Protein AF-A0A7J7KMQ3-F1 (afdb_monomer)

Solvent-accessible surface area (backbone atoms only — not comparable to full-atom values): 39974 Å² total; per-residue (Å²): 142,78,84,82,79,93,84,88,84,72,54,78,69,46,48,39,51,53,50,48,50,52,61,65,46,79,76,58,85,86,80,81,82,74,59,68,92,80,58,45,72,63,59,49,51,53,57,45,62,77,75,41,64,63,76,58,33,58,58,46,56,67,42,53,29,101,60,36,39,27,62,59,33,54,32,22,49,72,41,42,44,67,51,54,68,64,48,54,84,69,45,55,72,73,54,49,44,53,60,55,60,43,51,23,74,69,40,38,28,29,57,55,35,4,39,76,57,66,20,57,69,32,31,47,49,59,47,65,44,61,63,71,51,18,33,60,46,52,70,49,59,29,47,66,49,37,36,48,60,33,46,29,34,64,65,55,41,50,70,52,40,50,45,49,46,63,31,56,45,96,51,41,61,66,61,49,68,44,40,25,79,61,34,42,21,29,56,35,40,13,20,72,74,42,27,38,69,39,44,50,47,58,62,68,73,46,84,59,52,66,62,54,51,43,49,59,54,60,45,50,23,75,86,69,38,21,26,52,55,42,6,50,76,70,66,23,51,69,23,37,54,53,54,50,48,52,27,60,76,72,64,41,79,90,45,68,62,82,69,59,74,47,85,57,56,79,75,44,72,50,97,51,102,48,31,36,29,24,36,27,36,46,69,92,36,73,26,25,30,42,33,38,55,64,68,86,78,86,79,60,75,60,62,57,45,49,57,48,46,52,52,58,52,44,74,73,53,84,51,96,57,47,81,47,63,74,44,33,37,80,49,102,59,30,44,23,47,31,27,58,55,57,79,45,31,43,54,62,50,55,71,69,53,66,94,48,77,77,42,54,64,56,51,52,49,53,52,53,43,50,49,54,28,47,55,61,41,55,77,77,44,81,83,90,70,90,47,50,75,73,41,66,43,79,76,96,76,81,82,72,66,61,71,68,69,76,72,74,86,82,88,52,75,84,59,75,77,50,88,86,79,88,81,81,97,79,78,89,69,83,91,68,81,92,78,88,84,82,89,80,90,82,85,88,81,89,80,91,83,89,87,89,85,88,87,88,83,92,77,92,79,80,91,76,76,93,68,73,95,46,77,47,80,46,36,34,37,38,45,45,48,60,87,34,43,64,63,40,36,53,37,23,63,65,70,71,41,64,72,92,71,89,73,84,65,83,55,73,54,71,47,70,45,81,45,76,48,62,50,61,42,101,82,74,45,75,75,56,77,73,42,34,33,38,38,38,44,31,35,54,32,30,46,78,94,42,48,79,67,53,57,72,53,35,52,75,34,63,30,36,41,41,36,19,25,27,60,33,51,68,38,50,64,48,46,59,59,52,49,55,53,44,54,73,42,35,72,45,87,77,69,54,45,30,39,33,36,20,49,56,83,44,65,93,53,53,56,53,59,66,72,58,54,51,49,54,24,60,76,70,75,32,53,71,42,69,18,14,36,82,80,47,43,51,46,59,58,50,52,51,53,45,47,50,54,45,48,53,50,50,52,54,50,52,52,51,49,53,53,48,50,52,48,49,51,48,48,54,54,50,49,60,63,63,69,75,73,75,93,82,79,92,78,91,77,137

Nearest PDB structures (foldseek):
  7opq-assembly1_A  TM=9.852E-01  e=1.448E-23  Homo sapiens
  3bc1-assembly1_A  TM=9.607E-01  e=1.448E-23  Mus musculus
  7opr-assembly1_B  TM=9.877E-01  e=5.222E-23  Homo sapiens
  7opr-assembly1_A  TM=9.813E-01  e=4.253E-23  Homo sapiens
  7opp-assembly1_C  TM=9.801E-01  e=1.700E-22  Homo sapiens

Sequence (686 aa):
MDQPADDDYTSLHQRIIVVVQQAVYGKDGSKEIADVAETTIPKLTDWVLERVKGTELFSVLCKEDAGGNTLLHEAARMGYRNVFGKIEPHLKNKELKKLLKMKNHGGVTSLLVAINSRQIETANWILGLDLSIAKDIVAIEGAYGITALSAAAATGSVNLVKSVIKAIGRKVYNQLLLADKSGNTAMHIAASFSYHEVALYLLENSNMSAIEVSNILGLKNMNGLTPLAYARNKGQNKFASQVEEYLRIKGIALFELKGEFKIGKLIGKGSCVYEAAAAAEWSEKAVAVKLIRFIHQNNSDKEELENVLEYKTMKELKHQNIVEFYGLRMFPNDVGIVMELCNEDLKDFYKRLGKDPESKSKIFAVIKDSLRGLEYIHRKKVHRDIKPQNILKRKQRMTQYYKNYQDRKTVDYYKQSRGAKGYPDSKVVDYYGQGRGLHKQRHNKYGFREEMTDSISEGIVTPQGTSTDYDCLIKFLTLGDSGVGKTSFLCRYTDNMFYPTFISTVGIDFREKRVVHKPTGDDGKSTGQSHRIHLQLWDTAGQERFRSLTTAFFRDAMGFILMFDLTCEQSFVNVRNWLVQLQTHAYCDKPDVVLCGNKADKERERAVDESRAQKLAKEFNMKYFETSAATGHNVSKAIETLLDLVLERMENSIEHQMLHNNNVAKVTLNAHKAISSDTNKKTCAC

Foldseek 3Di:
DDDDDDDDDDDPQLQQLVQLLCLLCVPPPDDDDDPSVPDGLVNSLVVLVVRDADPSSLVSQCTAGPQQDGSLLVCLLVLVLVSLVSVVVRDDPVSNLVSQQRATNQQDGSLLNNLQSLSLVSNLSQLVPDLVSNLSNQPRQGHQRHGLQLSNLLNLDLVSNVSSCSSVDLCLLVQQCGAGNQQDGSLLSNLLVLSLVNVVSSLPVNPDDLVSNLVSQCRATPVRAGSLRSSVVNVSVNNNVSVVVVCVVVLRDNWADDADKAWADFPDADLDPQWTWTWMAGNNDIKIWTKGFADDDDDDVVVVVVVSVVVVLQVPDDDPLDWHWDTWHDDPGIIIGITHDFDAFQVVVVVPLPPDPVVVVVVVVLVVSVVVSQVSSVVPDHPVDDDRRNRTHHDPDDPPVVVVRVDDDDDDPVPVVDPDDDDDPDDPDDPDDDDDDDDDDDDDDDDDDDDDDDDDDDDDDDDDDDDDPFDEEAEEEEAFAWPLCQVLLQCCVAVVDGDPDRDFDDAKDKDWDWDWDFDADPVRDGPDDTGTYIYIYMYGGRDPVRVVSVLVCQAVHQAYEYTAEQLDPVRVVCSVVVVVSSCVRHNDNQGAYAYEHEPVVPVVSGPDDPVRSVVVCVVNVHHYDYAYSPVGPCSVVRVSVSVVVSVVVVVVVVVVVVVVVVVVVVVVVVVVVVVPPDPDDDDDDD

pLDDT: mean 72.0, std 22.84, range [19.41, 98.12]

Radius of gyration: 35.09 Å; Cα contacts (8 Å, |Δi|>4): 911; chains: 1; bounding box: 86×102×102 Å

Secondary structure (DSSP, 8-state):
--PPP------HHHHHHHHHHHHHHTSS-SS----TTT--HHHHHHHHHHH--THHHHHHHT---TTS--HHHHHHHHT-HHHHHHHGGGS-HHHHHHHHT-B-TTS-BHHHHHHHTT-HHHHHHHHTS-HHHHHHHHT---GGG--HHHHHHHTT-HHHHHHHHHHHGGGHHHHHH-B-TTS-BHHHHHHHTT-HHHHHHHHHSS---HHHHHHHHH---TTS--HHHHHHHTT-HHHHHHHHHHHHHHT----BPPS-EEEEEEEEE-SSTTEEEEEEEETTEEEEEEEEE--SS---HHHHHHHHHHHHHHHH---TTSPPEEEEEEETTEEEEEEE--SEEHHHHHHHHTT-TTHHHHHHHHHHHHHHHHHHHHTT-------GGG-EEPPS--SSSGGGSSSS----HHHHT----S--S-------------------------------------------S-SEEEEEEEE--TTS-HHHHHHHHHHS----S-----SEEEEEEEEEE--B-TTSSB-SPPEEEEEEEEEE--SGGGHHHHGGGTTT-SEEEEEEETT-HHHHHTHHHHHHHHHHHSSSSS--EEEEEE-TT-GGG--S-HHHHHHHHHHTT-EEEE--TTT-TTHHHHHHHHHHHHHHHHHHHHHHHHHHHHHHHHHHHHHHHHTTS---------

InterPro domains:
  IPR000719 Protein kinase domain [PF00069] (262-396)
  IPR000719 Protein kinase domain [PS50011] (261-561)
  IPR000719 Protein kinase domain [SM00220] (261-490)
  IPR001806 Small GTPase [PF00071] (475-646)
  IPR001806 Small GTPase [PS51421] (465-686)
  IPR001806 Small GTPase [SM00174] (476-645)
  IPR002110 Ankyrin repeat [PF12796] (112-205)
  IPR002110 Ankyrin repeat [SM00248] (67-96)
  IPR002110 Ankyrin repeat [SM00248] (106-135)
  IPR002110 Ankyrin repeat [SM00248] (144-174)
  IPR002110 Ankyrin repeat [SM00248] (182-210)
  IPR005225 Small GTP-binding domain [TIGR00231] (475-642)
  IPR011009 Protein kinase-like domain superfamily [SSF56112] (256-394)
  IPR027417 P-loop containing nucleoside triphosphate hydrolase [G3DSA:3.40.50.300] (473-666)
  IPR027417 P-loop containing nucleoside triphosphate hydrolase [SSF52540] (469-665)
  IPR036770 Ankyrin repeat-containing domain superfamily [G3DSA:1.25.40.20] (20-246)
  IPR036770 Ankyrin repeat-containing domain superfamily [SSF48403] (57-239)
  IPR050305 Small GTPase superfamily, Rab [PTHR47980] (467-677)

Structure (mmCIF, N/CA/C/O backbone):
data_AF-A0A7J7KMQ3-F1
#
_entry.id   AF-A0A7J7KMQ3-F1
#
loop_
_atom_site.group_PDB
_atom_site.id
_atom_site.type_symbol
_atom_site.label_atom_id
_atom_site.label_alt_id
_atom_site.label_comp_id
_atom_site.label_asym_id
_atom_site.label_entity_id
_atom_site.label_seq_id
_atom_site.pdbx_PDB_ins_code
_atom_site.Cartn_x
_atom_site.Cartn_y
_atom_site.Cartn_z
_atom_site.occupancy
_atom_site.B_iso_or_equiv
_atom_site.auth_seq_id
_atom_site.auth_comp_id
_atom_site.auth_asym_id
_atom_site.auth_atom_id
_atom_site.pdbx_PDB_model_num
ATOM 1 N N . MET A 1 1 ? -3.847 43.350 54.329 1.00 32.22 1 MET A N 1
ATOM 2 C CA . MET A 1 1 ? -4.968 43.854 53.520 1.00 32.22 1 MET A CA 1
ATOM 3 C C . MET A 1 1 ? -4.616 43.541 52.077 1.00 32.22 1 MET A C 1
ATOM 5 O O . MET A 1 1 ? -3.723 44.184 51.554 1.00 32.22 1 MET A O 1
ATOM 9 N N . ASP A 1 2 ? -5.077 42.487 51.424 1.00 30.14 2 ASP A N 1
ATOM 10 C CA . ASP A 1 2 ? -6.058 41.453 51.740 1.00 30.14 2 ASP A CA 1
ATOM 11 C C . ASP A 1 2 ? -5.560 40.138 51.126 1.00 30.14 2 ASP A C 1
ATOM 13 O O . ASP A 1 2 ? -4.858 40.144 50.113 1.00 30.14 2 ASP A O 1
ATOM 17 N N . GLN A 1 3 ? -5.868 39.019 51.779 1.00 25.06 3 GLN A N 1
ATOM 18 C CA . GLN A 1 3 ? -5.619 37.682 51.240 1.00 25.06 3 GLN A CA 1
ATOM 19 C C . GLN A 1 3 ? -6.439 37.474 49.955 1.00 25.06 3 GLN A C 1
ATOM 21 O O . GLN A 1 3 ? -7.628 37.795 49.958 1.00 25.06 3 GLN A O 1
ATOM 26 N N . PRO A 1 4 ? -5.882 36.874 48.890 1.00 31.19 4 PRO A N 1
ATOM 27 C CA . PRO A 1 4 ? -6.707 36.167 47.928 1.00 31.19 4 PRO A CA 1
ATOM 28 C C . PRO A 1 4 ? -7.109 34.815 48.535 1.00 31.19 4 PRO A C 1
ATOM 30 O O . PRO A 1 4 ? -6.274 34.094 49.078 1.00 31.19 4 PRO A O 1
ATOM 33 N N . ALA A 1 5 ? -8.410 34.541 48.483 1.00 31.62 5 ALA A N 1
ATOM 34 C CA . ALA A 1 5 ? -9.069 33.378 49.053 1.00 31.62 5 ALA A CA 1
ATOM 35 C C . ALA A 1 5 ? -8.537 32.042 48.501 1.00 31.62 5 ALA A C 1
ATOM 37 O O . ALA A 1 5 ? -8.247 31.913 47.311 1.00 31.62 5 ALA A O 1
ATOM 38 N N . ASP A 1 6 ? -8.450 31.067 49.406 1.00 33.12 6 ASP A N 1
ATOM 39 C CA . ASP A 1 6 ? -8.250 29.637 49.169 1.00 33.12 6 ASP A CA 1
ATOM 40 C C . ASP A 1 6 ? -9.313 29.067 48.211 1.00 33.12 6 ASP A C 1
ATOM 42 O O . ASP A 1 6 ? -10.449 28.883 48.632 1.00 33.12 6 ASP A O 1
ATOM 46 N N . ASP A 1 7 ? -8.963 28.757 46.955 1.00 36.25 7 ASP A N 1
ATOM 47 C CA . ASP A 1 7 ? -9.834 27.987 46.041 1.00 36.25 7 ASP A CA 1
ATOM 48 C C . ASP A 1 7 ? -9.064 27.396 44.829 1.00 36.25 7 ASP A C 1
ATOM 50 O O . ASP A 1 7 ? -9.379 27.676 43.674 1.00 36.25 7 ASP A O 1
ATOM 54 N N . ASP A 1 8 ? -8.021 26.572 45.037 1.00 37.34 8 ASP A N 1
ATOM 55 C CA . ASP A 1 8 ? -7.371 25.877 43.895 1.00 37.34 8 ASP A CA 1
ATOM 56 C C . ASP A 1 8 ? -6.775 24.485 44.196 1.00 37.34 8 ASP A C 1
ATOM 58 O O . ASP A 1 8 ? -5.688 24.129 43.742 1.00 37.34 8 ASP A O 1
ATOM 62 N N . TYR A 1 9 ? -7.501 23.648 44.947 1.00 35.66 9 TYR A N 1
ATOM 63 C CA . TYR A 1 9 ? -7.159 22.226 45.129 1.00 35.66 9 TYR A CA 1
ATOM 64 C C . TYR A 1 9 ? -8.363 21.291 44.940 1.00 35.66 9 TYR A C 1
ATOM 66 O O . TYR A 1 9 ? -8.701 20.496 45.811 1.00 35.66 9 TYR A O 1
ATOM 74 N N . THR A 1 10 ? -8.984 21.310 43.758 1.00 49.41 10 THR A N 1
ATOM 75 C CA . THR A 1 10 ? -9.674 20.107 43.259 1.00 49.41 10 THR A CA 1
ATOM 76 C C . THR A 1 10 ? -8.921 19.552 42.060 1.00 49.41 10 THR A C 1
ATOM 78 O O . THR A 1 10 ? -8.912 20.135 40.973 1.00 49.41 10 THR A O 1
ATOM 81 N N . SER A 1 11 ? -8.257 18.414 42.271 1.00 65.50 11 SER A N 1
ATOM 82 C CA . SER A 1 11 ? -7.583 17.644 41.220 1.00 65.50 11 SER A CA 1
ATOM 83 C C . SER A 1 11 ? -8.510 17.444 40.008 1.00 65.50 11 SER A C 1
ATOM 85 O O . SER A 1 11 ? -9.727 17.343 40.172 1.00 65.50 11 SER A O 1
ATOM 87 N N . LEU A 1 12 ? -7.965 17.358 38.783 1.00 64.12 12 LEU A N 1
ATOM 88 C CA . LEU A 1 12 ? -8.758 17.111 37.558 1.00 64.12 12 LEU A CA 1
ATOM 89 C C . LEU A 1 12 ? -9.755 15.946 37.737 1.00 64.12 12 LEU A C 1
ATOM 91 O O . LEU A 1 12 ? -10.895 16.013 37.283 1.00 64.12 12 LEU A O 1
ATOM 95 N N . HIS A 1 13 ? -9.338 14.922 38.483 1.00 69.94 13 HIS A N 1
ATOM 96 C CA . HIS A 1 13 ? -10.146 13.768 38.847 1.00 69.94 13 HIS A CA 1
ATOM 97 C C . HIS A 1 13 ? -11.398 14.125 39.679 1.00 69.94 13 HIS A C 1
ATOM 99 O O . HIS A 1 13 ? -12.474 13.582 39.422 1.00 69.94 13 HIS A O 1
ATOM 105 N N . GLN A 1 14 ? -11.302 15.047 40.639 1.00 76.69 14 GLN A N 1
ATOM 106 C CA . GLN A 1 14 ? -12.435 15.459 41.478 1.00 76.69 14 GLN A CA 1
ATOM 107 C C . GLN A 1 14 ? -13.491 16.244 40.690 1.00 76.69 14 GLN A C 1
ATOM 109 O O . GLN A 1 14 ? -14.680 16.124 40.976 1.00 76.69 14 GLN A O 1
ATOM 114 N N . ARG A 1 15 ? -13.094 16.971 39.636 1.00 81.94 15 ARG A N 1
ATOM 115 C CA . ARG A 1 15 ? -14.031 17.738 38.795 1.00 81.94 15 ARG A CA 1
ATOM 116 C C . ARG A 1 15 ? -15.035 16.833 38.083 1.00 81.94 15 ARG A C 1
ATOM 118 O O . ARG A 1 15 ? -16.232 17.109 38.111 1.00 81.94 15 ARG A O 1
ATOM 125 N N . ILE A 1 16 ? -14.569 15.729 37.490 1.00 85.69 16 ILE A N 1
ATOM 126 C CA . ILE A 1 16 ? -15.469 14.787 36.809 1.00 85.69 16 ILE A CA 1
ATOM 127 C C . ILE A 1 16 ? -16.346 14.007 37.798 1.00 85.69 16 ILE A C 1
ATOM 129 O O . ILE A 1 16 ? -17.486 13.690 37.466 1.00 85.69 16 ILE A O 1
ATOM 133 N N . ILE A 1 17 ? -15.863 13.753 39.023 1.00 82.9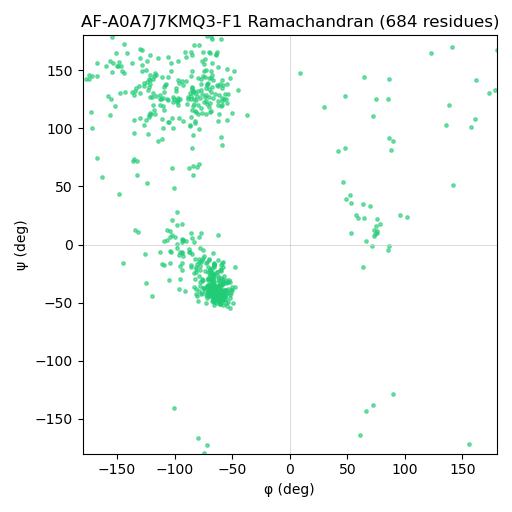4 17 ILE A N 1
ATOM 134 C CA . ILE A 1 17 ? -16.673 13.128 40.081 1.00 82.94 17 ILE A CA 1
ATOM 135 C C . ILE A 1 17 ? -17.888 13.997 40.402 1.00 82.94 17 ILE A C 1
ATOM 137 O O . ILE A 1 17 ? -19.012 13.502 40.348 1.00 82.94 17 ILE A O 1
ATOM 141 N N . VAL A 1 18 ? -17.670 15.290 40.656 1.00 81.94 18 VAL A N 1
ATOM 142 C CA . VAL A 1 18 ? -18.747 16.237 40.979 1.00 81.94 18 VAL A CA 1
ATOM 143 C C . VAL A 1 18 ? -19.764 16.318 39.842 1.00 81.94 18 VAL A C 1
ATOM 145 O O . VAL A 1 18 ? -20.964 16.199 40.080 1.00 81.94 18 VAL A O 1
ATOM 148 N N . VAL A 1 19 ? -19.298 16.463 38.598 1.00 85.75 19 VAL A N 1
ATOM 149 C CA . VAL A 1 19 ? -20.178 16.580 37.425 1.00 85.75 19 VAL A CA 1
ATOM 150 C C . VAL A 1 19 ? -21.041 15.331 37.231 1.00 85.75 19 VAL A C 1
ATOM 152 O O . VAL A 1 19 ? -22.242 15.438 36.973 1.00 85.75 19 VAL A O 1
ATOM 155 N N . VAL A 1 20 ? -20.449 14.141 37.357 1.00 85.31 20 VAL A N 1
ATOM 156 C CA . VAL A 1 20 ? -21.176 12.877 37.192 1.00 85.31 20 VAL A CA 1
ATOM 157 C C . VAL A 1 20 ? -22.157 12.662 38.341 1.00 85.31 20 VAL A C 1
ATOM 159 O O . VAL A 1 20 ? -23.300 12.294 38.082 1.00 85.31 20 VAL A O 1
ATOM 162 N N . GLN A 1 21 ? -21.765 12.947 39.588 1.00 82.94 21 GLN A N 1
ATOM 163 C CA . GLN A 1 21 ? -22.678 12.891 40.732 1.00 82.94 21 GLN A CA 1
ATOM 164 C C . GLN A 1 21 ? -23.873 13.833 40.520 1.00 82.94 21 GLN A C 1
ATOM 166 O O . GLN A 1 21 ? -25.014 13.377 40.555 1.00 82.94 21 GLN A O 1
ATOM 171 N N . GLN A 1 22 ? -23.643 15.111 40.199 1.00 83.12 22 GLN A N 1
ATOM 172 C CA . GLN A 1 22 ? -24.712 16.085 39.926 1.00 83.12 22 GLN A CA 1
ATOM 173 C C . GLN A 1 22 ? -25.669 15.626 38.817 1.00 83.12 22 GLN A C 1
ATOM 175 O O . GLN A 1 22 ? -26.881 15.814 38.926 1.00 83.12 22 GLN A O 1
ATOM 180 N N . ALA A 1 23 ? -25.145 14.992 37.765 1.00 84.19 23 ALA A N 1
ATOM 181 C CA . ALA A 1 23 ? -25.958 14.474 36.670 1.00 84.19 23 ALA A CA 1
ATOM 182 C C . ALA A 1 23 ? -26.878 13.315 37.083 1.00 84.19 23 ALA A C 1
ATOM 184 O O . ALA A 1 23 ? -27.934 13.154 36.476 1.00 84.19 23 ALA A O 1
ATOM 185 N N . VAL A 1 24 ? -26.501 12.538 38.102 1.00 81.31 24 VAL A N 1
ATOM 186 C CA . VAL A 1 24 ? -27.349 11.487 38.682 1.00 81.31 24 VAL A CA 1
ATOM 187 C C . VAL A 1 24 ? -28.361 12.074 39.680 1.00 81.31 24 VAL A C 1
ATOM 189 O O . VAL A 1 24 ? -29.517 11.666 39.673 1.00 81.31 24 VAL A O 1
ATOM 192 N N . TYR A 1 25 ? -27.980 13.073 40.492 1.00 74.94 25 TYR A N 1
ATOM 193 C CA . TYR A 1 25 ? -28.866 13.670 41.513 1.00 74.94 25 TYR A CA 1
ATOM 194 C C . TYR A 1 25 ? -29.925 14.640 40.978 1.00 74.94 25 TYR A C 1
ATOM 196 O O . TYR A 1 25 ? -30.889 14.923 41.682 1.00 74.94 25 TYR A O 1
ATOM 204 N N . GLY A 1 26 ? -29.812 15.126 39.740 1.00 60.53 26 GLY A N 1
ATOM 205 C CA . GLY A 1 26 ? -30.789 16.036 39.123 1.00 60.53 26 GLY A CA 1
ATOM 206 C C . GLY A 1 26 ? -32.219 15.487 38.944 1.00 60.53 26 GLY A C 1
ATOM 207 O O . GLY A 1 26 ? -33.024 16.146 38.289 1.00 60.53 26 GLY A O 1
ATOM 208 N N . LYS A 1 27 ? -32.543 14.305 39.492 1.00 51.53 27 LYS A N 1
ATOM 209 C CA . LYS A 1 27 ? -33.886 13.700 39.492 1.00 51.53 27 LYS A CA 1
ATOM 210 C C . LYS A 1 27 ? -34.433 13.332 40.876 1.00 51.53 27 LYS A C 1
ATOM 212 O O . LYS A 1 27 ? -35.631 13.494 41.074 1.00 51.53 27 LYS A O 1
ATOM 217 N N . ASP A 1 28 ? -33.595 12.922 41.828 1.00 46.06 28 ASP A N 1
ATOM 218 C CA . ASP A 1 28 ? -34.016 12.594 43.197 1.00 46.06 28 ASP A CA 1
ATOM 219 C C . ASP A 1 28 ? -33.469 13.640 44.171 1.00 46.06 28 ASP A C 1
ATOM 221 O O . ASP A 1 28 ? -32.359 13.544 44.703 1.00 46.06 28 ASP A O 1
ATOM 225 N N . GLY A 1 29 ? -34.264 14.687 44.394 1.00 48.19 29 GLY A N 1
ATOM 226 C CA . GLY A 1 29 ? -34.014 15.631 45.473 1.00 48.19 29 GLY A CA 1
ATOM 227 C C . GLY A 1 29 ? -34.018 14.892 46.814 1.00 48.19 29 GLY A C 1
ATOM 228 O O . GLY A 1 29 ? -35.038 14.329 47.195 1.00 48.19 29 GLY A O 1
ATOM 229 N N . SER A 1 30 ? -32.892 14.956 47.531 1.00 48.09 30 SER A N 1
ATOM 230 C CA . SER A 1 30 ? -32.618 14.435 48.887 1.00 48.09 30 SER A CA 1
ATOM 231 C C . SER A 1 30 ? -32.078 12.991 49.012 1.00 48.09 30 SER A C 1
ATOM 233 O O . SER A 1 30 ? -32.827 12.049 49.238 1.00 48.09 30 SER A O 1
ATOM 235 N N . LYS A 1 31 ? -30.739 12.833 48.981 1.00 50.78 31 LYS A N 1
ATOM 236 C CA . LYS A 1 31 ? -29.884 12.242 50.052 1.00 50.78 31 LYS A CA 1
ATOM 237 C C . LYS A 1 31 ? -28.499 11.792 49.546 1.00 50.78 31 LYS A C 1
ATOM 239 O O . LYS A 1 31 ? -28.376 11.238 48.463 1.00 50.78 31 LYS A O 1
ATOM 244 N N . GLU A 1 32 ? -27.499 12.024 50.407 1.00 56.84 32 GLU A N 1
ATOM 245 C CA . GLU A 1 32 ? -26.107 11.525 50.409 1.00 56.84 32 GLU A CA 1
ATOM 246 C C . GLU A 1 32 ? -25.335 11.618 49.089 1.00 56.84 32 GLU A C 1
ATOM 248 O O . GLU A 1 32 ? -25.204 10.622 48.386 1.00 56.84 32 GLU A O 1
ATOM 253 N N . ILE A 1 33 ? -24.746 12.785 48.793 1.00 57.25 33 ILE A N 1
ATOM 254 C CA . ILE A 1 33 ? -23.580 12.864 47.896 1.00 57.25 33 ILE A CA 1
ATOM 255 C C . ILE A 1 33 ? -22.456 12.069 48.570 1.00 57.25 33 ILE A C 1
ATOM 257 O O . ILE A 1 33 ? -22.081 12.388 49.697 1.00 57.25 33 ILE A O 1
ATOM 261 N N . ALA A 1 34 ? -21.945 11.026 47.909 1.00 59.72 34 ALA A N 1
ATOM 262 C CA . ALA A 1 34 ? -20.768 10.314 48.404 1.00 59.72 34 ALA A CA 1
ATOM 263 C C . ALA A 1 34 ? -19.602 11.303 48.530 1.00 59.72 34 ALA A C 1
ATOM 265 O O . ALA A 1 34 ? -19.394 12.094 47.606 1.00 59.72 34 ALA A O 1
ATOM 266 N N . ASP A 1 35 ? -18.866 11.252 49.645 1.00 65.62 35 ASP A N 1
ATOM 267 C CA . ASP A 1 35 ? -17.770 12.183 49.914 1.00 65.62 35 ASP A CA 1
ATOM 268 C C . ASP A 1 35 ? -16.818 12.247 48.709 1.00 65.62 35 ASP A C 1
ATOM 270 O O . ASP A 1 35 ? -16.172 11.262 48.327 1.00 65.62 35 ASP A O 1
ATOM 274 N N . VAL A 1 36 ? -16.784 13.416 48.062 1.00 64.00 36 VAL A N 1
ATOM 275 C CA . VAL A 1 36 ? -15.998 13.674 46.850 1.00 64.00 36 VAL A CA 1
ATOM 276 C C . VAL A 1 36 ? -14.507 13.502 47.139 1.00 64.00 36 VAL A C 1
ATOM 278 O O . VAL A 1 36 ? -13.757 13.113 46.243 1.00 64.00 36 VAL A O 1
ATOM 281 N N . ALA A 1 37 ? -14.071 13.740 48.382 1.00 58.84 37 ALA A N 1
ATOM 282 C CA . ALA A 1 37 ? -12.685 13.556 48.790 1.00 58.84 37 ALA A CA 1
ATOM 283 C C . ALA A 1 37 ? -12.267 12.072 48.812 1.00 58.84 37 ALA A C 1
ATOM 285 O O . ALA A 1 37 ? -11.115 11.765 48.508 1.00 58.84 37 ALA A O 1
ATOM 286 N N . GLU A 1 38 ? -13.194 11.146 49.095 1.00 64.50 38 GLU A N 1
ATOM 287 C CA . GLU A 1 38 ? -12.918 9.702 49.235 1.00 64.50 38 GLU A CA 1
ATOM 288 C C . GLU A 1 38 ? -13.366 8.841 48.032 1.00 64.50 38 GLU A C 1
ATOM 290 O O . GLU A 1 38 ? -13.111 7.623 47.965 1.00 64.50 38 GLU A O 1
ATOM 295 N N . THR A 1 39 ? -14.049 9.457 47.065 1.00 76.56 39 THR A N 1
ATOM 296 C CA . THR A 1 39 ? -14.599 8.782 45.884 1.00 76.56 39 THR A CA 1
ATOM 297 C C . THR A 1 39 ? -13.551 8.674 44.774 1.00 76.56 39 THR A C 1
ATOM 299 O O . THR A 1 39 ? -12.965 9.663 44.358 1.00 76.56 39 THR A O 1
ATOM 302 N N . THR A 1 40 ? -13.333 7.467 44.241 1.00 86.25 40 THR A N 1
ATOM 303 C CA . THR A 1 40 ? -12.429 7.207 43.100 1.00 86.25 40 THR A CA 1
ATOM 304 C C . THR A 1 40 ? -13.221 6.930 41.816 1.00 86.25 40 THR A C 1
ATOM 306 O O . THR A 1 40 ? -14.389 6.548 41.900 1.00 86.25 40 THR A O 1
ATOM 309 N N . ILE A 1 41 ? -12.614 7.048 40.617 1.00 89.56 41 ILE A N 1
ATOM 310 C CA . ILE A 1 41 ? -13.314 6.739 39.342 1.00 89.56 41 ILE A CA 1
ATOM 311 C C . ILE A 1 41 ? -13.965 5.342 39.364 1.00 89.56 41 ILE A C 1
ATOM 313 O O . ILE A 1 41 ? -15.130 5.240 38.974 1.00 89.56 41 ILE A O 1
ATOM 317 N N . PRO A 1 42 ? -13.295 4.260 39.818 1.00 91.00 42 PRO A N 1
ATOM 318 C CA . PRO A 1 42 ? -13.934 2.947 39.879 1.00 91.00 42 PRO A CA 1
ATOM 319 C C . PRO A 1 42 ? -15.149 2.904 40.815 1.00 91.00 42 PRO A C 1
ATOM 321 O O . PRO A 1 42 ? -16.187 2.391 40.406 1.00 91.00 42 PRO A O 1
ATOM 324 N N . LYS A 1 43 ? -15.050 3.490 42.020 1.00 89.25 43 LYS A N 1
ATOM 325 C CA . LYS A 1 43 ? -16.170 3.555 42.978 1.00 89.25 43 LYS A CA 1
ATOM 326 C C . LYS A 1 43 ? -17.342 4.359 42.415 1.00 89.25 43 LYS A C 1
ATOM 328 O O . LYS A 1 43 ? -18.485 3.930 42.510 1.00 89.25 43 LYS A O 1
ATOM 333 N N . LEU A 1 44 ? -17.052 5.497 41.783 1.00 88.69 44 LEU A N 1
ATOM 334 C CA . LEU A 1 44 ? -18.054 6.313 41.101 1.00 88.69 44 LEU A CA 1
ATOM 335 C C . LEU A 1 44 ? -18.739 5.528 39.978 1.00 88.69 44 LEU A C 1
ATOM 337 O O . LEU A 1 44 ? -19.949 5.614 39.823 1.00 88.69 44 LEU A O 1
ATOM 341 N N . THR A 1 45 ? -17.975 4.754 39.204 1.00 90.94 45 THR A N 1
ATOM 342 C CA . THR A 1 45 ? -18.521 3.934 38.113 1.00 90.94 45 THR A CA 1
ATOM 343 C C . THR A 1 45 ? -19.511 2.902 38.647 1.00 90.94 45 THR A C 1
ATOM 345 O O . THR A 1 45 ? -20.604 2.785 38.101 1.00 90.94 45 THR A O 1
ATOM 348 N N . ASP A 1 46 ? -19.161 2.199 39.728 1.00 90.12 46 ASP A N 1
ATOM 349 C CA . ASP A 1 46 ? -20.064 1.243 40.383 1.00 90.12 46 ASP A CA 1
ATOM 350 C C . ASP A 1 46 ? -21.335 1.937 40.881 1.00 90.12 46 ASP A C 1
ATOM 352 O O . ASP A 1 46 ? -22.446 1.519 40.557 1.00 90.12 46 ASP A O 1
ATOM 356 N N . TRP A 1 47 ? -21.169 3.074 41.557 1.00 87.44 47 TRP A N 1
ATOM 357 C CA . TRP A 1 47 ? -22.273 3.875 42.074 1.00 87.44 47 TRP A CA 1
ATOM 358 C C . TRP A 1 47 ? -23.247 4.353 40.980 1.00 87.44 47 TRP A C 1
ATOM 360 O O . TRP A 1 47 ? -24.465 4.301 41.179 1.00 87.44 47 TRP A O 1
ATOM 370 N N . VAL A 1 48 ? -22.733 4.777 39.815 1.00 88.81 48 VAL A N 1
ATOM 371 C CA . VAL A 1 48 ? -23.549 5.180 38.653 1.00 88.81 48 VAL A CA 1
ATOM 372 C C . VAL A 1 48 ? -24.299 3.982 38.066 1.00 88.81 48 VAL A C 1
ATOM 374 O O . VAL A 1 48 ? -25.496 4.089 37.805 1.00 88.81 48 VAL A O 1
ATOM 377 N N . LEU A 1 49 ? -23.622 2.845 37.862 1.00 90.06 49 LEU A N 1
ATOM 378 C CA . LEU A 1 49 ? -24.212 1.650 37.241 1.00 90.06 49 LEU A CA 1
ATOM 379 C C . LEU A 1 49 ? -25.306 1.002 38.107 1.00 90.06 49 LEU A C 1
ATOM 381 O O . LEU A 1 49 ? -26.245 0.409 37.571 1.00 90.06 49 LEU A O 1
ATOM 385 N N . GLU A 1 50 ? -25.223 1.140 39.432 1.00 88.25 50 GLU A N 1
ATOM 386 C CA . GLU A 1 50 ? -26.272 0.695 40.358 1.00 88.25 50 GLU A CA 1
ATOM 387 C C . GLU A 1 50 ? -27.568 1.511 40.233 1.00 88.25 50 GLU A C 1
ATOM 389 O O . GLU A 1 50 ? -28.656 0.968 40.435 1.00 88.25 50 GLU A O 1
ATOM 394 N N . ARG A 1 51 ? -27.463 2.803 39.895 1.00 86.81 51 ARG A N 1
ATOM 395 C CA . ARG A 1 51 ? -28.573 3.772 39.971 1.00 86.81 51 ARG A CA 1
ATOM 396 C C . ARG A 1 51 ? -29.170 4.143 38.622 1.00 86.81 51 ARG A C 1
ATOM 398 O O . ARG A 1 51 ? -30.361 4.423 38.544 1.00 86.81 51 ARG A O 1
ATOM 405 N N . VAL A 1 52 ? -28.371 4.134 37.558 1.00 86.69 52 VAL A N 1
ATOM 406 C CA . VAL A 1 52 ? -28.783 4.628 36.241 1.00 86.69 52 VAL A CA 1
ATOM 407 C C . VAL A 1 52 ? -28.671 3.523 35.196 1.00 86.69 52 VAL A C 1
ATOM 409 O O . VAL A 1 52 ? -27.619 2.912 35.025 1.00 86.69 52 VAL A O 1
ATOM 412 N N . LYS A 1 53 ? -29.759 3.276 34.454 1.00 83.56 53 LYS A N 1
ATOM 413 C CA . LYS A 1 53 ? -29.828 2.230 33.419 1.00 83.56 53 LYS A CA 1
ATOM 414 C C . LYS A 1 53 ? -30.376 2.762 32.095 1.00 83.56 53 LYS A C 1
ATOM 416 O O . LYS A 1 53 ? -31.043 3.793 32.036 1.00 83.56 53 LYS A O 1
ATOM 421 N N . GLY A 1 54 ? -30.112 2.029 31.014 1.00 78.00 54 GLY A N 1
ATOM 422 C CA . GLY A 1 54 ? -30.662 2.320 29.688 1.00 78.00 54 GLY A CA 1
ATOM 423 C C . GLY A 1 54 ? -30.147 3.632 29.084 1.00 78.00 54 GLY A C 1
ATOM 424 O O . GLY A 1 54 ? -28.987 3.994 29.249 1.00 78.00 54 GLY A O 1
ATOM 425 N N . THR A 1 55 ? -31.011 4.358 28.372 1.00 76.44 55 THR A N 1
ATOM 426 C CA . THR A 1 55 ? -30.643 5.592 27.647 1.00 76.44 55 THR A CA 1
ATOM 427 C C . THR A 1 55 ? -30.169 6.721 28.562 1.00 76.44 55 THR A C 1
ATOM 429 O O . THR A 1 55 ? -29.435 7.608 28.129 1.00 76.44 55 THR A O 1
ATOM 432 N N . GLU A 1 56 ? -30.566 6.693 29.833 1.00 85.81 56 GLU A N 1
ATOM 433 C CA . GLU A 1 56 ? -30.132 7.668 30.829 1.00 85.81 56 GLU A CA 1
ATOM 434 C C . GLU A 1 56 ? -28.663 7.477 31.220 1.00 85.81 56 GLU A C 1
ATOM 436 O O . GLU A 1 56 ? -27.938 8.459 31.376 1.00 85.81 56 GLU A O 1
ATOM 441 N N . LEU A 1 57 ? -28.191 6.225 31.267 1.00 89.88 57 LEU A N 1
ATOM 442 C CA . LEU A 1 57 ? -26.796 5.910 31.577 1.00 89.88 57 LEU A CA 1
ATOM 443 C C . LEU A 1 57 ? -25.862 6.530 30.537 1.00 89.88 57 LEU A C 1
ATOM 445 O O . LEU A 1 57 ? -24.869 7.162 30.887 1.00 89.88 57 LEU A O 1
ATOM 449 N N . PHE A 1 58 ? -26.212 6.415 29.254 1.00 92.19 58 PHE A N 1
ATOM 450 C CA . PHE A 1 58 ? -25.451 7.046 28.179 1.00 92.19 58 PHE A CA 1
ATOM 451 C C . PHE A 1 58 ? -25.379 8.575 28.345 1.00 92.19 58 PHE A C 1
ATOM 453 O O . PHE A 1 58 ? -24.305 9.156 28.207 1.00 92.19 58 PHE A O 1
ATOM 460 N N . SER A 1 59 ? -26.494 9.222 28.702 1.00 90.81 59 SER A N 1
ATOM 461 C CA . SER A 1 59 ? -26.542 10.670 28.950 1.00 90.81 59 SER A CA 1
ATOM 462 C C . SER A 1 59 ? -25.632 11.100 30.107 1.00 90.81 59 SER A C 1
ATOM 464 O O . SER A 1 59 ? -24.943 12.113 29.994 1.00 90.81 59 SER A O 1
ATOM 466 N N . VAL A 1 60 ? -25.599 10.331 31.200 1.00 91.81 60 VAL A N 1
ATOM 467 C CA . VAL A 1 60 ? -24.717 10.593 32.351 1.00 91.81 60 VAL A CA 1
ATOM 468 C C . VAL A 1 60 ? -23.247 10.401 31.971 1.00 91.81 60 VAL A C 1
ATOM 470 O O . VAL A 1 60 ? -22.420 11.257 32.272 1.00 91.81 60 VAL A O 1
ATOM 473 N N . LEU A 1 61 ? -22.912 9.327 31.252 1.00 92.88 61 LEU A N 1
ATOM 474 C CA . LEU A 1 61 ? -21.535 9.042 30.827 1.00 92.88 61 LEU A CA 1
ATOM 475 C C . LEU A 1 61 ? -20.987 10.058 29.811 1.00 92.88 61 LEU A C 1
ATOM 477 O O . LEU A 1 61 ? -19.773 10.246 29.731 1.00 92.88 61 LEU A O 1
ATOM 481 N N . CYS A 1 62 ? -21.866 10.723 29.055 1.00 94.06 62 CYS A N 1
ATOM 482 C CA . CYS A 1 62 ? -21.517 11.820 28.152 1.00 94.06 62 CYS A CA 1
ATOM 483 C C . CYS A 1 62 ? -21.278 13.161 28.858 1.00 94.06 62 CYS A C 1
ATOM 485 O O . CYS A 1 62 ? -20.967 14.135 28.177 1.00 94.06 62 CYS A O 1
ATOM 487 N N . LYS A 1 63 ? -21.447 13.259 30.182 1.00 93.25 63 LYS A N 1
ATOM 488 C CA . LYS A 1 63 ? -21.154 14.502 30.899 1.00 93.25 63 LYS A CA 1
ATOM 489 C C . LYS A 1 63 ? -19.653 14.764 30.943 1.00 93.25 63 LYS A C 1
ATOM 491 O O . LYS A 1 63 ? -18.845 13.844 31.069 1.00 93.25 63 LYS A O 1
ATOM 496 N N . GLU A 1 64 ? -19.314 16.040 30.831 1.00 93.56 64 GLU A N 1
ATOM 497 C CA . GLU A 1 64 ? -17.951 16.529 30.676 1.00 93.56 64 GLU A CA 1
ATOM 498 C C . GLU A 1 64 ? -17.602 17.507 31.801 1.00 93.56 64 GLU A C 1
ATOM 500 O O . GLU A 1 64 ? -18.442 18.304 32.221 1.00 93.56 64 GLU A O 1
ATOM 505 N N . ASP A 1 65 ? -16.360 17.452 32.282 1.00 90.19 65 ASP A N 1
ATOM 506 C CA . ASP A 1 65 ? -15.808 18.483 33.162 1.00 90.19 65 ASP A CA 1
ATOM 507 C C . ASP A 1 65 ? -15.526 19.800 32.405 1.00 90.19 65 ASP A C 1
ATOM 509 O O . ASP A 1 65 ? -15.704 19.904 31.192 1.00 90.19 65 ASP A O 1
ATOM 513 N N . ALA A 1 66 ? -15.025 20.824 33.106 1.00 86.81 66 ALA A N 1
ATOM 514 C CA . ALA A 1 66 ? -14.665 22.111 32.494 1.00 86.81 66 ALA A CA 1
ATOM 515 C C . ALA A 1 66 ? -13.610 22.005 31.363 1.00 86.81 66 ALA A C 1
ATOM 517 O O . ALA A 1 66 ? -13.471 22.914 30.544 1.00 86.81 66 ALA A O 1
ATOM 518 N N . GLY A 1 67 ? -12.853 20.905 31.306 1.00 85.75 67 GLY A N 1
ATOM 519 C CA . GLY A 1 67 ? -11.887 20.601 30.252 1.00 85.75 67 GLY A CA 1
ATOM 520 C C . GLY A 1 67 ? -12.451 19.748 29.110 1.00 85.75 67 GLY A C 1
ATOM 521 O O . GLY A 1 67 ? -11.684 19.343 28.232 1.00 85.75 67 GLY A O 1
ATOM 522 N N . GLY A 1 68 ? -13.751 19.443 29.108 1.00 91.12 68 GLY A N 1
ATOM 523 C CA . GLY A 1 68 ? -14.381 18.548 28.139 1.00 91.12 68 GLY A CA 1
ATOM 524 C C . GLY A 1 68 ? -14.097 17.061 28.404 1.00 91.12 68 GLY A C 1
ATOM 525 O O . GLY A 1 68 ? -14.323 16.218 27.539 1.00 91.12 68 GLY A O 1
ATOM 526 N N . ASN A 1 69 ? -13.505 16.692 29.547 1.00 92.81 69 ASN A N 1
ATOM 527 C CA . ASN A 1 69 ? -13.190 15.294 29.839 1.00 92.81 69 ASN A CA 1
ATOM 528 C C . ASN A 1 69 ? -14.436 14.572 30.349 1.00 92.81 69 ASN A C 1
ATOM 530 O O . ASN A 1 69 ? -15.041 14.987 31.331 1.00 92.81 69 ASN A O 1
ATOM 534 N N . THR A 1 70 ? -14.766 13.444 29.727 1.00 95.06 70 THR A N 1
ATOM 535 C CA . THR A 1 70 ? -15.760 12.497 30.256 1.00 95.06 70 THR A CA 1
ATOM 536 C C . THR A 1 70 ? -15.144 11.543 31.282 1.00 95.06 70 THR A C 1
ATOM 538 O O . THR A 1 70 ? -13.918 11.440 31.398 1.00 95.06 70 THR A O 1
ATOM 541 N N . LEU A 1 71 ? -15.985 10.747 31.955 1.00 93.31 71 LEU A N 1
ATOM 542 C CA . LEU A 1 71 ? -15.550 9.671 32.859 1.00 93.31 71 LEU A CA 1
ATOM 543 C C . LEU A 1 71 ? -14.503 8.742 32.209 1.00 93.31 71 LEU A C 1
ATOM 545 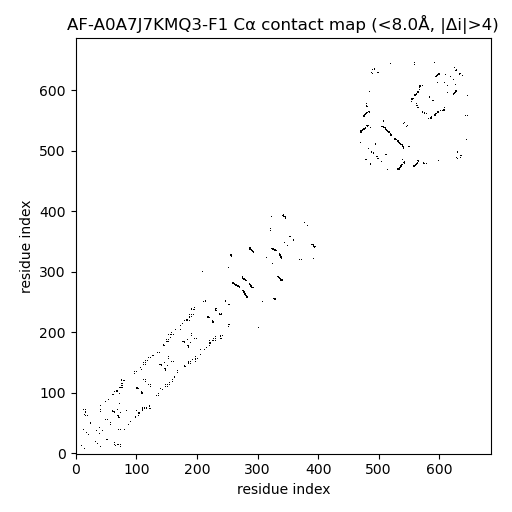O O . LEU A 1 71 ? -13.524 8.365 32.850 1.00 93.31 71 LEU A O 1
ATOM 549 N N . LEU A 1 72 ? -14.665 8.417 30.918 1.00 95.12 72 LEU A N 1
ATOM 550 C CA . LEU A 1 72 ? -13.721 7.560 30.190 1.00 95.12 72 LEU A CA 1
ATOM 551 C C . LEU A 1 72 ? -12.374 8.235 29.910 1.00 95.12 72 LEU A C 1
ATOM 553 O O . LEU A 1 72 ? -11.362 7.543 29.833 1.00 95.12 72 LEU A O 1
ATOM 557 N N . HIS A 1 73 ? -12.327 9.562 29.759 1.00 94.88 73 HIS A N 1
ATOM 558 C CA . HIS A 1 73 ? -11.054 10.272 29.605 1.00 94.88 73 HIS A CA 1
ATOM 559 C C . HIS A 1 73 ? -10.237 10.203 30.898 1.00 94.88 73 HIS A C 1
ATOM 561 O O . HIS A 1 73 ? -9.039 9.928 30.847 1.00 94.88 73 HIS A O 1
ATOM 567 N N . GLU A 1 74 ? -10.880 10.388 32.053 1.00 93.38 74 GLU A N 1
ATOM 568 C CA . GLU A 1 74 ? -10.199 10.289 33.348 1.00 93.38 74 GLU A CA 1
ATOM 569 C C . GLU A 1 74 ? -9.806 8.842 33.673 1.00 93.38 74 GLU A C 1
ATOM 571 O O . GLU A 1 74 ? -8.676 8.581 34.085 1.00 93.38 74 GLU A O 1
ATOM 576 N N . ALA A 1 75 ? -10.683 7.874 33.383 1.00 94.12 75 ALA A N 1
ATOM 577 C CA . ALA A 1 75 ? -10.357 6.455 33.503 1.00 94.12 75 ALA A CA 1
ATOM 578 C C . ALA A 1 75 ? -9.151 6.065 32.629 1.00 94.12 75 ALA A C 1
ATOM 580 O O . ALA A 1 75 ? -8.256 5.362 33.095 1.00 94.12 75 ALA A O 1
ATOM 581 N N . ALA A 1 76 ? -9.095 6.553 31.383 1.00 95.19 76 ALA A N 1
ATOM 582 C CA . ALA A 1 76 ? -7.964 6.351 30.480 1.00 95.19 76 ALA A CA 1
ATOM 583 C C . ALA A 1 76 ? -6.666 6.964 31.016 1.00 95.19 76 ALA A C 1
ATOM 585 O O . ALA A 1 76 ? -5.619 6.326 30.939 1.00 95.19 76 ALA A O 1
ATOM 586 N N . ARG A 1 77 ? -6.731 8.183 31.564 1.00 93.62 77 ARG A N 1
ATOM 587 C CA . ARG A 1 77 ? -5.584 8.918 32.122 1.00 93.62 77 ARG A CA 1
ATOM 588 C C . ARG A 1 77 ? -4.958 8.181 33.305 1.00 93.62 77 ARG A C 1
ATOM 590 O O . ARG A 1 77 ? -3.735 8.071 33.387 1.00 93.62 77 ARG A O 1
ATOM 597 N N . MET A 1 78 ? -5.811 7.643 34.175 1.00 91.56 78 MET A N 1
ATOM 598 C CA . MET A 1 78 ? -5.421 6.932 35.395 1.00 91.56 78 MET A CA 1
ATOM 599 C C . MET A 1 78 ? -5.161 5.433 35.184 1.00 91.56 78 MET A C 1
ATOM 601 O O . MET A 1 78 ? -4.706 4.757 36.100 1.00 91.56 78 MET A O 1
ATOM 605 N N . GLY A 1 79 ? -5.432 4.898 33.990 1.00 92.69 79 GLY A N 1
ATOM 606 C CA . GLY A 1 79 ? -5.208 3.484 33.678 1.00 92.69 79 GLY A CA 1
ATOM 607 C C . GLY A 1 79 ? -6.249 2.530 34.273 1.00 92.69 79 GLY A C 1
ATOM 608 O O . GLY A 1 79 ? -5.987 1.336 34.418 1.00 92.69 79 GLY A O 1
ATOM 609 N N . TYR A 1 80 ? -7.445 3.022 34.606 1.00 94.44 80 TYR A N 1
ATOM 610 C CA . TYR A 1 80 ? -8.531 2.217 35.165 1.00 94.44 80 TYR A CA 1
ATOM 611 C C . TYR A 1 80 ? -9.262 1.412 34.084 1.00 94.44 80 TYR A C 1
ATOM 613 O O . TYR A 1 80 ? -10.424 1.658 33.759 1.00 94.44 80 TYR A O 1
ATOM 621 N N . ARG A 1 81 ? -8.586 0.404 33.525 1.00 92.94 81 ARG A N 1
ATOM 622 C CA . ARG A 1 81 ? -9.141 -0.521 32.522 1.00 92.94 81 ARG A CA 1
ATOM 623 C C . ARG A 1 81 ? -10.475 -1.149 32.949 1.00 92.94 81 ARG A C 1
ATOM 625 O O . ARG A 1 81 ? -11.365 -1.334 32.124 1.00 92.94 81 ARG A O 1
ATOM 632 N N . ASN A 1 82 ? -10.610 -1.495 34.227 1.00 92.12 82 ASN A N 1
ATOM 633 C CA . ASN A 1 82 ? -11.817 -2.105 34.789 1.00 92.12 82 ASN A CA 1
ATOM 634 C C . ASN A 1 82 ? -13.074 -1.237 34.602 1.00 92.12 82 ASN A C 1
ATOM 636 O O . ASN A 1 82 ? -14.156 -1.787 34.436 1.00 92.12 82 ASN A O 1
ATOM 640 N N . VAL A 1 83 ? -12.938 0.092 34.575 1.00 93.50 83 VAL A N 1
ATOM 641 C CA . VAL A 1 83 ? -14.050 1.027 34.330 1.00 93.50 83 VAL A CA 1
ATOM 642 C C . VAL A 1 83 ? -14.649 0.798 32.945 1.00 93.50 83 VAL A C 1
ATOM 644 O O . VAL A 1 83 ? -15.865 0.694 32.805 1.00 93.50 83 VAL A O 1
ATOM 647 N N . PHE A 1 84 ? -13.802 0.629 31.928 1.00 93.75 84 PHE A N 1
ATOM 648 C CA . PHE A 1 84 ? -14.262 0.354 30.570 1.00 93.75 84 PHE A CA 1
ATOM 649 C C . PHE A 1 84 ? -14.985 -0.994 30.477 1.00 93.75 84 PHE A C 1
ATOM 651 O O . PHE A 1 84 ? -16.073 -1.061 29.909 1.00 93.75 84 PHE A O 1
ATOM 658 N N . GLY A 1 85 ? -14.426 -2.039 31.099 1.00 91.81 85 GLY A N 1
ATOM 659 C CA . GLY A 1 85 ? -15.036 -3.374 31.119 1.00 91.81 85 GLY A CA 1
ATOM 660 C C . GLY A 1 85 ? -16.356 -3.448 31.891 1.00 91.81 85 GLY A C 1
ATOM 661 O O . GLY A 1 85 ? -17.191 -4.292 31.586 1.00 91.81 85 GLY A O 1
ATOM 662 N N . LYS A 1 86 ? -16.579 -2.556 32.864 1.00 93.06 86 LYS A N 1
ATOM 663 C CA . LYS A 1 86 ? -17.865 -2.434 33.568 1.00 93.06 86 LYS A CA 1
ATOM 664 C C . LYS A 1 86 ? -18.913 -1.685 32.744 1.00 93.06 86 LYS A C 1
ATOM 666 O O . LYS A 1 86 ? -20.087 -2.033 32.799 1.00 93.06 86 LYS A O 1
ATOM 671 N N . ILE A 1 87 ? -18.511 -0.672 31.976 1.00 92.62 87 ILE A N 1
ATOM 672 C CA . ILE A 1 87 ? -19.430 0.153 31.174 1.00 92.62 87 ILE A CA 1
ATOM 673 C C . ILE A 1 87 ? -19.849 -0.551 29.878 1.00 92.62 87 ILE A C 1
ATOM 675 O O . ILE A 1 87 ? -21.017 -0.467 29.503 1.00 92.62 87 ILE A O 1
ATOM 679 N N . GLU A 1 88 ? -18.926 -1.246 29.204 1.00 92.25 88 GLU A N 1
ATOM 680 C CA . GLU A 1 88 ? -19.167 -1.888 27.901 1.00 92.25 88 GLU A CA 1
ATOM 681 C C . GLU A 1 88 ? -20.453 -2.743 27.860 1.00 92.25 88 GLU A C 1
ATOM 683 O O . GLU A 1 88 ? -21.267 -2.498 26.969 1.00 92.25 88 GLU A O 1
ATOM 688 N N . PRO A 1 89 ? -20.719 -3.665 28.812 1.00 92.44 89 PRO A N 1
ATOM 689 C CA . PRO A 1 89 ? -21.905 -4.528 28.762 1.00 92.44 89 PRO A CA 1
ATOM 690 C C . PRO A 1 89 ? -23.240 -3.785 28.904 1.00 92.44 89 PRO A C 1
ATOM 692 O O . PRO A 1 89 ? -24.290 -4.337 28.578 1.00 92.44 89 PRO A O 1
ATOM 695 N N . HIS A 1 90 ? -23.218 -2.550 29.412 1.00 92.75 90 HIS A N 1
ATOM 696 C CA . HIS A 1 90 ? -24.415 -1.763 29.707 1.00 92.75 90 HIS A CA 1
ATOM 697 C C . HIS A 1 90 ? -24.815 -0.809 28.571 1.00 92.75 90 HIS A C 1
ATOM 699 O O . HIS A 1 90 ? -25.875 -0.187 28.649 1.00 92.75 90 HIS A O 1
ATOM 705 N N . LEU A 1 91 ? -23.995 -0.684 27.521 1.00 90.88 91 LEU A N 1
ATOM 706 C CA . LEU A 1 91 ? -24.238 0.211 26.390 1.00 90.88 91 LEU A CA 1
ATOM 707 C C . LEU A 1 91 ? -24.415 -0.569 25.087 1.00 90.88 91 LEU A C 1
ATOM 709 O O . LEU A 1 91 ? -23.742 -1.565 24.830 1.00 90.88 91 LEU A O 1
ATOM 713 N N . LYS A 1 92 ? -25.271 -0.067 24.189 1.00 90.50 92 LYS A N 1
ATOM 714 C CA . LYS A 1 92 ? -25.312 -0.590 22.814 1.00 90.50 92 LYS A CA 1
ATOM 715 C C . LYS A 1 92 ? -24.023 -0.202 22.083 1.00 90.50 92 LYS A C 1
ATOM 717 O O . LYS A 1 92 ? -23.515 0.901 22.270 1.00 90.50 92 LYS A O 1
ATOM 722 N N . ASN A 1 93 ? -23.567 -1.020 21.128 1.00 87.38 93 ASN A N 1
ATOM 723 C CA . ASN A 1 93 ? -22.367 -0.724 20.320 1.00 87.38 93 ASN A CA 1
ATOM 724 C C . ASN A 1 93 ? -22.365 0.689 19.706 1.00 87.38 93 ASN A C 1
ATOM 726 O O . ASN A 1 93 ? -21.325 1.341 19.645 1.00 87.38 93 ASN A O 1
ATOM 730 N N . LYS A 1 94 ? -23.530 1.201 19.280 1.00 90.31 94 LYS A N 1
ATOM 731 C CA . LYS A 1 94 ? -23.667 2.564 18.736 1.00 90.31 94 LYS A CA 1
ATOM 732 C C . LYS A 1 94 ? -23.392 3.653 19.785 1.00 90.31 94 LYS A C 1
ATOM 734 O O . LYS A 1 94 ? -22.780 4.666 19.453 1.00 90.31 94 LYS A O 1
ATOM 739 N N . GLU A 1 95 ? -23.838 3.447 21.021 1.00 92.75 95 GLU A N 1
ATOM 740 C CA . GLU A 1 95 ? -23.639 4.363 22.152 1.00 92.75 95 GLU A CA 1
ATOM 741 C C . GLU A 1 95 ? -22.188 4.325 22.623 1.00 92.75 95 GLU A C 1
ATOM 743 O O . GLU A 1 95 ? -21.538 5.367 22.664 1.00 92.75 95 GLU A O 1
ATOM 748 N N . LEU A 1 96 ? -21.640 3.128 22.856 1.00 91.94 96 LEU A N 1
ATOM 749 C CA . LEU A 1 96 ? -20.240 2.949 23.245 1.00 91.94 96 LEU A CA 1
ATOM 750 C C . LEU A 1 96 ? -19.287 3.578 22.221 1.00 91.94 96 LEU A C 1
ATOM 752 O O . LEU A 1 96 ? -18.377 4.326 22.577 1.00 91.94 96 LEU A O 1
ATOM 756 N N . LYS A 1 97 ? -19.547 3.352 20.929 1.00 92.06 97 LYS A N 1
ATOM 757 C CA . LYS A 1 97 ? -18.804 3.979 19.834 1.00 92.06 97 LYS A CA 1
ATOM 758 C C . LYS A 1 97 ? -18.906 5.501 19.875 1.00 92.06 97 LYS A C 1
ATOM 760 O O . LYS A 1 97 ? -17.896 6.168 19.694 1.00 92.06 97 LYS A O 1
ATOM 765 N N . LYS A 1 98 ? -20.093 6.070 20.109 1.00 93.31 98 LYS A N 1
ATOM 766 C CA . LYS A 1 98 ? -20.255 7.528 20.222 1.00 93.31 98 LYS A CA 1
ATOM 767 C C . LYS A 1 98 ? -19.461 8.077 21.411 1.00 93.31 98 LYS A C 1
ATOM 769 O O . LYS A 1 98 ? -18.755 9.062 21.232 1.00 93.31 98 LYS A O 1
ATOM 774 N N . LEU A 1 99 ? -19.514 7.407 22.562 1.00 94.25 99 LEU A N 1
ATOM 775 C CA . LEU A 1 99 ? -18.814 7.802 23.785 1.00 94.25 99 LEU A CA 1
ATOM 776 C C . LEU A 1 99 ? -17.284 7.767 23.625 1.00 94.25 99 LEU A C 1
ATOM 778 O O . LEU A 1 99 ? -16.604 8.726 23.973 1.00 94.25 99 LEU A O 1
ATOM 782 N N . LEU A 1 100 ? -16.732 6.700 23.037 1.00 94.50 100 LEU A N 1
ATOM 783 C CA . LEU A 1 100 ? -15.283 6.557 22.822 1.00 94.50 100 LEU A CA 1
ATOM 784 C C . LEU A 1 100 ? -14.720 7.526 21.768 1.00 94.50 100 LEU A C 1
ATOM 786 O O . LEU A 1 100 ? -13.527 7.831 21.791 1.00 94.50 100 LEU A O 1
ATOM 790 N N . LYS A 1 101 ? -15.570 8.014 20.854 1.00 94.62 101 LYS A N 1
ATOM 791 C CA . LYS A 1 101 ? -15.217 9.014 19.836 1.00 94.62 101 LYS A CA 1
ATOM 792 C C . LYS A 1 101 ? -15.257 10.459 20.339 1.00 94.62 101 LYS A C 1
ATOM 794 O O . LYS A 1 101 ? -14.789 11.340 19.617 1.00 94.62 101 LYS A O 1
ATOM 799 N N . MET A 1 102 ? -15.830 10.714 21.518 1.00 94.56 102 MET A N 1
ATOM 800 C CA . MET A 1 102 ? -15.869 12.062 22.086 1.00 94.56 102 MET A CA 1
ATOM 801 C C . MET A 1 102 ? -14.446 12.576 22.296 1.00 94.56 102 MET A C 1
ATOM 803 O O . MET A 1 102 ? -13.557 11.833 22.716 1.00 94.56 102 MET A O 1
ATOM 807 N N . LYS A 1 103 ? -14.246 13.849 21.963 1.00 94.38 103 LYS A N 1
ATOM 808 C CA . LYS A 1 103 ? -12.995 14.570 22.164 1.00 94.38 103 LYS A CA 1
ATOM 809 C C . LYS A 1 103 ? -13.205 15.561 23.292 1.00 94.38 103 LYS A C 1
ATOM 811 O O . LYS A 1 103 ? -14.212 16.258 23.285 1.00 94.38 103 LYS A O 1
ATOM 816 N N . ASN A 1 104 ? -12.235 15.664 24.190 1.00 93.00 104 ASN A N 1
ATOM 817 C CA . ASN A 1 104 ? -12.219 16.758 25.156 1.00 93.00 104 ASN A CA 1
ATOM 818 C C . ASN A 1 104 ? -11.944 18.116 24.478 1.00 93.00 104 ASN A C 1
ATOM 820 O O . ASN A 1 104 ? -11.687 18.170 23.272 1.00 93.00 104 ASN A O 1
ATOM 824 N N . HIS A 1 105 ? -11.936 19.221 25.234 1.00 91.44 105 HIS A N 1
ATOM 825 C CA . HIS A 1 105 ? -11.649 20.557 24.680 1.00 91.44 105 HIS A CA 1
ATOM 826 C C . HIS A 1 105 ? -10.256 20.651 24.032 1.00 91.44 105 HIS A C 1
ATOM 828 O O . HIS A 1 105 ? -10.029 21.472 23.146 1.00 91.44 105 HIS A O 1
ATOM 834 N N . GLY A 1 106 ? -9.329 19.771 24.422 1.00 85.12 106 GLY A N 1
ATOM 835 C CA . GLY A 1 106 ? -8.028 19.617 23.776 1.00 85.12 106 GLY A CA 1
ATOM 836 C C . GLY A 1 106 ? -8.071 18.879 22.433 1.00 85.12 106 GLY A C 1
ATOM 837 O O . GLY A 1 106 ? -7.041 18.769 21.781 1.00 85.12 106 GLY A O 1
ATOM 838 N N . GLY A 1 107 ? -9.217 18.354 21.997 1.00 89.50 107 GLY A N 1
ATOM 839 C CA . GLY A 1 107 ? -9.357 17.597 20.754 1.00 89.50 107 GLY A CA 1
ATOM 840 C C . GLY A 1 107 ? -8.868 16.146 20.842 1.00 89.50 107 GLY A C 1
ATOM 841 O O . GLY A 1 107 ? -8.611 15.534 19.804 1.00 89.50 107 GLY A O 1
ATOM 842 N N . VAL A 1 108 ? -8.708 15.593 22.049 1.00 92.06 108 VAL A N 1
ATOM 843 C CA . VAL A 1 108 ? -8.116 14.267 22.295 1.00 92.06 108 VAL A CA 1
ATOM 844 C C . VAL A 1 108 ? -9.194 13.288 22.759 1.00 92.06 108 VAL A C 1
ATOM 846 O O . VAL A 1 108 ? -10.009 13.635 23.606 1.00 92.06 108 VAL A O 1
ATOM 849 N N . THR A 1 109 ? -9.194 12.070 22.210 1.00 95.25 109 THR A N 1
ATOM 850 C CA . THR A 1 109 ? -10.104 10.981 22.607 1.00 95.25 109 THR A CA 1
ATOM 851 C C . THR A 1 109 ? -9.568 10.198 23.805 1.00 95.25 109 THR A C 1
ATOM 853 O O . THR A 1 109 ? -8.366 10.209 24.077 1.00 95.25 109 THR A O 1
ATOM 856 N N . SER A 1 110 ? -10.429 9.429 24.476 1.00 94.56 110 SER A N 1
ATOM 857 C CA . SER A 1 110 ? -10.026 8.530 25.575 1.00 94.56 110 SER A CA 1
ATOM 858 C C . SER A 1 110 ? -8.898 7.553 25.192 1.00 94.56 110 SER A C 1
ATOM 860 O O . SER A 1 110 ? -7.978 7.353 25.984 1.00 94.56 110 SER A O 1
ATOM 862 N N . LEU A 1 111 ? -8.893 7.013 23.963 1.00 96.38 111 LEU A N 1
ATOM 863 C CA . LEU A 1 111 ? -7.794 6.168 23.472 1.00 96.38 111 LEU A CA 1
ATOM 864 C C . LEU A 1 111 ? -6.464 6.932 23.442 1.00 96.38 111 LEU A C 1
ATOM 866 O O . LEU A 1 111 ? -5.462 6.445 23.961 1.00 96.38 111 LEU A O 1
ATOM 870 N N . LEU A 1 112 ? -6.442 8.125 22.843 1.00 94.69 112 LEU A N 1
ATOM 871 C CA . LEU A 1 112 ? -5.222 8.928 22.763 1.00 94.69 112 LEU A CA 1
ATOM 872 C C . LEU A 1 112 ? -4.763 9.406 24.146 1.00 94.69 112 LEU A C 1
ATOM 874 O O . LEU A 1 112 ? -3.561 9.463 24.386 1.00 94.69 112 LEU A O 1
ATOM 878 N N . VAL A 1 113 ? -5.690 9.684 25.070 1.00 94.62 113 VAL A N 1
ATOM 879 C CA . VAL A 1 113 ? -5.352 9.962 26.474 1.00 94.62 113 VAL A CA 1
ATOM 880 C C . VAL A 1 113 ? -4.642 8.763 27.104 1.00 94.62 113 VAL A C 1
ATOM 882 O O . VAL A 1 113 ? -3.563 8.946 27.660 1.00 94.62 113 VAL A O 1
ATOM 885 N N . ALA A 1 114 ? -5.171 7.542 26.958 1.00 96.06 114 ALA A N 1
ATOM 886 C CA . ALA A 1 114 ? -4.529 6.341 27.501 1.00 96.06 114 ALA A CA 1
ATOM 887 C C . ALA A 1 114 ? -3.111 6.140 26.935 1.00 96.06 114 ALA A C 1
ATOM 889 O O . ALA A 1 114 ? -2.177 5.856 27.684 1.00 96.06 114 ALA A O 1
ATOM 890 N N . ILE A 1 115 ? -2.931 6.334 25.622 1.00 95.62 115 ILE A N 1
ATOM 891 C CA . ILE A 1 115 ? -1.624 6.204 24.961 1.00 95.62 115 ILE A CA 1
ATOM 892 C C . ILE A 1 115 ? -0.644 7.275 25.466 1.00 95.62 115 ILE A C 1
ATOM 894 O O . ILE A 1 115 ? 0.473 6.944 25.867 1.00 95.62 115 ILE A O 1
ATOM 898 N N . ASN A 1 116 ? -1.061 8.544 25.500 1.00 92.19 116 ASN A N 1
ATOM 899 C CA . ASN A 1 116 ? -0.215 9.667 25.920 1.00 92.19 116 ASN A CA 1
ATOM 900 C C . ASN A 1 116 ? 0.165 9.587 27.406 1.00 92.19 116 ASN A C 1
ATOM 902 O O . ASN A 1 116 ? 1.291 9.921 27.771 1.00 92.19 116 ASN A O 1
ATOM 906 N N . SER A 1 117 ? -0.739 9.085 28.250 1.00 92.88 117 SER A N 1
ATOM 907 C CA . SER A 1 117 ? -0.493 8.809 29.670 1.00 92.88 117 SER A CA 1
ATOM 908 C C . SER A 1 117 ? 0.268 7.499 29.915 1.00 92.88 117 SER A C 1
ATOM 910 O O . SER A 1 117 ? 0.436 7.104 31.064 1.00 92.88 117 SER A O 1
ATOM 912 N N . ARG A 1 118 ? 0.746 6.820 28.859 1.00 93.62 118 ARG A N 1
ATOM 913 C CA . ARG A 1 118 ? 1.485 5.543 28.915 1.00 93.62 118 ARG A CA 1
ATOM 914 C C . ARG A 1 118 ? 0.725 4.399 29.601 1.00 93.62 118 ARG A C 1
ATOM 916 O O . ARG A 1 118 ? 1.332 3.429 30.048 1.00 93.62 118 ARG A O 1
ATOM 923 N N . GLN A 1 119 ? -0.604 4.456 29.601 1.00 95.38 119 GLN A N 1
ATOM 924 C CA . GLN A 1 119 ? -1.481 3.413 30.131 1.00 95.38 119 GLN A CA 1
ATOM 925 C C . GLN A 1 119 ? -1.699 2.317 29.076 1.00 95.38 119 GLN A C 1
ATOM 927 O O . GLN A 1 119 ? -2.789 2.154 28.522 1.00 95.38 119 GLN A O 1
ATOM 932 N N . ILE A 1 120 ? -0.629 1.575 28.763 1.00 93.12 120 ILE A N 1
ATOM 933 C CA . ILE A 1 120 ? -0.566 0.624 27.637 1.00 93.12 120 ILE A CA 1
ATOM 934 C C . ILE A 1 120 ? -1.635 -0.471 27.745 1.00 93.12 120 ILE A C 1
ATOM 936 O O . ILE A 1 120 ? -2.254 -0.824 26.743 1.00 93.12 120 ILE A O 1
ATOM 940 N N . GLU A 1 121 ? -1.879 -1.004 28.943 1.00 92.88 121 GLU A N 1
ATOM 941 C CA . GLU A 1 121 ? -2.894 -2.045 29.153 1.00 92.88 121 GLU A CA 1
ATOM 942 C C . GLU A 1 121 ? -4.308 -1.534 28.881 1.00 92.88 121 GLU A C 1
ATOM 944 O O . GLU A 1 121 ? -5.106 -2.220 28.242 1.00 92.88 121 GLU A O 1
ATOM 949 N N . THR A 1 122 ? -4.601 -0.307 29.314 1.00 94.44 122 THR A N 1
ATOM 950 C CA . THR A 1 122 ? -5.896 0.336 29.075 1.00 94.44 122 THR A CA 1
ATOM 951 C C . THR A 1 122 ? -6.077 0.641 27.590 1.00 94.44 122 THR A C 1
ATOM 953 O O . THR A 1 122 ? -7.115 0.314 27.021 1.00 94.44 122 THR A O 1
ATOM 956 N N . ALA A 1 123 ? -5.048 1.174 26.922 1.00 96.12 123 ALA A N 1
ATOM 957 C CA . ALA A 1 123 ? -5.081 1.421 25.482 1.00 96.12 123 ALA A CA 1
ATOM 958 C C . ALA A 1 123 ? -5.278 0.126 24.672 1.00 96.12 123 ALA A C 1
ATOM 960 O O . ALA A 1 123 ? -6.122 0.081 23.777 1.00 96.12 123 ALA A O 1
ATOM 961 N N . ASN A 1 124 ? -4.554 -0.948 25.009 1.00 94.38 124 ASN A N 1
ATOM 962 C CA . ASN A 1 124 ? -4.721 -2.254 24.367 1.00 94.38 124 ASN A CA 1
ATOM 963 C C . ASN A 1 124 ? -6.109 -2.848 24.606 1.00 94.38 124 ASN A C 1
ATOM 965 O O . ASN A 1 124 ? -6.649 -3.487 23.708 1.00 94.38 124 ASN A O 1
ATOM 969 N N . TRP A 1 125 ? -6.697 -2.628 25.782 1.00 93.44 125 TRP A N 1
ATOM 970 C CA . TRP A 1 125 ? -8.060 -3.069 26.049 1.00 93.44 125 TRP A CA 1
ATOM 971 C C . TRP A 1 125 ? -9.073 -2.330 25.171 1.00 93.44 125 TRP A C 1
ATOM 973 O O . TRP A 1 125 ? -9.886 -2.977 24.521 1.00 93.44 125 TRP A O 1
ATOM 983 N N . ILE A 1 126 ? -8.968 -0.998 25.062 1.00 93.88 126 ILE A N 1
ATOM 984 C CA . ILE A 1 126 ? -9.837 -0.195 24.180 1.00 93.88 126 ILE A CA 1
ATOM 985 C C . ILE A 1 126 ? -9.702 -0.658 22.719 1.00 93.88 126 ILE A C 1
ATOM 987 O O . ILE A 1 126 ? -10.697 -0.768 22.007 1.00 93.88 126 ILE A O 1
ATOM 991 N N . LEU A 1 127 ? -8.482 -0.967 22.268 1.00 94.25 127 LEU A N 1
ATOM 992 C CA . LEU A 1 127 ? -8.217 -1.508 20.926 1.00 94.25 127 LEU A CA 1
ATOM 993 C C . LEU A 1 127 ? -8.686 -2.962 20.743 1.00 94.25 127 LEU A C 1
ATOM 995 O O . LEU A 1 127 ? -8.815 -3.415 19.607 1.00 94.25 127 LEU A O 1
ATOM 999 N N . GLY A 1 128 ? -8.901 -3.687 21.842 1.00 91.44 128 GLY A N 1
ATOM 1000 C CA . GLY A 1 128 ? -9.373 -5.071 21.879 1.00 91.44 128 GLY A CA 1
ATOM 1001 C C . GLY A 1 128 ? -10.895 -5.222 21.870 1.00 91.44 128 GLY A C 1
ATOM 1002 O O . GLY A 1 128 ? -11.370 -6.354 21.798 1.00 91.44 128 GLY A O 1
ATOM 1003 N N . LEU A 1 129 ? -11.639 -4.111 21.917 1.00 89.56 129 LEU A N 1
ATOM 1004 C CA . LEU A 1 129 ? -13.081 -4.071 21.659 1.00 89.56 129 LEU A CA 1
ATOM 1005 C C . LEU A 1 129 ? -13.411 -4.576 20.241 1.00 89.56 129 LEU A C 1
ATOM 1007 O O . LEU A 1 129 ? -12.522 -4.865 19.435 1.00 89.56 129 LEU A O 1
ATOM 1011 N N . ASP A 1 130 ? -14.705 -4.642 19.912 1.00 88.25 130 ASP A N 1
ATOM 1012 C CA . ASP A 1 130 ? -15.167 -4.985 18.565 1.00 88.25 130 ASP A CA 1
ATOM 1013 C C . ASP A 1 130 ? -14.370 -4.239 17.476 1.00 88.25 130 ASP A C 1
ATOM 1015 O O . ASP A 1 130 ? -14.151 -3.024 17.540 1.00 88.25 130 ASP A O 1
ATOM 1019 N N . LEU A 1 131 ? -13.934 -4.975 16.449 1.00 86.38 131 LEU A N 1
ATOM 1020 C CA . LEU A 1 131 ? -13.018 -4.455 15.434 1.00 86.38 131 LEU A CA 1
ATOM 1021 C C . LEU A 1 131 ? -13.602 -3.246 14.683 1.00 86.38 131 LEU A C 1
ATOM 1023 O O . LEU A 1 131 ? -12.842 -2.391 14.225 1.00 86.38 131 LEU A O 1
ATOM 1027 N N . SER A 1 132 ? -14.931 -3.156 14.545 1.00 87.50 132 SER A N 1
ATOM 1028 C CA . SER A 1 132 ? -15.578 -1.988 13.941 1.00 87.50 132 SER A CA 1
ATOM 1029 C C . SER A 1 132 ? -15.423 -0.744 14.816 1.00 87.50 132 SER A C 1
ATOM 1031 O O . SER A 1 132 ? -15.153 0.332 14.292 1.00 87.50 132 SER A O 1
ATOM 1033 N N . ILE A 1 133 ? -15.509 -0.893 16.141 1.00 89.19 133 ILE A N 1
ATOM 1034 C CA . ILE A 1 133 ? -15.299 0.185 17.111 1.00 89.19 133 ILE A CA 1
ATOM 1035 C C . ILE A 1 133 ? -13.829 0.609 17.096 1.00 89.19 133 ILE A C 1
ATOM 1037 O O . ILE A 1 133 ? -13.540 1.796 16.939 1.00 89.19 133 ILE A O 1
ATOM 1041 N N . ALA A 1 134 ? -12.903 -0.351 17.174 1.00 90.00 134 ALA A N 1
ATOM 1042 C CA . ALA A 1 134 ? -11.469 -0.074 17.174 1.00 90.00 134 ALA A CA 1
ATOM 1043 C C . ALA A 1 134 ? -11.030 0.700 15.917 1.00 90.00 134 ALA A C 1
ATOM 1045 O O . ALA A 1 134 ? -10.386 1.741 16.045 1.00 90.00 134 ALA A O 1
ATOM 1046 N N . LYS A 1 135 ? -11.450 0.256 14.717 1.00 89.31 135 LYS A N 1
ATOM 1047 C CA . LYS A 1 135 ? -11.207 0.937 13.423 1.00 89.31 135 LYS A CA 1
ATOM 1048 C C . LYS A 1 135 ? -11.623 2.402 13.437 1.00 89.31 135 LYS A C 1
ATOM 1050 O O . LYS A 1 135 ? -10.937 3.273 12.910 1.00 89.31 135 LYS A O 1
ATOM 1055 N N . ASP A 1 136 ? -12.780 2.650 14.023 1.00 88.81 136 ASP A N 1
ATOM 1056 C CA . ASP A 1 136 ? -13.417 3.950 14.048 1.00 88.81 136 ASP A CA 1
ATOM 1057 C C . ASP A 1 136 ? -12.780 4.924 15.039 1.00 88.81 136 ASP A C 1
ATOM 1059 O O . ASP A 1 136 ? -12.831 6.132 14.814 1.00 88.81 136 ASP A O 1
ATOM 1063 N N . ILE A 1 137 ? -12.198 4.417 16.127 1.00 90.19 137 ILE A N 1
ATOM 1064 C CA . ILE A 1 137 ? -11.504 5.236 17.125 1.00 90.19 137 ILE A CA 1
ATOM 1065 C C . ILE A 1 137 ? -10.084 5.563 16.650 1.00 90.19 137 ILE A C 1
ATOM 1067 O O . ILE A 1 137 ? -9.664 6.712 16.768 1.00 90.19 137 ILE A O 1
ATOM 1071 N N . VAL A 1 138 ? -9.352 4.600 16.068 1.00 91.50 138 VAL A N 1
ATOM 1072 C CA . VAL A 1 138 ? -7.972 4.842 15.587 1.00 91.50 138 VAL A CA 1
ATOM 1073 C C . VAL A 1 138 ? -7.901 5.803 14.401 1.00 91.50 138 VAL A C 1
ATOM 1075 O O . VAL A 1 138 ? -6.867 6.431 14.199 1.00 91.50 138 VAL A O 1
ATOM 1078 N N . ALA A 1 139 ? -8.988 5.939 13.635 1.00 87.19 139 ALA A N 1
ATOM 1079 C CA . ALA A 1 139 ? -9.084 6.881 12.522 1.00 87.19 139 ALA A CA 1
ATOM 1080 C C . ALA A 1 139 ? -9.242 8.348 12.967 1.00 87.19 139 ALA A C 1
ATOM 1082 O O . ALA A 1 139 ? -9.180 9.246 12.129 1.00 87.19 139 ALA A O 1
ATOM 1083 N N . ILE A 1 140 ? -9.481 8.606 14.257 1.00 87.00 140 ILE A N 1
ATOM 1084 C CA . ILE A 1 140 ? -9.673 9.960 14.774 1.00 87.00 140 ILE A CA 1
ATOM 1085 C C . ILE A 1 140 ? -8.319 10.590 15.083 1.00 87.00 140 ILE A C 1
ATOM 1087 O O . ILE A 1 140 ? -7.612 10.169 15.997 1.00 87.00 140 ILE A O 1
ATOM 1091 N N . GLU A 1 141 ? -7.997 11.658 14.359 1.00 86.00 141 GLU A N 1
ATOM 1092 C CA . GLU A 1 141 ? -6.842 12.500 14.660 1.00 86.00 141 GLU A CA 1
ATOM 1093 C C . GLU A 1 141 ? -7.083 13.303 15.940 1.00 86.00 141 GLU A C 1
ATOM 1095 O O . GLU A 1 141 ? -8.152 13.897 16.131 1.00 86.00 141 GLU A O 1
ATOM 1100 N N . GLY A 1 142 ? -6.089 13.315 16.821 1.00 84.06 142 GLY A N 1
ATOM 1101 C CA . GLY A 1 142 ? -6.077 14.125 18.027 1.00 84.06 142 GLY A CA 1
ATOM 1102 C C . GLY A 1 142 ? -5.686 15.576 17.763 1.00 84.06 142 GLY A C 1
ATOM 1103 O O . GLY A 1 142 ? -5.597 16.051 16.628 1.00 84.06 142 GLY A O 1
ATOM 1104 N N . ALA A 1 143 ? -5.393 16.284 18.849 1.00 83.25 143 ALA A N 1
ATOM 1105 C CA . ALA A 1 143 ? -4.790 17.606 18.799 1.00 83.25 143 ALA A CA 1
ATOM 1106 C C . ALA A 1 143 ? -3.529 17.609 17.916 1.00 83.25 143 ALA A C 1
ATOM 1108 O O . ALA A 1 143 ? -2.747 16.660 17.933 1.00 83.25 143 ALA A O 1
ATOM 1109 N N . TYR A 1 144 ? -3.303 18.696 17.176 1.00 83.69 144 TYR A N 1
ATOM 1110 C CA . TYR A 1 144 ? -2.089 18.889 16.368 1.00 83.69 144 TYR A CA 1
ATOM 1111 C C . TYR A 1 144 ? -1.840 17.812 15.287 1.00 83.69 144 TYR A C 1
ATOM 1113 O O . TYR A 1 144 ? -0.704 17.667 14.841 1.00 83.69 144 TYR A O 1
ATOM 1121 N N . GLY A 1 145 ? -2.875 17.089 14.840 1.00 84.44 145 GLY A N 1
ATOM 1122 C CA . GLY A 1 145 ? -2.746 16.048 13.807 1.00 84.44 145 GLY A CA 1
ATOM 1123 C C . GLY A 1 145 ? -2.095 14.756 14.313 1.00 84.44 145 GLY A C 1
ATOM 1124 O O . GLY A 1 145 ? -1.635 13.938 13.522 1.00 84.44 145 GLY A O 1
ATOM 1125 N N . ILE A 1 146 ? -2.013 14.565 15.636 1.00 88.56 146 ILE A N 1
ATOM 1126 C CA . ILE A 1 146 ? -1.450 13.347 16.228 1.00 88.56 146 ILE A CA 1
ATOM 1127 C C . ILE A 1 146 ? -2.398 12.177 15.951 1.00 88.56 146 ILE A C 1
ATOM 1129 O O . ILE A 1 146 ? -3.560 12.194 16.359 1.00 88.56 146 ILE A O 1
ATOM 1133 N N . THR A 1 147 ? -1.899 11.140 15.283 1.00 91.75 147 THR A N 1
ATOM 1134 C CA . THR A 1 147 ? -2.651 9.914 15.006 1.00 91.75 147 THR A CA 1
ATOM 1135 C C . THR A 1 147 ? -2.450 8.898 16.128 1.00 91.75 147 THR A C 1
ATOM 1137 O O . THR A 1 147 ? -1.472 8.957 16.878 1.00 91.75 147 THR A O 1
ATOM 1140 N N . ALA A 1 148 ? -3.339 7.905 16.232 1.00 93.50 148 ALA A N 1
ATOM 1141 C CA . ALA A 1 148 ? -3.146 6.793 17.166 1.00 93.50 148 ALA A CA 1
ATOM 1142 C C . ALA A 1 148 ? -1.825 6.045 16.905 1.00 93.50 148 ALA A C 1
ATOM 1144 O O . ALA A 1 148 ? -1.179 5.581 17.844 1.00 93.50 148 ALA A O 1
ATOM 1145 N N . LEU A 1 149 ? -1.396 5.968 15.639 1.00 94.31 149 LEU A N 1
ATOM 1146 C CA . LEU A 1 149 ? -0.154 5.306 15.248 1.00 94.31 149 LEU A CA 1
ATOM 1147 C C . LEU A 1 149 ? 1.088 6.107 15.659 1.00 94.31 149 LEU A C 1
ATOM 1149 O O . LEU A 1 149 ? 2.032 5.518 16.183 1.00 94.31 149 LEU A O 1
ATOM 1153 N N . SER A 1 150 ? 1.095 7.433 15.472 1.00 93.81 150 SER A N 1
ATOM 1154 C CA . SER A 1 150 ? 2.222 8.268 15.909 1.00 93.81 150 SER A CA 1
ATOM 1155 C C . SER A 1 150 ? 2.307 8.355 17.434 1.00 93.81 150 SER A C 1
ATOM 1157 O O . SER A 1 150 ? 3.403 8.244 17.985 1.00 93.81 150 SER A O 1
ATOM 1159 N N . ALA A 1 151 ? 1.164 8.439 18.123 1.00 94.62 151 ALA A N 1
ATOM 1160 C CA . ALA A 1 151 ? 1.100 8.371 19.580 1.00 94.62 151 ALA A CA 1
ATOM 1161 C C . ALA A 1 151 ? 1.616 7.020 20.106 1.00 94.62 151 ALA A C 1
ATOM 1163 O O . ALA A 1 151 ? 2.452 6.989 21.006 1.00 94.62 151 ALA A O 1
ATOM 1164 N N . ALA A 1 152 ? 1.196 5.897 19.510 1.00 95.88 152 ALA A N 1
ATOM 1165 C CA . ALA A 1 152 ? 1.694 4.575 19.888 1.00 95.88 152 ALA A CA 1
ATOM 1166 C C . ALA A 1 152 ? 3.202 4.438 19.631 1.00 95.88 152 ALA A C 1
ATOM 1168 O O . ALA A 1 152 ? 3.918 3.915 20.486 1.00 95.88 152 ALA A O 1
ATOM 1169 N N . ALA A 1 153 ? 3.708 4.968 18.512 1.00 95.81 153 ALA A N 1
ATOM 1170 C CA . ALA A 1 153 ? 5.139 4.972 18.219 1.00 95.81 153 ALA A CA 1
ATOM 1171 C C . ALA A 1 153 ? 5.953 5.755 19.265 1.00 95.81 153 ALA A C 1
ATOM 1173 O O . ALA A 1 153 ? 7.051 5.329 19.621 1.00 95.81 153 ALA A O 1
ATOM 1174 N N . ALA A 1 154 ? 5.400 6.840 19.822 1.00 94.88 154 ALA A N 1
ATOM 1175 C CA . ALA A 1 154 ? 6.027 7.617 20.896 1.00 94.88 154 ALA A CA 1
ATOM 1176 C C . ALA A 1 154 ? 6.163 6.850 22.224 1.00 94.88 154 ALA A C 1
ATOM 1178 O O . ALA A 1 154 ? 6.937 7.258 23.088 1.00 94.88 154 ALA A O 1
ATOM 1179 N N . THR A 1 155 ? 5.426 5.749 22.411 1.00 95.19 155 THR A N 1
ATOM 1180 C CA . THR A 1 155 ? 5.513 4.935 23.637 1.00 95.19 155 THR A CA 1
ATOM 1181 C C . THR A 1 155 ? 6.686 3.956 23.632 1.00 95.19 155 THR A C 1
ATOM 1183 O O . THR A 1 155 ? 7.048 3.442 24.687 1.00 95.19 155 THR A O 1
ATOM 1186 N N . GLY A 1 156 ? 7.242 3.640 22.456 1.00 94.00 156 GLY A N 1
ATOM 1187 C CA . GLY A 1 156 ? 8.232 2.571 22.291 1.00 94.00 156 GLY A CA 1
ATOM 1188 C C . GLY A 1 156 ? 7.669 1.149 22.436 1.00 94.00 156 GLY A C 1
ATOM 1189 O O . GLY A 1 156 ? 8.407 0.183 22.267 1.00 94.00 156 GLY A O 1
ATOM 1190 N N . SER A 1 157 ? 6.370 0.986 22.717 1.00 95.06 157 SER A N 1
ATOM 1191 C CA . SER A 1 157 ? 5.745 -0.326 22.893 1.00 95.06 157 SER A CA 1
ATOM 1192 C C . SER A 1 157 ? 5.391 -0.957 21.550 1.00 95.06 157 SER A C 1
ATOM 1194 O O . SER A 1 157 ? 4.383 -0.614 20.927 1.00 95.06 157 SER A O 1
ATOM 1196 N N . VAL A 1 158 ? 6.184 -1.945 21.126 1.00 94.44 158 VAL A N 1
ATOM 1197 C CA . VAL A 1 158 ? 5.895 -2.723 19.912 1.00 94.44 158 VAL A CA 1
ATOM 1198 C C . VAL A 1 158 ? 4.509 -3.367 20.004 1.00 94.44 158 VAL A C 1
ATOM 1200 O O . VAL A 1 158 ? 3.756 -3.304 19.040 1.00 94.44 158 VAL A O 1
ATOM 1203 N N . ASN A 1 159 ? 4.133 -3.917 21.166 1.00 93.94 159 ASN A N 1
ATOM 1204 C CA . ASN A 1 159 ? 2.831 -4.562 21.386 1.00 93.94 159 ASN A CA 1
ATOM 1205 C C . ASN A 1 159 ? 1.649 -3.617 21.141 1.00 93.94 159 ASN A C 1
ATOM 1207 O O . ASN A 1 159 ? 0.705 -3.995 20.449 1.00 93.94 159 ASN A O 1
ATOM 1211 N N . LEU A 1 160 ? 1.721 -2.383 21.648 1.00 95.31 160 LEU A N 1
ATOM 1212 C CA . LEU A 1 160 ? 0.687 -1.379 21.401 1.00 95.31 160 LEU A CA 1
ATOM 1213 C C . LEU A 1 160 ? 0.599 -1.020 19.913 1.00 95.31 160 LEU A C 1
ATOM 1215 O O . LEU A 1 160 ? -0.494 -0.942 19.356 1.00 95.31 160 LEU A O 1
ATOM 1219 N N . VAL A 1 161 ? 1.748 -0.863 19.250 1.00 95.56 161 VAL A N 1
ATOM 1220 C CA . VAL A 1 161 ? 1.806 -0.615 17.804 1.00 95.56 161 VAL A CA 1
ATOM 1221 C C . VAL A 1 161 ? 1.168 -1.768 17.020 1.00 95.56 161 VAL A C 1
ATOM 1223 O O . VAL A 1 161 ? 0.405 -1.499 16.093 1.00 95.56 161 VAL A O 1
ATOM 1226 N N . LYS A 1 162 ? 1.374 -3.036 17.419 1.00 94.12 162 LYS A N 1
ATOM 1227 C CA . LYS A 1 162 ? 0.688 -4.189 16.797 1.00 94.12 162 LYS A CA 1
ATOM 1228 C C . LYS A 1 162 ? -0.831 -4.063 16.905 1.00 94.12 162 LYS A C 1
ATOM 1230 O O . LYS A 1 162 ? -1.530 -4.251 15.910 1.00 94.12 162 LYS A O 1
ATOM 1235 N N . SER A 1 163 ? -1.342 -3.724 18.090 1.00 94.06 163 SER A N 1
ATOM 1236 C CA . SER A 1 163 ? -2.781 -3.546 18.326 1.00 94.06 163 SER A CA 1
ATOM 1237 C C . SER A 1 163 ? -3.363 -2.418 17.472 1.00 94.06 163 SER A C 1
ATOM 1239 O O . SER A 1 163 ? -4.418 -2.593 16.861 1.00 94.06 163 SER A O 1
ATOM 1241 N N . VAL A 1 164 ? -2.654 -1.289 17.356 1.00 94.44 164 VAL A N 1
ATOM 1242 C CA . VAL A 1 164 ? -3.077 -0.165 16.506 1.00 94.44 164 VAL A CA 1
ATOM 1243 C C . VAL A 1 164 ? -3.063 -0.550 15.023 1.00 94.44 164 VAL A C 1
ATOM 1245 O O . VAL A 1 164 ? -4.046 -0.304 14.330 1.00 94.44 164 VAL A O 1
ATOM 1248 N N . ILE A 1 165 ? -2.011 -1.213 14.528 1.00 92.19 165 ILE A N 1
ATOM 1249 C CA . ILE A 1 165 ? -1.939 -1.699 13.136 1.00 92.19 165 ILE A CA 1
ATOM 1250 C C . ILE A 1 165 ? -3.080 -2.676 12.833 1.00 92.19 165 ILE A C 1
ATOM 1252 O O . ILE A 1 165 ? -3.743 -2.547 11.801 1.00 92.19 165 ILE A O 1
ATOM 1256 N N . LYS A 1 166 ? -3.363 -3.612 13.748 1.00 91.25 166 LYS A N 1
ATOM 1257 C CA . LYS A 1 166 ? -4.480 -4.559 13.620 1.00 91.25 166 LYS A CA 1
ATOM 1258 C C . LYS A 1 166 ? -5.824 -3.833 13.508 1.00 91.25 166 LYS A C 1
ATOM 1260 O O . LYS A 1 166 ? -6.649 -4.218 12.679 1.00 91.25 166 LYS A O 1
ATOM 1265 N N . ALA A 1 167 ? -6.028 -2.782 14.302 1.00 91.94 167 ALA A N 1
ATOM 1266 C CA . ALA A 1 167 ? -7.223 -1.950 14.229 1.00 91.94 167 ALA A CA 1
ATOM 1267 C C . ALA A 1 167 ? -7.298 -1.153 12.912 1.00 91.94 167 ALA A C 1
ATOM 1269 O O . ALA A 1 167 ? -8.369 -1.076 12.323 1.00 91.94 167 ALA A O 1
ATOM 1270 N N . ILE A 1 168 ? -6.186 -0.617 12.395 1.00 89.12 168 ILE A N 1
ATOM 1271 C CA . ILE A 1 168 ? -6.160 0.123 11.117 1.00 89.12 168 ILE A CA 1
ATOM 1272 C C . ILE A 1 168 ? -6.444 -0.801 9.913 1.00 89.12 168 ILE A C 1
ATOM 1274 O O . ILE A 1 168 ? -7.167 -0.428 8.983 1.00 89.12 168 ILE A O 1
ATOM 1278 N N . GLY A 1 169 ? -5.889 -2.016 9.903 1.00 84.62 169 GLY A N 1
ATOM 1279 C CA . GLY A 1 169 ? -6.067 -2.992 8.824 1.00 84.62 169 GLY A CA 1
ATOM 1280 C C . GLY A 1 169 ? -5.309 -2.633 7.537 1.00 84.62 169 GLY A C 1
ATOM 1281 O O . GLY A 1 169 ? -4.169 -2.194 7.576 1.00 84.62 169 GLY A O 1
ATOM 1282 N N . ARG A 1 170 ? -5.923 -2.804 6.357 1.00 76.31 170 ARG A N 1
ATOM 1283 C CA . ARG A 1 170 ? -5.237 -2.638 5.050 1.00 76.31 170 ARG A CA 1
ATOM 1284 C C . ARG A 1 170 ? -4.778 -1.205 4.726 1.00 76.31 170 ARG A C 1
ATOM 1286 O O . ARG A 1 170 ? -4.110 -0.999 3.724 1.00 76.31 170 ARG A O 1
ATOM 1293 N N . LYS A 1 171 ? -5.146 -0.209 5.538 1.00 78.38 171 LYS A N 1
ATOM 1294 C CA . LYS A 1 171 ? -4.838 1.217 5.310 1.00 78.38 171 LYS A CA 1
ATOM 1295 C C . LYS A 1 171 ? -3.617 1.715 6.100 1.00 78.38 171 LYS A C 1
ATOM 1297 O O . LYS A 1 171 ? -3.463 2.922 6.267 1.00 78.38 171 LYS A O 1
ATOM 1302 N N . VAL A 1 172 ? -2.768 0.815 6.605 1.00 83.12 172 VAL A N 1
ATOM 1303 C CA . VAL A 1 172 ? -1.606 1.177 7.443 1.00 83.12 172 VAL A CA 1
ATOM 1304 C C . VAL A 1 172 ? -0.635 2.099 6.709 1.00 83.12 172 VAL A C 1
ATOM 1306 O O . VAL A 1 172 ? -0.213 3.092 7.294 1.00 83.12 172 VAL A O 1
ATOM 1309 N N . TYR A 1 173 ? -0.369 1.857 5.421 1.00 79.75 173 TYR A N 1
ATOM 1310 C CA . TYR A 1 173 ? 0.457 2.750 4.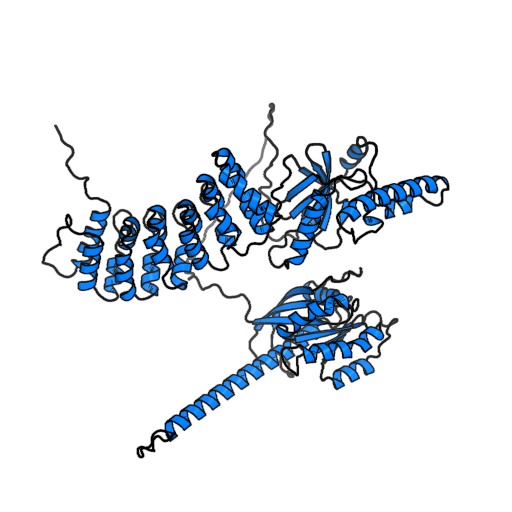601 1.00 79.75 173 TYR A CA 1
ATOM 1311 C C . TYR A 1 173 ? -0.045 4.204 4.635 1.00 79.75 173 TYR A C 1
ATOM 1313 O O . TYR A 1 173 ? 0.709 5.113 4.968 1.00 79.75 173 TYR A O 1
ATOM 1321 N N . ASN A 1 174 ? -1.346 4.424 4.415 1.00 78.69 174 ASN A N 1
ATOM 1322 C CA . ASN A 1 174 ? -1.936 5.767 4.452 1.00 78.69 174 ASN A CA 1
ATOM 1323 C C . ASN A 1 174 ? -1.773 6.433 5.826 1.00 78.69 174 ASN A C 1
ATOM 1325 O O . ASN A 1 174 ? -1.538 7.632 5.895 1.00 78.69 174 ASN A O 1
ATOM 1329 N N . GLN A 1 175 ? -1.874 5.664 6.914 1.00 84.06 175 GLN A N 1
ATOM 1330 C CA . GLN A 1 175 ? -1.664 6.173 8.274 1.00 84.06 175 GLN A CA 1
ATOM 1331 C C . GLN A 1 175 ? -0.190 6.495 8.569 1.00 84.06 175 GLN A C 1
ATOM 1333 O O . GLN A 1 175 ? 0.086 7.393 9.360 1.00 84.06 175 GLN A O 1
ATOM 1338 N N . LEU A 1 176 ? 0.757 5.807 7.925 1.00 86.12 176 LEU A N 1
ATOM 1339 C CA . LEU A 1 176 ? 2.195 6.083 8.031 1.00 86.12 176 LEU A CA 1
ATOM 1340 C C . LEU A 1 176 ? 2.629 7.348 7.274 1.00 86.12 176 LEU A C 1
ATOM 1342 O O . LEU A 1 176 ? 3.661 7.928 7.618 1.00 86.12 176 LEU A O 1
ATOM 1346 N N . LEU A 1 177 ? 1.851 7.780 6.275 1.00 78.69 177 LEU A N 1
ATOM 1347 C CA . LEU A 1 177 ? 2.064 9.037 5.549 1.00 78.69 177 LEU A CA 1
ATOM 1348 C C . LEU A 1 177 ? 1.578 10.270 6.321 1.00 78.69 177 LEU A C 1
ATOM 1350 O O . LEU A 1 177 ? 2.032 11.378 6.037 1.00 78.69 177 LEU A O 1
ATOM 1354 N N . LEU A 1 178 ? 0.659 10.094 7.276 1.00 81.94 178 LEU A N 1
ATOM 1355 C CA . LEU A 1 178 ? 0.141 11.200 8.075 1.00 81.94 178 LEU A CA 1
ATOM 1356 C C . LEU A 1 178 ? 1.240 11.765 8.978 1.00 81.94 178 LEU A C 1
ATOM 1358 O O . LEU A 1 178 ? 1.997 11.032 9.623 1.00 81.94 178 LEU A O 1
ATOM 1362 N N . ALA A 1 179 ? 1.301 13.091 9.020 1.00 84.75 179 ALA A N 1
ATOM 1363 C CA . ALA A 1 179 ? 2.262 13.845 9.799 1.00 84.75 179 ALA A CA 1
ATOM 1364 C C . ALA A 1 179 ? 1.535 14.761 10.784 1.00 84.75 179 ALA A C 1
ATOM 1366 O O . ALA A 1 179 ? 0.474 15.302 10.474 1.00 84.75 179 ALA A O 1
ATOM 1367 N N . ASP A 1 180 ? 2.129 14.954 11.960 1.00 87.62 180 ASP A N 1
ATOM 1368 C CA . ASP A 1 180 ? 1.662 15.967 12.903 1.00 87.62 180 ASP A CA 1
ATOM 1369 C C . ASP A 1 180 ? 1.888 17.392 12.353 1.00 87.62 180 ASP A C 1
ATOM 1371 O O . ASP A 1 180 ? 2.500 17.600 11.301 1.00 87.62 180 ASP A O 1
ATOM 1375 N N . LYS A 1 181 ? 1.442 18.416 13.089 1.00 86.88 181 LYS A N 1
ATOM 1376 C CA . LYS A 1 181 ? 1.681 19.824 12.717 1.00 86.88 181 LYS A CA 1
ATOM 1377 C C . LYS A 1 181 ? 3.163 20.198 12.593 1.00 86.88 181 LYS A C 1
ATOM 1379 O O . LYS A 1 181 ? 3.453 21.235 12.012 1.00 86.88 181 LYS A O 1
ATOM 1384 N N . SER A 1 182 ? 4.086 19.392 13.122 1.00 85.19 182 SER A N 1
ATOM 1385 C CA . SER A 1 182 ? 5.534 19.570 12.961 1.00 85.19 182 SER A CA 1
ATOM 1386 C C . SER A 1 182 ? 6.104 18.841 11.738 1.00 85.19 182 SER A C 1
ATOM 1388 O O . SER A 1 182 ? 7.316 18.867 11.500 1.00 85.19 182 SER A O 1
ATOM 1390 N N . GLY A 1 183 ? 5.253 18.199 10.935 1.00 83.19 183 GLY A N 1
ATOM 1391 C CA . GLY A 1 183 ? 5.651 17.370 9.803 1.00 83.19 183 GLY A CA 1
ATOM 1392 C C . GLY A 1 183 ? 6.235 16.016 10.222 1.00 83.19 183 GLY A C 1
ATOM 1393 O O . GLY A 1 183 ? 6.782 15.306 9.381 1.00 83.19 183 GLY A O 1
ATOM 1394 N N . ASN A 1 184 ? 6.158 15.637 11.502 1.00 91.44 184 ASN A N 1
ATOM 1395 C CA . ASN A 1 184 ? 6.684 14.361 11.970 1.00 91.44 184 ASN A CA 1
ATOM 1396 C C . ASN A 1 184 ? 5.650 13.253 11.750 1.00 91.44 184 ASN A C 1
ATOM 1398 O O . ASN A 1 184 ? 4.562 13.255 12.324 1.00 91.44 184 ASN A O 1
ATOM 1402 N N . THR A 1 185 ? 6.028 12.265 10.946 1.00 92.69 185 THR A N 1
ATOM 1403 C CA . THR A 1 185 ? 5.301 10.994 10.825 1.00 92.69 185 THR A CA 1
ATOM 1404 C C . THR A 1 185 ? 5.621 10.058 11.992 1.00 92.69 185 THR A C 1
ATOM 1406 O O . THR A 1 185 ? 6.577 10.286 12.738 1.00 92.69 185 THR A O 1
ATOM 1409 N N . ALA A 1 186 ? 4.902 8.937 12.113 1.00 94.25 186 ALA A N 1
ATOM 1410 C CA . ALA A 1 186 ? 5.209 7.900 13.108 1.00 94.25 186 ALA A CA 1
ATOM 1411 C C . ALA A 1 186 ? 6.687 7.443 13.072 1.00 94.25 186 ALA A C 1
ATOM 1413 O O . ALA A 1 186 ? 7.277 7.171 14.118 1.00 94.25 186 ALA A O 1
ATOM 1414 N N . MET A 1 187 ? 7.321 7.445 11.891 1.00 94.62 187 MET A N 1
ATOM 1415 C CA . MET A 1 187 ? 8.745 7.116 11.744 1.00 94.62 187 MET A CA 1
ATOM 1416 C C . MET A 1 187 ? 9.677 8.201 12.290 1.00 94.62 187 MET A C 1
ATOM 1418 O O . MET A 1 187 ? 10.698 7.868 12.887 1.00 94.62 187 MET A O 1
ATOM 1422 N N . HIS A 1 188 ? 9.336 9.484 12.138 1.00 94.44 188 HIS A N 1
ATOM 1423 C CA . HIS A 1 188 ? 10.091 10.580 12.760 1.00 94.44 188 HIS A CA 1
ATOM 1424 C C . HIS A 1 188 ? 9.993 10.526 14.287 1.00 94.44 188 HIS A C 1
ATOM 1426 O O . HIS A 1 188 ? 10.983 10.755 14.981 1.00 94.44 188 HIS A O 1
ATOM 1432 N N . ILE A 1 189 ? 8.815 10.179 14.809 1.00 95.69 189 ILE A N 1
ATOM 1433 C CA . ILE A 1 189 ? 8.597 10.009 16.246 1.00 95.69 189 ILE A CA 1
ATOM 1434 C C . ILE A 1 189 ? 9.439 8.844 16.784 1.00 95.69 189 ILE A C 1
ATOM 1436 O O . ILE A 1 189 ? 10.206 9.039 17.726 1.00 95.69 189 ILE A O 1
ATOM 1440 N N . ALA A 1 190 ? 9.388 7.667 16.151 1.00 96.56 190 ALA A N 1
ATOM 1441 C CA . ALA A 1 190 ? 10.228 6.527 16.534 1.00 96.56 190 ALA A CA 1
ATOM 1442 C C . ALA A 1 190 ? 11.734 6.858 16.450 1.00 96.56 190 ALA A C 1
ATOM 1444 O O . ALA A 1 190 ? 12.502 6.496 17.344 1.00 96.56 190 ALA A O 1
ATOM 1445 N N . ALA A 1 191 ? 12.141 7.606 15.417 1.00 94.88 191 ALA A N 1
ATOM 1446 C CA . ALA A 1 191 ? 13.504 8.103 15.241 1.00 94.88 191 ALA A CA 1
ATOM 1447 C C . ALA A 1 191 ? 13.946 9.047 16.371 1.00 94.88 191 ALA A C 1
ATOM 1449 O O . ALA A 1 191 ? 15.073 8.934 16.852 1.00 94.88 191 ALA A O 1
ATOM 1450 N N . SER A 1 192 ? 13.062 9.944 16.824 1.00 94.44 192 SER A N 1
ATOM 1451 C CA . SER A 1 192 ? 13.334 10.905 17.904 1.00 94.44 192 SER A CA 1
ATOM 1452 C C . SER A 1 192 ? 13.781 10.226 19.199 1.00 94.44 192 SER A C 1
ATOM 1454 O O . SER A 1 192 ? 14.662 10.728 19.897 1.00 94.44 192 SER A O 1
ATOM 1456 N N . PHE A 1 193 ? 13.157 9.089 19.515 1.00 94.06 193 PHE A N 1
ATOM 1457 C CA . PHE A 1 193 ? 13.329 8.370 20.777 1.00 94.06 193 PHE A CA 1
ATOM 1458 C C . PHE A 1 193 ? 14.205 7.112 20.662 1.00 94.06 193 PHE A C 1
ATOM 1460 O O . PHE A 1 193 ? 14.347 6.376 21.633 1.00 94.06 193 PHE A O 1
ATOM 1467 N N . SER A 1 194 ? 14.824 6.854 19.503 1.00 95.31 194 SER A N 1
ATOM 1468 C CA . SER A 1 194 ? 15.641 5.651 19.260 1.00 95.31 194 SER A CA 1
ATOM 1469 C C . SER A 1 194 ? 14.878 4.313 19.304 1.00 95.31 194 SER A C 1
ATOM 1471 O O . SER A 1 194 ? 15.476 3.247 19.498 1.00 95.31 194 SER A O 1
ATOM 1473 N N . TYR A 1 195 ? 13.559 4.328 19.083 1.00 96.94 195 TYR A N 1
ATOM 1474 C CA . TYR A 1 195 ? 12.702 3.134 19.104 1.00 96.94 195 TYR A CA 1
ATOM 1475 C C . TYR A 1 195 ? 12.777 2.355 17.784 1.00 96.94 195 TYR A C 1
ATOM 1477 O O . TYR A 1 195 ? 11.827 2.262 17.010 1.00 96.94 195 TYR A O 1
ATOM 1485 N N . HIS A 1 196 ? 13.954 1.797 17.521 1.00 94.62 196 HIS A N 1
ATOM 1486 C CA . HIS A 1 196 ? 14.261 1.028 16.318 1.00 94.62 196 HIS A CA 1
ATOM 1487 C C . HIS A 1 196 ? 13.397 -0.225 16.168 1.00 94.62 196 HIS A C 1
ATOM 1489 O O . HIS A 1 196 ? 12.953 -0.498 15.063 1.00 94.62 196 HIS A O 1
ATOM 1495 N N . GLU A 1 197 ? 13.079 -0.940 17.249 1.00 95.25 197 GLU A N 1
ATOM 1496 C CA . GLU A 1 197 ? 12.186 -2.111 17.192 1.00 95.25 197 GLU A CA 1
ATOM 1497 C C . GLU A 1 197 ? 10.781 -1.745 16.694 1.00 95.25 197 GLU A C 1
ATOM 1499 O O . GLU A 1 197 ? 10.204 -2.456 15.875 1.00 95.25 197 GLU A O 1
ATOM 1504 N N . VAL A 1 198 ? 10.254 -0.594 17.128 1.00 96.06 198 VAL A N 1
ATOM 1505 C CA . VAL A 1 198 ? 8.977 -0.061 16.634 1.00 96.06 198 VAL A CA 1
ATOM 1506 C C . VAL A 1 198 ? 9.073 0.280 15.149 1.00 96.06 198 VAL A C 1
ATOM 1508 O O . VAL A 1 198 ? 8.193 -0.099 14.380 1.00 96.06 198 VAL A O 1
ATOM 1511 N N . ALA A 1 199 ? 10.141 0.964 14.731 1.00 94.56 199 ALA A N 1
ATOM 1512 C CA . ALA A 1 199 ? 10.354 1.300 13.326 1.00 94.56 199 ALA A CA 1
ATOM 1513 C C . ALA A 1 199 ? 10.476 0.053 12.441 1.00 94.56 199 ALA A C 1
ATOM 1515 O O . ALA A 1 199 ? 9.807 -0.022 11.417 1.00 94.56 199 ALA A O 1
ATOM 1516 N N . LEU A 1 200 ? 11.270 -0.941 12.841 1.00 93.12 200 LEU A N 1
ATOM 1517 C CA . LEU A 1 200 ? 11.404 -2.201 12.109 1.00 93.12 200 LEU A CA 1
ATOM 1518 C C . LEU A 1 200 ? 10.066 -2.937 12.023 1.00 93.12 200 LEU A C 1
ATOM 1520 O O . LEU A 1 200 ? 9.676 -3.362 10.940 1.00 93.12 200 LEU A O 1
ATOM 1524 N N . TYR A 1 201 ? 9.308 -2.990 13.121 1.00 94.06 201 TYR A N 1
ATOM 1525 C CA . TYR A 1 201 ? 7.985 -3.606 13.116 1.00 94.06 201 TYR A CA 1
ATOM 1526 C C . TYR A 1 201 ? 7.021 -2.910 12.142 1.00 94.06 201 TYR A C 1
ATOM 1528 O O . TYR A 1 201 ? 6.343 -3.591 11.370 1.00 94.06 201 TYR A O 1
ATOM 1536 N N . LEU A 1 202 ? 6.994 -1.569 12.137 1.00 91.56 202 LEU A N 1
ATOM 1537 C CA . LEU A 1 202 ? 6.206 -0.773 11.188 1.00 91.56 202 LEU A CA 1
ATOM 1538 C C . LEU A 1 202 ? 6.618 -1.058 9.739 1.00 91.56 202 LEU A C 1
ATOM 1540 O O . LEU A 1 202 ? 5.754 -1.166 8.874 1.00 91.56 202 LEU A O 1
ATOM 1544 N N . LEU A 1 203 ? 7.913 -1.205 9.462 1.00 87.69 203 LEU A N 1
ATOM 1545 C CA . LEU A 1 203 ? 8.404 -1.496 8.115 1.00 87.69 203 LEU A CA 1
ATOM 1546 C C . LEU A 1 203 ? 8.094 -2.932 7.661 1.00 87.69 203 LEU A C 1
ATOM 1548 O O . LEU A 1 203 ? 7.801 -3.139 6.488 1.00 87.69 203 LEU A O 1
ATOM 1552 N N . GLU A 1 204 ? 8.132 -3.910 8.567 1.00 84.44 204 GLU A N 1
ATOM 1553 C CA . GLU A 1 204 ? 7.937 -5.332 8.251 1.00 84.44 204 GLU A CA 1
ATOM 1554 C C . GLU A 1 204 ? 6.467 -5.753 8.160 1.00 84.44 204 GLU A C 1
ATOM 1556 O O . GLU A 1 204 ? 6.117 -6.588 7.330 1.00 84.44 204 GLU A O 1
ATOM 1561 N N . ASN A 1 205 ? 5.597 -5.198 9.009 1.00 75.38 205 ASN A N 1
ATOM 1562 C CA . ASN A 1 205 ? 4.241 -5.724 9.231 1.00 75.38 205 ASN A CA 1
ATOM 1563 C C . ASN A 1 205 ? 3.138 -4.872 8.594 1.00 75.38 205 ASN A C 1
ATOM 1565 O O . ASN A 1 205 ? 1.956 -5.064 8.878 1.00 75.38 205 ASN A O 1
ATOM 1569 N N . SER A 1 206 ? 3.513 -3.937 7.722 1.00 66.50 206 SER A N 1
ATOM 1570 C CA . SER A 1 206 ? 2.564 -3.057 7.034 1.00 66.50 206 SER A CA 1
ATOM 1571 C C . SER A 1 206 ? 2.233 -3.504 5.604 1.00 66.50 206 SER A C 1
ATOM 1573 O O . SER A 1 206 ? 1.527 -2.774 4.915 1.00 66.50 206 SER A O 1
ATOM 1575 N N . ASN A 1 207 ? 2.710 -4.680 5.155 1.00 68.25 207 ASN A N 1
ATOM 1576 C CA . ASN A 1 207 ? 2.572 -5.178 3.771 1.00 68.25 207 ASN A CA 1
ATOM 1577 C C . ASN A 1 207 ? 2.977 -4.133 2.712 1.00 68.25 207 ASN A C 1
ATOM 1579 O O . ASN A 1 207 ? 2.315 -3.989 1.690 1.00 68.25 207 ASN A O 1
ATOM 1583 N N . MET A 1 208 ? 4.042 -3.378 2.986 1.00 70.94 208 MET A N 1
ATOM 1584 C CA . MET A 1 208 ? 4.502 -2.296 2.115 1.00 70.94 208 MET A CA 1
ATOM 1585 C C . MET A 1 208 ? 5.517 -2.804 1.091 1.00 70.94 208 MET A C 1
ATOM 1587 O O . MET A 1 208 ? 6.411 -3.585 1.428 1.00 70.94 208 MET A O 1
ATOM 1591 N N . SER A 1 209 ? 5.422 -2.300 -0.136 1.00 63.34 209 SER A N 1
ATOM 1592 C CA . SER A 1 209 ? 6.447 -2.446 -1.171 1.00 63.34 209 SER A CA 1
ATOM 1593 C C . SER A 1 209 ? 7.755 -1.747 -0.772 1.00 63.34 209 SER A C 1
ATOM 1595 O O . SER A 1 209 ? 7.804 -0.868 0.097 1.00 63.34 209 SER A O 1
ATOM 1597 N N . ALA A 1 210 ? 8.851 -2.091 -1.454 1.00 58.91 210 ALA A N 1
ATOM 1598 C CA . ALA A 1 210 ? 10.141 -1.422 -1.267 1.00 58.91 210 ALA A CA 1
ATOM 1599 C C . ALA A 1 210 ? 10.063 0.095 -1.531 1.00 58.91 210 ALA A C 1
ATOM 1601 O O . ALA A 1 210 ? 10.762 0.881 -0.885 1.00 58.91 210 ALA A O 1
ATOM 1602 N N . ILE A 1 211 ? 9.200 0.503 -2.464 1.00 54.34 211 ILE A N 1
ATOM 1603 C CA . ILE A 1 211 ? 8.965 1.903 -2.823 1.00 54.34 211 ILE A CA 1
ATOM 1604 C C . ILE A 1 211 ? 8.208 2.617 -1.707 1.00 54.34 211 ILE A C 1
ATOM 1606 O O . ILE A 1 211 ? 8.612 3.700 -1.297 1.00 54.34 211 ILE A O 1
ATOM 1610 N N . GLU A 1 212 ? 7.155 2.009 -1.165 1.00 64.19 212 GLU A N 1
ATOM 1611 C CA . GLU A 1 212 ? 6.389 2.576 -0.051 1.00 64.19 212 GLU A CA 1
ATOM 1612 C C . GLU A 1 212 ? 7.259 2.772 1.197 1.00 64.19 212 GLU A C 1
ATOM 1614 O O . GLU A 1 212 ? 7.200 3.830 1.830 1.00 64.19 212 GLU A O 1
ATOM 1619 N N . VAL A 1 213 ? 8.137 1.806 1.495 1.00 72.44 213 VAL A N 1
ATOM 1620 C CA . VAL A 1 213 ? 9.152 1.924 2.554 1.00 72.44 213 VAL A CA 1
ATOM 1621 C C . VAL A 1 213 ? 10.100 3.098 2.287 1.00 72.44 213 VAL A C 1
ATOM 1623 O O . VAL A 1 213 ? 10.349 3.905 3.185 1.00 72.44 213 VAL A O 1
ATOM 1626 N N . SER A 1 214 ? 10.611 3.217 1.057 1.00 63.88 214 SER A N 1
ATOM 1627 C CA . SER A 1 214 ? 11.487 4.324 0.656 1.00 63.88 214 SER A CA 1
ATOM 1628 C C . SER A 1 214 ? 10.782 5.679 0.771 1.00 63.88 214 SER A C 1
ATOM 1630 O O . SER A 1 214 ? 11.344 6.619 1.330 1.00 63.88 214 SER A O 1
ATOM 1632 N N . ASN A 1 215 ? 9.523 5.766 0.334 1.00 64.94 215 ASN A N 1
ATOM 1633 C CA . ASN A 1 215 ? 8.709 6.976 0.405 1.00 64.94 215 ASN A CA 1
ATOM 1634 C C . ASN A 1 215 ? 8.529 7.433 1.854 1.00 64.94 215 ASN A C 1
ATOM 1636 O O . ASN A 1 215 ? 8.828 8.582 2.164 1.00 64.94 215 ASN A O 1
ATOM 1640 N N . ILE A 1 216 ? 8.125 6.535 2.759 1.00 76.75 216 ILE A N 1
ATOM 1641 C CA . ILE A 1 216 ? 7.940 6.862 4.182 1.00 76.75 216 ILE A CA 1
ATOM 1642 C C . ILE A 1 216 ? 9.249 7.345 4.820 1.00 76.75 216 ILE A C 1
ATOM 1644 O O . ILE A 1 216 ? 9.249 8.315 5.579 1.00 76.75 216 ILE A O 1
ATOM 1648 N N . LEU A 1 217 ? 10.370 6.687 4.512 1.00 80.06 217 LEU A N 1
ATOM 1649 C CA . LEU A 1 217 ? 11.693 7.072 5.013 1.00 80.06 217 LEU A CA 1
ATOM 1650 C C . LEU A 1 217 ? 12.281 8.304 4.305 1.00 80.06 217 LEU A C 1
ATOM 1652 O O . LEU A 1 217 ? 13.257 8.873 4.795 1.00 80.06 217 LEU A O 1
ATOM 1656 N N . GLY A 1 218 ? 11.706 8.716 3.175 1.00 67.56 218 GLY A N 1
ATOM 1657 C CA . GLY A 1 218 ? 12.068 9.909 2.412 1.00 67.56 218 GLY A CA 1
ATOM 1658 C C . GLY A 1 218 ? 11.251 11.153 2.771 1.00 67.56 218 GLY A C 1
ATOM 1659 O O . GLY A 1 218 ? 11.680 12.263 2.448 1.00 67.56 218 GLY A O 1
ATOM 1660 N N . LEU A 1 219 ? 10.112 10.998 3.457 1.00 71.69 219 LEU A N 1
ATOM 1661 C CA . LEU A 1 219 ? 9.310 12.122 3.946 1.00 71.69 219 LEU A CA 1
ATOM 1662 C C . LEU A 1 219 ? 10.147 13.011 4.863 1.00 71.69 219 LEU A C 1
ATOM 1664 O O . LEU A 1 219 ? 10.882 12.515 5.711 1.00 71.69 219 LEU A O 1
ATOM 1668 N N . LYS A 1 220 ? 10.021 14.326 4.696 1.00 80.19 220 LYS A N 1
ATOM 1669 C CA . LYS A 1 220 ? 10.734 15.323 5.496 1.00 80.19 220 LYS A CA 1
ATOM 1670 C C . LYS A 1 220 ? 9.767 16.007 6.448 1.00 80.19 220 LYS A C 1
ATOM 1672 O O . LYS A 1 220 ? 8.671 16.381 6.036 1.00 80.19 220 LYS A O 1
ATOM 1677 N N . ASN A 1 221 ? 10.194 16.219 7.687 1.00 81.06 221 ASN A N 1
ATOM 1678 C CA . ASN A 1 221 ? 9.464 17.070 8.623 1.00 81.06 221 ASN A CA 1
ATOM 1679 C C . ASN A 1 221 ? 9.628 18.566 8.294 1.00 81.06 221 ASN A C 1
ATOM 1681 O O . ASN A 1 221 ? 10.329 18.927 7.345 1.00 81.06 221 ASN A O 1
ATOM 1685 N N . MET A 1 222 ? 9.019 19.459 9.088 1.00 84.38 222 MET A N 1
ATOM 1686 C CA . MET A 1 222 ? 9.110 20.912 8.854 1.00 84.38 222 MET A CA 1
ATOM 1687 C C . MET A 1 222 ? 10.547 21.459 8.897 1.00 84.38 222 MET A C 1
ATOM 1689 O O . MET A 1 222 ? 10.820 22.496 8.303 1.00 84.38 222 MET A O 1
ATOM 1693 N N . ASN A 1 223 ? 11.481 20.745 9.534 1.00 77.44 223 ASN A N 1
ATOM 1694 C CA . ASN A 1 223 ? 12.905 21.097 9.538 1.00 77.44 223 ASN A CA 1
ATOM 1695 C C . ASN A 1 223 ? 13.658 20.567 8.300 1.00 77.44 223 ASN A C 1
ATOM 1697 O O . ASN A 1 223 ? 14.882 20.656 8.236 1.00 77.44 223 ASN A O 1
ATOM 1701 N N . GLY A 1 224 ? 12.959 19.966 7.331 1.00 71.62 224 GLY A N 1
ATOM 1702 C CA . GLY A 1 224 ? 13.550 19.392 6.122 1.00 71.62 224 GLY A CA 1
ATOM 1703 C C . GLY A 1 224 ? 14.306 18.078 6.351 1.00 71.62 224 GLY A C 1
ATOM 1704 O O . GLY A 1 224 ? 15.041 17.636 5.463 1.00 71.62 224 GLY A O 1
ATOM 1705 N N . LEU A 1 225 ? 14.154 17.450 7.521 1.00 73.69 225 LEU A N 1
ATOM 1706 C CA . LEU A 1 225 ? 14.881 16.240 7.906 1.00 73.69 225 LEU A CA 1
ATOM 1707 C C . LEU A 1 225 ? 14.013 15.004 7.683 1.00 73.69 225 LEU A C 1
ATOM 1709 O O . LEU A 1 225 ? 12.858 14.997 8.087 1.00 73.69 225 LEU A O 1
ATOM 1713 N N . THR A 1 226 ? 14.588 13.963 7.081 1.00 81.62 226 THR A N 1
ATOM 1714 C CA . THR A 1 226 ? 13.979 12.624 7.001 1.00 81.62 226 THR A CA 1
ATOM 1715 C C . THR A 1 226 ? 14.076 11.891 8.342 1.00 81.62 226 THR A C 1
ATOM 1717 O O . THR A 1 226 ? 14.914 12.288 9.154 1.00 81.62 226 THR A O 1
ATOM 1720 N N . PRO A 1 227 ? 13.350 10.781 8.597 1.00 84.88 227 PRO A N 1
ATOM 1721 C CA . PRO A 1 227 ? 13.458 10.045 9.860 1.00 84.88 227 PRO A CA 1
ATOM 1722 C C . PRO A 1 227 ? 14.898 9.653 10.216 1.00 84.88 227 PRO A C 1
ATOM 1724 O O . PRO A 1 227 ? 15.331 9.819 11.354 1.00 84.88 227 PRO A O 1
ATOM 1727 N N . LEU A 1 228 ? 15.686 9.206 9.233 1.00 82.38 228 LEU A N 1
ATOM 1728 C CA . LEU A 1 228 ? 17.090 8.842 9.446 1.00 82.38 228 LEU A CA 1
ATOM 1729 C C . LEU A 1 228 ? 17.997 10.045 9.699 1.00 82.38 228 LEU A C 1
ATOM 1731 O O . LEU A 1 228 ? 18.879 9.982 10.557 1.00 82.38 228 LEU A O 1
ATOM 1735 N N . ALA A 1 229 ? 17.802 11.141 8.962 1.00 77.00 229 ALA A N 1
ATOM 1736 C CA . ALA A 1 229 ? 18.548 12.373 9.202 1.00 77.00 229 ALA A CA 1
ATOM 1737 C C . ALA A 1 229 ? 18.185 12.976 10.568 1.00 77.00 229 ALA A C 1
ATOM 1739 O O . ALA A 1 229 ? 19.056 13.464 11.284 1.00 77.00 229 ALA A O 1
ATOM 1740 N N . TYR A 1 230 ? 16.912 12.882 10.949 1.00 86.69 230 TYR A N 1
ATOM 1741 C CA . TYR A 1 230 ? 16.383 13.330 12.227 1.00 86.69 230 TYR A CA 1
ATOM 1742 C C . TYR A 1 230 ? 16.967 12.525 13.394 1.00 86.69 230 TYR A C 1
ATOM 1744 O O . TYR A 1 230 ? 17.473 13.124 14.342 1.00 86.69 230 TYR A O 1
ATOM 1752 N N . ALA A 1 231 ? 17.005 11.189 13.285 1.00 89.31 231 ALA A N 1
ATOM 1753 C CA . ALA A 1 231 ? 17.668 10.313 14.254 1.00 89.31 231 ALA A CA 1
ATOM 1754 C C . ALA A 1 231 ? 19.140 10.702 14.453 1.00 89.31 231 ALA A C 1
ATOM 1756 O O . ALA A 1 231 ? 19.578 10.915 15.582 1.00 89.31 231 ALA A O 1
ATOM 1757 N N . ARG A 1 232 ? 19.897 10.862 13.360 1.00 84.62 232 ARG A N 1
ATOM 1758 C CA . ARG A 1 232 ? 21.317 11.255 13.408 1.00 84.62 232 ARG A CA 1
ATOM 1759 C C . ARG A 1 232 ? 21.530 12.610 14.070 1.00 84.62 232 ARG A C 1
ATOM 1761 O O . ARG A 1 232 ? 22.403 12.732 14.921 1.00 84.62 232 ARG A O 1
ATOM 1768 N N . ASN A 1 233 ? 20.717 13.605 13.717 1.00 85.38 233 ASN A N 1
ATOM 1769 C CA . ASN A 1 233 ? 20.802 14.943 14.305 1.00 85.38 233 ASN A CA 1
ATOM 1770 C C . ASN A 1 233 ? 20.538 14.922 15.824 1.00 85.38 233 ASN A C 1
ATOM 1772 O O . ASN A 1 233 ? 21.130 15.679 16.582 1.00 85.38 233 ASN A O 1
ATOM 1776 N N . LYS A 1 234 ? 19.689 13.999 16.289 1.00 89.06 234 LYS A N 1
ATOM 1777 C CA . LYS A 1 234 ? 19.413 13.761 17.714 1.00 89.06 234 LYS A CA 1
ATOM 1778 C C . LYS A 1 234 ? 20.439 12.847 18.409 1.00 89.06 234 LYS A C 1
ATOM 1780 O O . LYS A 1 234 ? 20.244 12.524 19.575 1.00 89.06 234 LYS A O 1
ATOM 1785 N N . GLY A 1 235 ? 21.491 12.393 17.721 1.00 87.62 235 GLY A N 1
ATOM 1786 C CA . GLY A 1 235 ? 22.482 11.450 18.261 1.00 87.62 235 GLY A CA 1
ATOM 1787 C C . GLY A 1 235 ? 22.003 9.993 18.348 1.00 87.62 235 GLY A C 1
ATOM 1788 O O . GLY A 1 235 ? 22.675 9.151 18.941 1.00 87.62 235 GLY A O 1
ATOM 1789 N N . GLN A 1 236 ? 20.863 9.657 17.738 1.00 90.88 236 GLN A N 1
ATOM 1790 C CA . GLN A 1 236 ? 20.240 8.331 17.787 1.00 90.88 236 GLN A CA 1
ATOM 1791 C C . GLN A 1 236 ? 20.827 7.375 16.739 1.00 90.88 236 GLN A C 1
ATOM 1793 O O . GLN A 1 236 ? 20.133 6.852 15.864 1.00 90.88 236 GLN A O 1
ATOM 1798 N N . ASN A 1 237 ? 22.136 7.129 16.830 1.00 85.38 237 ASN A N 1
ATOM 1799 C CA . ASN A 1 237 ? 22.873 6.325 15.850 1.00 85.38 237 ASN A CA 1
ATOM 1800 C C . ASN A 1 237 ? 22.385 4.872 15.780 1.00 85.38 237 ASN A C 1
ATOM 1802 O O . ASN A 1 237 ? 22.307 4.317 14.689 1.00 85.38 237 ASN A O 1
ATOM 1806 N N . LYS A 1 238 ? 21.979 4.279 16.914 1.00 89.88 238 LYS A N 1
ATOM 1807 C CA . LYS A 1 238 ? 21.443 2.907 16.951 1.00 89.88 238 LYS A CA 1
ATOM 1808 C C . LYS A 1 238 ? 20.215 2.761 16.052 1.00 89.88 238 LYS A C 1
ATOM 1810 O O . LYS A 1 238 ? 20.132 1.800 15.297 1.00 89.88 238 LYS A O 1
ATOM 1815 N N . PHE A 1 239 ? 19.300 3.730 16.086 1.00 92.25 239 PHE A N 1
ATOM 1816 C CA . PHE A 1 239 ? 18.133 3.738 15.207 1.00 92.25 239 PHE A CA 1
ATOM 1817 C C . PHE A 1 239 ? 18.525 3.763 13.736 1.00 92.25 239 PHE A C 1
ATOM 1819 O O . PHE A 1 239 ? 18.067 2.923 12.962 1.00 92.25 239 PHE A O 1
ATOM 1826 N N . ALA A 1 240 ? 19.404 4.697 13.367 1.00 79.88 240 ALA A N 1
ATOM 1827 C CA . ALA A 1 240 ? 19.841 4.840 11.988 1.00 79.88 240 ALA A CA 1
ATOM 1828 C C . ALA A 1 240 ? 20.526 3.566 11.478 1.00 79.88 240 ALA A C 1
ATOM 1830 O O . ALA A 1 240 ? 20.147 3.063 10.426 1.00 79.88 240 ALA A O 1
ATOM 1831 N N . SER A 1 241 ? 21.455 2.997 12.253 1.00 78.62 241 SER A N 1
ATOM 1832 C CA . SER A 1 241 ? 22.164 1.769 11.882 1.00 78.62 241 SER A CA 1
ATOM 1833 C C . SER A 1 241 ? 21.230 0.571 11.710 1.00 78.62 241 SER A C 1
ATOM 1835 O O . SER A 1 241 ? 21.380 -0.172 10.749 1.00 78.62 241 SER A O 1
ATOM 1837 N N . GLN A 1 242 ? 20.251 0.388 12.601 1.00 87.25 242 GLN A N 1
ATOM 1838 C CA . GLN A 1 242 ? 19.314 -0.742 12.528 1.00 87.25 242 GLN A CA 1
ATOM 1839 C C . GLN A 1 242 ? 18.369 -0.634 11.325 1.00 87.25 242 GLN A C 1
ATOM 1841 O O . GLN A 1 242 ? 18.149 -1.611 10.613 1.00 87.25 242 GLN A O 1
ATOM 1846 N N . VAL A 1 243 ? 17.847 0.564 11.055 1.00 80.44 243 VAL A N 1
ATOM 1847 C CA . VAL A 1 243 ? 16.984 0.801 9.891 1.00 80.44 243 VAL A CA 1
ATOM 1848 C C . VAL A 1 243 ? 17.782 0.691 8.586 1.00 80.44 243 VAL A C 1
ATOM 1850 O O . VAL A 1 243 ? 17.301 0.100 7.625 1.00 80.44 243 VAL A O 1
ATOM 1853 N N . GLU A 1 244 ? 19.019 1.188 8.534 1.00 76.19 244 GLU A N 1
ATOM 1854 C CA . GLU A 1 244 ? 19.888 1.036 7.358 1.00 76.19 244 GLU A CA 1
ATOM 1855 C C . GLU A 1 244 ? 20.280 -0.419 7.100 1.00 76.19 244 GLU A C 1
ATOM 1857 O O . GLU A 1 244 ? 20.294 -0.848 5.947 1.00 76.19 244 GLU A O 1
ATOM 1862 N N . GLU A 1 245 ? 20.533 -1.192 8.155 1.00 72.25 245 GLU A N 1
ATOM 1863 C CA . GLU A 1 245 ? 20.804 -2.625 8.056 1.00 72.25 245 GLU A CA 1
ATOM 1864 C C . GLU A 1 245 ? 19.588 -3.397 7.528 1.00 72.25 245 GLU A C 1
ATOM 1866 O O . GLU A 1 245 ? 19.724 -4.201 6.605 1.00 72.25 245 GLU A O 1
ATOM 1871 N N . TYR A 1 246 ? 18.383 -3.089 8.021 1.00 79.69 246 TYR A N 1
ATOM 1872 C CA . TYR A 1 246 ? 17.136 -3.633 7.474 1.00 79.69 246 TYR A CA 1
ATOM 1873 C C . TYR A 1 246 ? 17.010 -3.361 5.970 1.00 79.69 246 TYR A C 1
ATOM 1875 O O . TYR A 1 246 ? 16.733 -4.266 5.179 1.00 79.69 246 TYR A O 1
ATOM 1883 N N . LEU A 1 247 ? 17.281 -2.127 5.549 1.00 65.44 247 LEU A N 1
ATOM 1884 C CA . LEU A 1 247 ? 17.175 -1.720 4.147 1.00 65.44 247 LEU A CA 1
ATOM 1885 C C . LEU A 1 247 ? 18.262 -2.370 3.295 1.00 65.44 247 LEU A C 1
ATOM 1887 O O . LEU A 1 247 ? 17.989 -2.772 2.165 1.00 65.44 247 LEU A O 1
ATOM 1891 N N . ARG A 1 248 ? 19.462 -2.573 3.849 1.00 62.78 248 ARG A N 1
ATOM 1892 C CA . ARG A 1 248 ? 20.537 -3.344 3.217 1.00 62.78 248 ARG A CA 1
ATOM 1893 C C . ARG A 1 248 ? 20.122 -4.798 2.992 1.00 62.78 248 ARG A C 1
ATOM 1895 O O . ARG A 1 248 ? 20.271 -5.282 1.872 1.00 62.78 248 ARG A O 1
ATOM 1902 N N . ILE A 1 249 ? 19.572 -5.469 4.009 1.00 61.56 249 ILE A N 1
ATOM 1903 C CA . ILE A 1 249 ? 19.119 -6.871 3.940 1.00 61.56 249 ILE A CA 1
ATOM 1904 C C . ILE A 1 249 ? 17.972 -7.031 2.936 1.00 61.56 249 ILE A C 1
ATOM 1906 O O . ILE A 1 249 ? 17.990 -7.945 2.113 1.00 61.56 249 ILE A O 1
ATOM 1910 N N . LYS A 1 250 ? 16.989 -6.123 2.953 1.00 57.81 250 LYS A N 1
ATOM 1911 C CA . LYS A 1 250 ? 15.870 -6.126 1.992 1.00 57.81 250 LYS A CA 1
ATOM 1912 C C . LYS A 1 250 ? 16.278 -5.618 0.602 1.00 57.81 250 LYS A C 1
ATOM 1914 O O . LYS A 1 250 ? 15.551 -5.790 -0.378 1.00 57.81 250 LYS A O 1
ATOM 1919 N N . GLY A 1 251 ? 17.465 -5.026 0.484 1.00 50.00 251 GLY A N 1
ATOM 1920 C CA . GLY A 1 251 ? 17.969 -4.429 -0.745 1.00 50.00 251 GLY A CA 1
ATOM 1921 C C . GLY A 1 251 ? 17.125 -3.245 -1.222 1.00 50.00 251 GLY A C 1
ATOM 1922 O O . GLY A 1 251 ? 16.947 -3.068 -2.426 1.00 50.00 251 GLY A O 1
ATOM 1923 N N . ILE A 1 252 ? 16.593 -2.476 -0.273 1.00 56.72 252 ILE A N 1
ATOM 1924 C CA . ILE A 1 252 ? 15.834 -1.245 -0.483 1.00 56.72 252 ILE A CA 1
ATOM 1925 C C . ILE A 1 252 ? 16.839 -0.090 -0.510 1.00 56.72 252 ILE A C 1
ATOM 1927 O O . ILE A 1 252 ? 17.606 0.122 0.430 1.00 56.72 252 ILE A O 1
ATOM 1931 N N . ALA A 1 253 ? 16.880 0.643 -1.618 1.00 52.31 253 ALA A N 1
ATOM 1932 C CA . ALA A 1 253 ? 17.845 1.713 -1.814 1.00 52.31 253 ALA A CA 1
ATOM 1933 C C . ALA A 1 253 ? 17.389 3.018 -1.139 1.00 52.31 253 ALA A C 1
ATOM 1935 O O . ALA A 1 253 ? 16.547 3.727 -1.677 1.00 52.31 253 ALA A O 1
ATOM 1936 N N . LEU A 1 254 ? 18.010 3.396 -0.019 1.00 52.53 254 LEU A N 1
ATOM 1937 C CA . LEU A 1 254 ? 17.965 4.771 0.502 1.00 52.53 254 LEU A CA 1
ATOM 1938 C C . LEU A 1 254 ? 19.077 5.620 -0.113 1.00 52.53 254 LEU A C 1
ATOM 1940 O O . LEU A 1 254 ? 20.036 5.996 0.559 1.00 52.53 254 LEU A O 1
ATOM 1944 N N . PHE A 1 255 ? 19.035 5.866 -1.413 1.00 48.62 255 PHE A N 1
ATOM 1945 C CA . PHE A 1 255 ? 20.143 6.565 -2.062 1.00 48.62 255 PHE A CA 1
ATOM 1946 C C . PHE A 1 255 ? 19.626 7.614 -3.021 1.00 48.62 255 PHE A C 1
ATOM 1948 O O . PHE A 1 255 ? 19.737 7.460 -4.230 1.00 48.62 255 PHE A O 1
ATOM 1955 N N . GLU A 1 256 ? 19.084 8.695 -2.464 1.00 52.47 256 GLU A N 1
ATOM 1956 C CA . GLU A 1 256 ? 18.891 9.922 -3.225 1.00 52.47 256 GLU A CA 1
ATOM 1957 C C . GLU A 1 256 ? 20.243 10.644 -3.365 1.00 52.47 256 GLU A C 1
ATOM 1959 O O . GLU A 1 256 ? 20.857 11.062 -2.379 1.00 52.47 256 GLU A O 1
ATOM 1964 N N . LEU A 1 257 ? 20.714 10.799 -4.601 1.00 57.78 257 LEU A N 1
ATOM 1965 C CA . LEU A 1 257 ? 21.830 11.667 -4.945 1.00 57.78 257 LEU A CA 1
ATOM 1966 C C . LEU A 1 257 ? 21.504 13.100 -4.529 1.00 57.78 257 LEU A C 1
ATOM 1968 O O . LEU A 1 257 ? 20.501 13.675 -4.962 1.00 57.78 257 LEU A O 1
ATOM 1972 N N . LYS A 1 258 ? 22.374 13.676 -3.696 1.00 50.69 258 LYS A N 1
ATOM 1973 C CA . LYS A 1 258 ? 22.312 15.075 -3.258 1.00 50.69 258 LYS A CA 1
ATOM 1974 C C . LYS A 1 258 ? 23.004 15.981 -4.282 1.00 50.69 258 LYS A C 1
ATOM 1976 O O . LYS A 1 258 ? 23.967 15.562 -4.920 1.00 50.69 258 LYS A O 1
ATOM 1981 N N . GLY A 1 259 ? 22.539 17.221 -4.412 1.00 56.06 259 GLY A N 1
ATOM 1982 C CA . GLY A 1 259 ? 23.080 18.217 -5.348 1.00 56.06 259 GLY A CA 1
ATOM 1983 C C . GLY A 1 259 ? 22.024 18.758 -6.310 1.00 56.06 259 GLY A C 1
ATOM 1984 O O . GLY A 1 259 ? 20.933 18.194 -6.420 1.00 56.06 259 GLY A O 1
ATOM 1985 N N . GLU A 1 260 ? 22.330 19.868 -6.981 1.00 62.62 260 GLU A N 1
ATOM 1986 C CA . GLU A 1 260 ? 21.426 20.459 -7.971 1.00 62.62 260 GLU A CA 1
ATOM 1987 C C . GLU A 1 260 ? 21.314 19.553 -9.200 1.00 62.62 260 GLU A C 1
ATOM 1989 O O . GLU A 1 260 ? 22.325 19.104 -9.741 1.00 62.62 260 GLU A O 1
ATOM 1994 N N . PHE A 1 261 ? 20.078 19.292 -9.632 1.00 67.50 261 PHE A N 1
ATOM 1995 C CA . PHE A 1 261 ? 19.767 18.511 -10.827 1.00 67.50 261 PHE A CA 1
ATOM 1996 C C . PHE A 1 261 ? 18.994 19.367 -11.827 1.00 67.50 261 PHE A C 1
ATOM 1998 O O . PHE A 1 261 ? 17.971 19.956 -11.477 1.00 67.50 261 PHE A O 1
ATOM 2005 N N . LYS A 1 262 ? 19.437 19.380 -13.085 1.00 72.62 262 LYS A N 1
ATOM 2006 C CA . LYS A 1 262 ? 18.722 20.000 -14.209 1.00 72.62 262 LYS A CA 1
ATOM 2007 C C . LYS A 1 262 ? 18.478 18.946 -15.283 1.00 72.62 262 LYS A C 1
ATOM 2009 O O . LYS A 1 262 ? 19.421 18.488 -15.924 1.00 72.62 262 LYS A O 1
ATOM 2014 N N . ILE A 1 263 ? 17.219 18.539 -15.464 1.00 71.69 263 ILE A N 1
ATOM 2015 C CA . ILE A 1 263 ? 16.834 17.596 -16.524 1.00 71.69 263 ILE A CA 1
ATOM 2016 C C . ILE A 1 263 ? 16.856 18.324 -17.870 1.00 71.69 263 ILE A C 1
ATOM 2018 O O . ILE A 1 263 ? 16.179 19.333 -18.055 1.00 71.69 263 ILE A O 1
ATOM 2022 N N . GLY A 1 264 ? 17.651 17.802 -18.797 1.00 68.19 264 GLY A N 1
ATOM 2023 C CA . GLY A 1 264 ? 17.791 18.280 -20.165 1.00 68.19 264 GLY A CA 1
ATOM 2024 C C . GLY A 1 264 ? 16.987 17.439 -21.159 1.00 68.19 264 GLY A C 1
ATOM 2025 O O . GLY A 1 264 ? 15.846 17.050 -20.911 1.00 68.19 264 GLY A O 1
ATOM 2026 N N . LYS A 1 265 ? 17.563 17.192 -22.340 1.00 69.00 265 LYS A N 1
ATOM 2027 C CA . LYS A 1 265 ? 16.858 16.564 -23.467 1.00 69.00 265 LYS A CA 1
ATOM 2028 C C . LYS A 1 265 ? 16.662 15.061 -23.271 1.00 69.00 265 LYS A C 1
ATOM 2030 O O . LYS A 1 265 ? 17.555 14.362 -22.801 1.00 69.00 265 LYS A O 1
ATOM 2035 N N . LEU A 1 266 ? 15.527 14.562 -23.757 1.00 70.00 266 LEU A N 1
ATOM 2036 C CA . LEU A 1 266 ? 15.274 13.137 -23.949 1.00 70.00 266 LEU A CA 1
ATOM 2037 C C . LEU A 1 266 ? 16.297 12.527 -24.926 1.00 70.00 266 LEU A C 1
ATOM 2039 O O . LEU A 1 266 ? 16.377 12.924 -26.090 1.00 70.00 266 LEU A O 1
ATOM 2043 N N . ILE A 1 267 ? 17.068 11.561 -24.443 1.00 69.50 267 ILE A N 1
ATOM 2044 C CA . ILE A 1 267 ? 18.094 10.831 -25.200 1.00 69.50 267 ILE A CA 1
ATOM 2045 C C . ILE A 1 267 ? 17.639 9.422 -25.598 1.00 69.50 267 ILE A C 1
ATOM 2047 O O . ILE A 1 267 ? 18.218 8.843 -26.509 1.00 69.50 267 ILE A O 1
ATOM 2051 N N . GLY A 1 268 ? 16.578 8.890 -24.985 1.00 62.00 268 GLY A N 1
ATOM 2052 C CA . GLY A 1 268 ? 15.985 7.610 -25.371 1.00 62.00 268 GLY A CA 1
ATOM 2053 C C . GLY A 1 268 ? 14.619 7.376 -24.729 1.00 62.00 268 GLY A C 1
ATOM 2054 O O . GLY A 1 268 ? 14.313 7.945 -23.683 1.00 62.00 268 GLY A O 1
ATOM 2055 N N . LYS A 1 269 ? 13.790 6.537 -25.353 1.00 60.34 269 LYS A N 1
ATOM 2056 C CA . LYS A 1 269 ? 12.573 5.971 -24.748 1.00 60.34 269 LYS A CA 1
ATOM 2057 C C . LYS A 1 269 ? 12.843 4.489 -24.493 1.00 60.34 269 LYS A C 1
ATOM 2059 O O . LYS A 1 269 ? 13.400 3.835 -25.375 1.00 60.34 269 LYS A O 1
ATOM 2064 N N . GLY A 1 270 ? 12.549 4.015 -23.285 1.00 51.53 270 GLY A N 1
ATOM 2065 C CA . GLY A 1 270 ? 12.807 2.635 -22.883 1.00 51.53 270 GLY A CA 1
ATOM 2066 C C . GLY A 1 270 ? 11.861 1.640 -23.548 1.00 51.53 270 GLY A C 1
ATOM 2067 O O . GLY A 1 270 ? 11.105 1.983 -24.459 1.00 51.53 270 GLY A O 1
ATOM 2068 N N . SER A 1 271 ? 11.931 0.385 -23.107 1.00 37.97 271 SER A N 1
ATOM 2069 C CA . SER A 1 271 ? 11.153 -0.705 -23.724 1.00 37.97 271 SER A CA 1
ATOM 2070 C C . SER A 1 271 ? 9.690 -0.717 -23.262 1.00 37.97 271 SER A C 1
ATOM 2072 O O . SER A 1 271 ? 8.864 -1.389 -23.876 1.00 37.97 271 SER A O 1
ATOM 2074 N N . CYS A 1 272 ? 9.366 0.046 -22.214 1.00 36.91 272 CYS A N 1
ATOM 2075 C CA . CYS A 1 272 ? 8.020 0.234 -21.683 1.00 36.91 272 CYS A CA 1
ATOM 2076 C C . CYS A 1 272 ? 7.605 1.719 -21.698 1.00 36.91 272 CYS A C 1
ATOM 2078 O O . CYS A 1 272 ? 8.433 2.627 -21.803 1.00 36.91 272 CYS A O 1
ATOM 2080 N N . VAL A 1 273 ? 6.295 1.974 -21.577 1.00 30.89 273 VAL A N 1
ATOM 2081 C CA . VAL A 1 273 ? 5.671 3.319 -21.631 1.00 30.89 273 VAL A CA 1
ATOM 2082 C C . VAL A 1 273 ? 6.151 4.243 -20.493 1.00 30.89 273 VAL A C 1
ATOM 2084 O O . VAL A 1 273 ? 5.966 5.460 -20.545 1.00 30.89 273 VAL A O 1
ATOM 2087 N N . TYR A 1 274 ? 6.806 3.668 -19.483 1.00 42.91 274 TYR A N 1
ATOM 2088 C CA . TYR A 1 274 ? 7.176 4.301 -18.217 1.00 42.91 274 TYR A CA 1
ATOM 2089 C C . TYR A 1 274 ? 8.678 4.563 -18.073 1.00 42.91 274 TYR A C 1
ATOM 2091 O O . TYR A 1 274 ? 9.104 5.071 -17.037 1.00 42.91 274 TYR A O 1
ATOM 2099 N N . GLU A 1 275 ? 9.465 4.248 -19.106 1.00 50.91 275 GLU A N 1
ATOM 2100 C CA . GLU A 1 275 ? 10.911 4.443 -19.125 1.00 50.91 275 GLU A CA 1
ATOM 2101 C C . GLU A 1 275 ? 11.328 5.530 -20.121 1.00 50.91 275 GLU A C 1
ATOM 2103 O O . GLU A 1 275 ? 11.059 5.463 -21.325 1.00 50.91 275 GLU A O 1
ATOM 2108 N N . ALA A 1 276 ? 12.072 6.518 -19.634 1.00 55.81 276 ALA A N 1
ATOM 2109 C CA . ALA A 1 276 ? 12.659 7.566 -20.462 1.00 55.81 276 ALA A CA 1
ATOM 2110 C C . ALA A 1 276 ? 14.095 7.842 -20.019 1.00 55.81 276 ALA A C 1
ATOM 2112 O O . ALA A 1 276 ? 14.353 8.056 -18.843 1.00 55.81 276 ALA A O 1
ATOM 2113 N N . ALA A 1 277 ? 15.037 7.880 -20.956 1.00 55.88 277 ALA A N 1
ATOM 2114 C CA . ALA A 1 277 ? 16.394 8.332 -20.688 1.00 55.88 277 ALA A CA 1
ATOM 2115 C C . ALA A 1 277 ? 16.512 9.813 -21.063 1.00 55.88 277 ALA A C 1
ATOM 2117 O O . ALA A 1 277 ? 16.219 10.188 -22.201 1.00 55.88 277 ALA A O 1
ATOM 2118 N N . ALA A 1 278 ? 16.960 10.656 -20.135 1.00 66.00 278 ALA A N 1
ATOM 2119 C CA . ALA A 1 278 ? 17.231 12.074 -20.359 1.00 66.00 278 ALA A CA 1
ATOM 2120 C C . ALA A 1 278 ? 18.692 12.412 -20.034 1.00 66.00 278 ALA A C 1
ATOM 2122 O O . ALA A 1 278 ? 19.253 11.905 -19.066 1.00 66.00 278 ALA A O 1
ATOM 2123 N N . ALA A 1 279 ? 19.309 13.286 -20.826 1.00 70.31 279 ALA A N 1
ATOM 2124 C CA . ALA A 1 279 ? 20.553 13.934 -20.428 1.00 70.31 279 ALA A CA 1
ATOM 2125 C C . ALA A 1 279 ? 20.237 14.949 -19.328 1.00 70.31 279 ALA A C 1
ATOM 2127 O O . ALA A 1 279 ? 19.255 15.681 -19.437 1.00 70.31 279 ALA A O 1
ATOM 2128 N N . ALA A 1 280 ? 21.055 15.012 -18.287 1.00 74.06 280 ALA A N 1
ATOM 2129 C CA . ALA A 1 280 ? 20.889 15.945 -17.185 1.00 74.06 280 ALA A CA 1
ATOM 2130 C C . ALA A 1 280 ? 22.240 16.488 -16.712 1.00 74.06 280 ALA A C 1
ATOM 2132 O O . ALA A 1 280 ? 23.302 15.951 -17.031 1.00 74.06 280 ALA A O 1
ATOM 2133 N N . GLU A 1 281 ? 22.183 17.559 -15.934 1.00 76.56 281 GLU A N 1
ATOM 2134 C CA . GLU A 1 281 ? 23.318 18.103 -15.199 1.00 76.56 281 GLU A CA 1
ATOM 2135 C C . GLU A 1 281 ? 23.102 17.848 -13.708 1.00 76.56 281 GLU A C 1
ATOM 2137 O O . GLU A 1 281 ? 22.052 18.199 -13.170 1.00 76.56 281 GLU A O 1
ATOM 2142 N N . TRP A 1 282 ? 24.078 17.216 -13.063 1.00 76.44 282 TRP A N 1
ATOM 2143 C CA . TRP A 1 282 ? 24.123 16.970 -11.626 1.00 76.44 282 TRP A CA 1
ATOM 2144 C C . TRP A 1 282 ? 25.390 17.595 -11.054 1.00 76.44 282 TRP A C 1
ATOM 2146 O O . TRP A 1 282 ? 26.481 17.110 -11.347 1.00 76.44 282 TRP A O 1
ATOM 2156 N N . SER A 1 283 ? 25.257 18.649 -10.244 1.00 72.25 283 SER A N 1
ATOM 2157 C CA . SER A 1 283 ? 26.402 19.348 -9.630 1.00 72.25 283 SER A CA 1
ATOM 2158 C C . SER A 1 283 ? 27.521 19.640 -10.647 1.00 72.25 283 SER A C 1
ATOM 2160 O O . SER A 1 283 ? 28.656 19.205 -10.465 1.00 72.25 283 SER A O 1
ATOM 2162 N N . GLU A 1 284 ? 27.169 20.294 -11.762 1.00 71.25 284 GLU A N 1
ATOM 2163 C CA . GLU A 1 284 ? 28.062 20.630 -12.892 1.00 71.25 284 GLU A CA 1
ATOM 2164 C C . GLU A 1 284 ? 28.598 19.427 -13.703 1.00 71.25 284 GLU A C 1
ATOM 2166 O O . GLU A 1 284 ? 29.352 19.591 -14.666 1.00 71.25 284 GLU A O 1
ATOM 2171 N N . LYS A 1 285 ? 28.183 18.196 -13.375 1.00 75.12 285 LYS A N 1
ATOM 2172 C CA . LYS A 1 285 ? 28.536 16.974 -14.107 1.00 75.12 285 LYS A CA 1
ATOM 2173 C C . LYS A 1 285 ? 27.418 16.551 -15.057 1.00 75.12 285 LYS A C 1
ATOM 2175 O O . LYS A 1 285 ? 26.261 16.426 -14.664 1.00 75.12 285 LYS A O 1
ATOM 2180 N N . ALA A 1 286 ? 27.773 16.239 -16.301 1.00 77.62 286 ALA A N 1
ATOM 2181 C CA . ALA A 1 286 ? 26.839 15.644 -17.252 1.00 77.62 286 ALA A CA 1
ATOM 2182 C C . ALA A 1 286 ? 26.536 14.186 -16.903 1.00 77.62 286 ALA A C 1
ATOM 2184 O O . ALA A 1 286 ? 27.454 13.375 -16.747 1.00 77.62 286 ALA A O 1
ATOM 2185 N N . VAL A 1 287 ? 25.253 13.846 -16.834 1.00 81.56 287 VAL A N 1
ATOM 2186 C CA . VAL A 1 287 ? 24.769 12.505 -16.494 1.00 81.56 287 VAL A CA 1
ATOM 2187 C C . VAL A 1 287 ? 23.613 12.095 -17.403 1.00 81.56 287 VAL A C 1
ATOM 2189 O O . VAL A 1 287 ? 22.927 12.935 -17.986 1.00 81.56 287 VAL A O 1
ATOM 2192 N N . ALA A 1 288 ? 23.404 10.792 -17.546 1.00 82.88 288 ALA A N 1
ATOM 2193 C CA . ALA A 1 288 ? 22.169 10.237 -18.077 1.00 82.88 288 ALA A CA 1
ATOM 2194 C C . ALA A 1 288 ? 21.260 9.851 -16.905 1.00 82.88 288 ALA A C 1
ATOM 2196 O O . ALA A 1 288 ? 21.721 9.310 -15.901 1.00 82.88 288 ALA A O 1
ATOM 2197 N N . VAL A 1 289 ? 19.967 10.130 -17.032 1.00 78.69 289 VAL A N 1
ATOM 2198 C CA . VAL A 1 289 ? 18.940 9.779 -16.050 1.00 78.69 289 VAL A CA 1
ATOM 2199 C C . VAL A 1 289 ? 17.917 8.892 -16.738 1.00 78.69 289 VAL A C 1
ATOM 2201 O O . VAL A 1 289 ? 17.201 9.359 -17.622 1.00 78.69 289 VAL A O 1
ATOM 2204 N N . LYS A 1 290 ? 17.847 7.622 -16.338 1.00 77.06 290 LYS A N 1
ATOM 2205 C CA . LYS A 1 290 ? 16.769 6.708 -16.732 1.00 77.06 290 LYS A CA 1
ATOM 2206 C C . LYS A 1 290 ? 15.619 6.883 -15.739 1.00 77.06 290 LYS A C 1
ATOM 2208 O O . LYS A 1 290 ? 15.719 6.433 -14.603 1.00 77.06 290 LYS A O 1
ATOM 2213 N N . LEU A 1 291 ? 14.586 7.613 -16.145 1.00 68.44 291 LEU A N 1
ATOM 2214 C CA . LEU A 1 291 ? 13.359 7.856 -15.390 1.00 68.44 291 LEU A CA 1
ATOM 2215 C C . LEU A 1 291 ? 12.459 6.626 -15.448 1.00 68.44 291 LEU A C 1
ATOM 2217 O O . LEU A 1 291 ? 12.224 6.091 -16.530 1.00 68.44 291 LEU A O 1
ATOM 2221 N N . ILE A 1 292 ? 11.950 6.237 -14.287 1.00 61.78 292 ILE A N 1
ATOM 2222 C CA . ILE A 1 292 ? 11.011 5.144 -14.062 1.00 61.78 292 ILE A CA 1
ATOM 2223 C C . ILE A 1 292 ? 9.784 5.763 -13.395 1.00 61.78 292 ILE A C 1
ATOM 2225 O O . ILE A 1 292 ? 9.877 6.265 -12.273 1.00 61.78 292 ILE A O 1
ATOM 2229 N N . ARG A 1 293 ? 8.651 5.777 -14.096 1.00 52.78 293 ARG A N 1
ATOM 2230 C CA . ARG A 1 293 ? 7.433 6.456 -13.634 1.00 52.78 293 ARG A CA 1
ATOM 2231 C C . ARG A 1 293 ? 6.747 5.717 -12.489 1.00 52.78 293 ARG A C 1
ATOM 2233 O O . ARG A 1 293 ? 6.532 4.512 -12.580 1.00 52.78 293 ARG A O 1
ATOM 2240 N N . PHE A 1 294 ? 6.331 6.446 -11.452 1.00 47.38 294 PHE A N 1
ATOM 2241 C CA . PHE A 1 294 ? 5.415 5.931 -10.437 1.00 47.38 294 PHE A CA 1
ATOM 2242 C C . PHE A 1 294 ? 4.017 5.824 -11.044 1.00 47.38 294 PHE A C 1
ATOM 2244 O O . PHE A 1 294 ? 3.370 6.830 -11.343 1.00 47.38 294 PHE A O 1
ATOM 2251 N N . ILE A 1 295 ? 3.534 4.599 -11.216 1.00 36.88 295 ILE A N 1
ATOM 2252 C CA . ILE A 1 295 ? 2.112 4.358 -11.428 1.00 36.88 295 ILE A CA 1
ATOM 2253 C C . ILE A 1 295 ? 1.499 4.279 -10.033 1.00 36.88 295 ILE A C 1
ATOM 2255 O O . ILE A 1 295 ? 1.770 3.352 -9.272 1.00 36.88 295 ILE A O 1
ATOM 2259 N N . HIS A 1 296 ? 0.710 5.287 -9.660 1.00 36.22 296 HIS A N 1
ATOM 2260 C CA . HIS A 1 296 ? -0.152 5.158 -8.495 1.00 36.22 296 HIS A CA 1
ATOM 2261 C C . HIS A 1 296 ? -1.125 4.005 -8.756 1.00 36.22 296 HIS A C 1
ATOM 2263 O O . HIS A 1 296 ? -2.014 4.135 -9.589 1.00 36.22 296 HIS A O 1
ATOM 2269 N N . GLN A 1 297 ? -0.943 2.936 -7.976 1.00 35.25 297 GLN A N 1
ATOM 2270 C CA . GLN A 1 297 ? -1.805 1.762 -7.849 1.00 35.25 297 GLN A CA 1
ATOM 2271 C C . GLN A 1 297 ? -1.720 0.778 -9.032 1.00 35.25 297 GLN A C 1
ATOM 2273 O O . GLN A 1 297 ? -1.981 1.137 -10.173 1.00 35.25 297 GLN A O 1
ATOM 2278 N N . ASN A 1 298 ? -1.419 -0.485 -8.695 1.00 37.03 298 ASN A N 1
ATOM 2279 C CA . ASN A 1 298 ? -1.568 -1.705 -9.508 1.00 37.03 298 ASN A CA 1
ATOM 2280 C C . ASN A 1 298 ? -0.368 -2.250 -10.307 1.00 37.03 298 ASN A C 1
ATOM 2282 O O . ASN A 1 298 ? -0.592 -3.031 -11.228 1.00 37.03 298 ASN A O 1
ATOM 2286 N N . ASN A 1 299 ? 0.887 -1.981 -9.930 1.00 35.72 299 ASN A N 1
ATOM 2287 C CA . ASN A 1 299 ? 1.991 -2.789 -10.464 1.00 35.72 299 ASN A CA 1
ATOM 2288 C C . ASN A 1 299 ? 2.197 -4.077 -9.657 1.00 35.72 299 ASN A C 1
ATOM 2290 O O . ASN A 1 299 ? 2.220 -4.071 -8.429 1.00 35.72 299 ASN A O 1
ATOM 2294 N N . SER A 1 300 ? 2.322 -5.194 -10.376 1.00 41.97 300 SER A N 1
ATOM 2295 C CA . SER A 1 300 ? 2.707 -6.484 -9.808 1.00 41.97 300 SER A CA 1
ATOM 2296 C C . SER A 1 300 ? 4.157 -6.433 -9.321 1.00 41.97 300 SER A C 1
ATOM 2298 O O . SER A 1 300 ? 5.006 -5.796 -9.950 1.00 41.97 300 SER A O 1
ATOM 2300 N N . ASP A 1 301 ? 4.451 -7.157 -8.238 1.00 37.12 301 ASP A N 1
ATOM 2301 C CA . ASP A 1 301 ? 5.754 -7.207 -7.556 1.00 37.12 301 ASP A CA 1
ATOM 2302 C C . ASP A 1 301 ? 6.963 -7.415 -8.490 1.00 37.12 301 ASP A C 1
ATOM 2304 O O . ASP A 1 301 ? 8.089 -7.129 -8.099 1.00 37.12 301 ASP A O 1
ATOM 2308 N N . LYS A 1 302 ? 6.761 -7.909 -9.721 1.00 35.94 302 LYS A N 1
ATOM 2309 C CA . LYS A 1 302 ? 7.799 -8.287 -10.687 1.00 35.94 302 LYS A CA 1
ATOM 2310 C C . LYS A 1 302 ? 8.461 -7.111 -11.417 1.00 35.94 302 LYS A C 1
ATOM 2312 O O . LYS A 1 302 ? 9.679 -7.142 -11.551 1.00 35.94 302 LYS A O 1
ATOM 2317 N N . GLU A 1 303 ? 7.722 -6.096 -11.874 1.00 42.44 303 GLU A N 1
ATOM 2318 C CA . GLU A 1 303 ? 8.339 -4.906 -12.504 1.00 42.44 303 GLU A CA 1
ATOM 2319 C C . GLU A 1 303 ? 9.092 -4.073 -11.466 1.00 42.44 303 GLU A C 1
ATOM 2321 O O . GLU A 1 303 ? 10.200 -3.596 -11.717 1.00 42.44 303 GLU A O 1
ATOM 2326 N N . GLU A 1 304 ? 8.537 -3.962 -10.258 1.00 46.66 304 GLU A N 1
ATOM 2327 C CA . GLU A 1 304 ? 9.261 -3.405 -9.119 1.00 46.66 304 GLU A CA 1
ATOM 2328 C C . GLU A 1 304 ? 10.506 -4.246 -8.802 1.00 46.66 304 GLU A C 1
ATOM 2330 O O . GLU A 1 304 ? 11.576 -3.676 -8.590 1.00 46.66 304 GLU A O 1
ATOM 2335 N N . LEU A 1 305 ? 10.426 -5.585 -8.862 1.00 36.28 305 LEU A N 1
ATOM 2336 C CA . LEU A 1 305 ? 11.583 -6.473 -8.696 1.00 36.28 305 LEU A CA 1
ATOM 2337 C C . LEU A 1 305 ? 12.643 -6.272 -9.779 1.00 36.28 305 LEU A C 1
ATOM 2339 O O . LEU A 1 305 ? 13.823 -6.296 -9.451 1.00 36.28 305 LEU A O 1
ATOM 2343 N N . GLU A 1 306 ? 12.256 -6.105 -11.046 1.00 43.28 306 GLU A N 1
ATOM 2344 C CA . GLU A 1 306 ? 13.172 -5.901 -12.176 1.00 43.28 306 GLU A CA 1
ATOM 2345 C C . GLU A 1 306 ? 13.864 -4.535 -12.091 1.00 43.28 306 GLU A C 1
ATOM 2347 O O . GLU A 1 306 ? 15.089 -4.471 -12.220 1.00 43.28 306 GLU A O 1
ATOM 2352 N N . ASN A 1 307 ? 13.130 -3.478 -11.729 1.00 50.28 307 ASN A N 1
ATOM 2353 C CA . ASN A 1 307 ? 13.680 -2.143 -11.464 1.00 50.28 307 ASN A CA 1
ATOM 2354 C C . ASN A 1 307 ? 14.621 -2.140 -10.244 1.00 50.28 307 ASN A C 1
ATOM 2356 O O . ASN A 1 307 ? 15.709 -1.553 -10.265 1.00 50.28 307 ASN A O 1
ATOM 2360 N N . VAL A 1 308 ? 14.252 -2.866 -9.184 1.00 48.41 308 VAL A N 1
ATOM 2361 C CA . VAL A 1 308 ? 15.107 -3.104 -8.012 1.00 48.41 308 VAL A CA 1
ATOM 2362 C C . VAL A 1 308 ? 16.327 -3.962 -8.385 1.00 48.41 308 VAL A C 1
ATOM 2364 O O . VAL A 1 308 ? 17.416 -3.751 -7.843 1.00 48.41 308 VAL A O 1
ATOM 2367 N N . LEU A 1 309 ? 16.193 -4.910 -9.318 1.00 50.56 309 LEU A N 1
ATOM 2368 C CA . LEU A 1 309 ? 17.262 -5.806 -9.761 1.00 50.56 309 LEU A CA 1
ATOM 2369 C C . LEU A 1 309 ? 18.268 -5.100 -10.679 1.00 50.56 309 LEU A C 1
ATOM 2371 O O . LEU A 1 309 ? 19.465 -5.382 -10.565 1.00 50.56 309 LEU A O 1
ATOM 2375 N N . GLU A 1 310 ? 17.825 -4.195 -11.554 1.00 60.91 310 GLU A N 1
ATOM 2376 C CA . GLU A 1 310 ? 18.698 -3.363 -12.395 1.00 60.91 310 GLU A CA 1
ATOM 2377 C C . GLU A 1 310 ? 19.596 -2.490 -11.509 1.00 60.91 310 GLU A C 1
ATOM 2379 O O . GLU A 1 310 ? 20.820 -2.592 -11.596 1.00 60.91 310 GLU A O 1
ATOM 2384 N N . TYR A 1 311 ? 19.013 -1.768 -10.542 1.00 62.28 311 TYR A N 1
ATOM 2385 C CA . TYR A 1 311 ? 19.764 -1.019 -9.526 1.00 62.28 311 TYR A CA 1
ATOM 2386 C C . TYR A 1 311 ? 20.769 -1.897 -8.760 1.00 62.28 311 TYR A C 1
ATOM 2388 O O . TYR A 1 311 ? 21.952 -1.554 -8.675 1.00 62.28 311 TYR A O 1
ATOM 2396 N N . LYS A 1 312 ? 20.313 -3.030 -8.201 1.00 59.41 312 LYS A N 1
ATOM 2397 C CA . LYS A 1 312 ? 21.163 -3.939 -7.408 1.00 59.41 312 LYS A CA 1
ATOM 2398 C C . LYS A 1 312 ? 22.359 -4.418 -8.222 1.00 59.41 312 LYS A C 1
ATOM 2400 O O . LYS A 1 312 ? 23.485 -4.397 -7.736 1.00 59.41 312 LYS A O 1
ATOM 2405 N N . THR A 1 313 ? 22.111 -4.781 -9.479 1.00 66.88 313 THR A N 1
ATOM 2406 C CA . THR A 1 313 ? 23.154 -5.242 -10.397 1.00 66.88 313 THR A CA 1
ATOM 2407 C C . THR A 1 313 ? 24.134 -4.108 -10.708 1.00 66.88 313 THR A C 1
ATOM 2409 O O . THR A 1 313 ? 25.338 -4.289 -10.565 1.00 66.88 313 THR A O 1
ATOM 2412 N N . MET A 1 314 ? 23.649 -2.919 -11.076 1.00 67.81 314 MET A N 1
ATOM 2413 C CA . MET A 1 314 ? 24.505 -1.787 -11.455 1.00 67.81 314 MET A CA 1
ATOM 2414 C C . MET A 1 314 ? 25.383 -1.278 -10.305 1.00 67.81 314 MET A C 1
ATOM 2416 O O . MET A 1 314 ? 26.540 -0.931 -10.529 1.00 67.81 314 MET A O 1
ATOM 2420 N N . LYS A 1 315 ? 24.880 -1.285 -9.064 1.00 65.62 315 LYS A N 1
ATOM 2421 C CA . LYS A 1 315 ? 25.638 -0.863 -7.873 1.00 65.62 315 LYS A CA 1
ATOM 2422 C C . LYS A 1 315 ? 26.916 -1.679 -7.649 1.00 65.62 315 LYS A C 1
ATOM 2424 O O . LYS A 1 315 ? 27.909 -1.156 -7.139 1.00 65.62 315 LYS A O 1
ATOM 2429 N N . GLU A 1 316 ? 26.885 -2.959 -7.998 1.00 68.19 316 GLU A N 1
ATOM 2430 C CA . GLU A 1 316 ? 27.970 -3.909 -7.739 1.00 68.19 316 GLU A CA 1
ATOM 2431 C C . GLU A 1 316 ? 28.968 -4.018 -8.900 1.00 68.19 316 GLU A C 1
ATOM 2433 O O . GLU A 1 316 ? 30.031 -4.636 -8.757 1.00 68.19 316 GLU A O 1
ATOM 2438 N N . LEU A 1 317 ? 28.655 -3.426 -10.055 1.00 77.25 317 LEU A N 1
ATOM 2439 C CA . LEU A 1 317 ? 29.488 -3.477 -11.251 1.00 77.25 317 LEU A CA 1
ATOM 2440 C C . LEU A 1 317 ? 30.372 -2.229 -11.344 1.00 77.25 317 LEU A C 1
ATOM 2442 O O . LEU A 1 317 ? 29.902 -1.133 -11.627 1.00 77.25 317 LEU A O 1
ATOM 2446 N N . LYS A 1 318 ? 31.681 -2.403 -11.132 1.00 81.25 318 LYS A N 1
ATOM 2447 C CA . LYS A 1 318 ? 32.686 -1.339 -11.277 1.00 81.25 318 LYS A CA 1
ATOM 2448 C C . LYS A 1 318 ? 33.788 -1.801 -12.218 1.00 81.25 318 LYS A C 1
ATOM 2450 O O . LYS A 1 318 ? 34.637 -2.601 -11.827 1.00 81.25 318 LYS A O 1
ATOM 2455 N N . HIS A 1 319 ? 33.753 -1.321 -13.457 1.00 86.50 319 HIS A N 1
ATOM 2456 C CA . HIS A 1 319 ? 34.710 -1.699 -14.493 1.00 86.50 319 HIS A CA 1
ATOM 2457 C C . HIS A 1 319 ? 34.838 -0.595 -15.551 1.00 86.50 319 HIS A C 1
ATOM 2459 O O . HIS A 1 319 ? 33.860 0.076 -15.858 1.00 86.50 319 HIS A O 1
ATOM 2465 N N . GLN A 1 320 ? 36.023 -0.437 -16.153 1.00 85.19 320 GLN A N 1
ATOM 2466 C CA . GLN A 1 320 ? 36.298 0.616 -17.144 1.00 85.19 320 GLN A CA 1
ATOM 2467 C C . GLN A 1 320 ? 35.439 0.506 -18.420 1.00 85.19 320 GLN A C 1
ATOM 2469 O O . GLN A 1 320 ? 35.189 1.511 -19.081 1.00 85.19 320 GLN A O 1
ATOM 2474 N N . ASN A 1 321 ? 34.996 -0.707 -18.763 1.00 88.88 321 ASN A N 1
ATOM 2475 C CA . ASN A 1 321 ? 34.145 -0.996 -19.925 1.00 88.88 321 ASN A CA 1
ATOM 2476 C C . ASN A 1 321 ? 32.660 -1.218 -19.561 1.00 88.88 321 ASN A C 1
ATOM 2478 O O . ASN A 1 321 ? 31.944 -1.875 -20.311 1.00 88.88 321 ASN A O 1
ATOM 2482 N N . ILE A 1 322 ? 32.202 -0.732 -18.402 1.00 87.25 322 ILE A N 1
ATOM 2483 C CA . ILE A 1 322 ? 30.789 -0.751 -17.987 1.00 87.25 322 ILE A CA 1
ATOM 2484 C C . ILE A 1 322 ? 30.371 0.686 -17.675 1.00 87.25 322 ILE A C 1
ATOM 2486 O O . ILE A 1 322 ? 31.149 1.432 -17.085 1.00 87.25 322 ILE A O 1
ATOM 2490 N N . VAL A 1 323 ? 29.154 1.064 -18.073 1.00 84.50 323 VAL A N 1
ATOM 2491 C CA . VAL A 1 323 ? 28.586 2.392 -17.794 1.00 84.50 323 VAL A CA 1
ATOM 2492 C C . VAL A 1 323 ? 28.569 2.627 -16.286 1.00 84.50 323 VAL A C 1
ATOM 2494 O O . VAL A 1 323 ? 28.020 1.827 -15.527 1.00 84.50 323 VAL A O 1
ATOM 2497 N N . GLU A 1 324 ? 29.179 3.725 -15.850 1.00 82.81 324 GLU A N 1
ATOM 2498 C CA . GLU A 1 324 ? 29.300 4.032 -14.430 1.00 82.81 324 GLU A CA 1
ATOM 2499 C C . GLU A 1 324 ? 27.938 4.415 -13.831 1.00 82.81 324 GLU A C 1
ATOM 2501 O O . GLU A 1 324 ? 27.250 5.310 -14.324 1.00 82.81 324 GLU A O 1
ATOM 2506 N N . PHE A 1 325 ? 27.550 3.746 -12.746 1.00 80.69 325 PHE A N 1
ATOM 2507 C CA . PHE A 1 325 ? 26.365 4.089 -11.964 1.00 80.69 325 PHE A CA 1
ATOM 2508 C C . PHE A 1 325 ? 26.717 5.115 -10.881 1.00 80.69 325 PHE A C 1
ATOM 2510 O O . PHE A 1 325 ? 27.620 4.879 -10.076 1.00 80.69 325 PHE A O 1
ATOM 2517 N N . TYR A 1 326 ? 25.983 6.230 -10.831 1.00 71.88 326 TYR A N 1
ATOM 2518 C CA . TYR A 1 326 ? 26.198 7.284 -9.835 1.00 71.88 326 TYR A CA 1
ATOM 2519 C C . TYR A 1 326 ? 25.272 7.156 -8.626 1.00 71.88 326 TYR A C 1
ATOM 2521 O O . TYR A 1 326 ? 25.712 7.387 -7.502 1.00 71.88 326 TYR A O 1
ATOM 2529 N N . GLY A 1 327 ? 24.010 6.771 -8.820 1.00 68.19 327 GLY A N 1
ATOM 2530 C CA . GLY A 1 327 ? 23.029 6.682 -7.737 1.00 68.19 327 GLY A CA 1
ATOM 2531 C C . GLY A 1 327 ? 21.590 6.807 -8.234 1.00 68.19 327 GLY A C 1
ATOM 2532 O O . GLY A 1 327 ? 21.346 6.815 -9.439 1.00 68.19 327 GLY A O 1
ATOM 2533 N N . LEU A 1 328 ? 20.627 6.906 -7.316 1.00 67.44 328 LEU A N 1
ATOM 2534 C CA . LEU A 1 328 ? 19.224 7.166 -7.656 1.00 67.44 328 LEU A CA 1
ATOM 2535 C C . LEU A 1 328 ? 18.868 8.627 -7.361 1.00 67.44 328 LEU A C 1
ATOM 2537 O O . LEU A 1 328 ? 19.496 9.274 -6.528 1.00 67.44 328 LEU A O 1
ATOM 2541 N N . ARG A 1 329 ? 17.851 9.171 -8.025 1.00 65.62 329 ARG A N 1
ATOM 2542 C CA . ARG A 1 329 ? 17.299 10.503 -7.752 1.00 65.62 329 ARG A CA 1
ATOM 2543 C C . ARG A 1 329 ? 15.781 10.420 -7.736 1.00 65.62 329 ARG A C 1
ATOM 2545 O O . ARG A 1 329 ? 15.188 9.915 -8.682 1.00 65.62 329 ARG A O 1
ATOM 2552 N N . MET A 1 330 ? 15.166 10.930 -6.676 1.00 58.31 330 MET A N 1
ATOM 2553 C CA . MET A 1 330 ? 13.711 10.992 -6.572 1.00 58.31 330 MET A CA 1
ATOM 2554 C C . MET A 1 330 ? 13.199 12.243 -7.288 1.00 58.31 330 MET A C 1
ATOM 2556 O O . MET A 1 330 ? 13.701 13.347 -7.063 1.00 58.31 330 MET A O 1
ATOM 2560 N N . PHE A 1 331 ? 12.197 12.066 -8.140 1.00 57.69 331 PHE A N 1
ATOM 2561 C CA . PHE A 1 331 ? 11.396 13.129 -8.741 1.00 57.69 331 PHE A CA 1
ATOM 2562 C C . PHE A 1 331 ? 9.953 13.002 -8.226 1.00 57.69 331 PHE A C 1
ATOM 2564 O O . PHE A 1 331 ? 9.575 11.926 -7.765 1.00 57.69 331 PHE A O 1
ATOM 2571 N N . PRO A 1 332 ? 9.121 14.060 -8.297 1.00 49.22 332 PRO A N 1
ATOM 2572 C CA . PRO A 1 332 ? 7.779 14.045 -7.707 1.00 49.22 332 PRO A CA 1
ATOM 2573 C C . PRO A 1 332 ? 6.898 12.859 -8.124 1.00 49.22 332 PRO A C 1
ATOM 2575 O O . PRO A 1 332 ? 6.073 12.427 -7.332 1.00 49.22 332 PRO A O 1
ATOM 2578 N N . ASN A 1 333 ? 7.082 12.335 -9.343 1.00 49.22 333 ASN A N 1
ATOM 2579 C CA . ASN A 1 333 ? 6.322 11.203 -9.878 1.00 49.22 333 ASN A CA 1
ATOM 2580 C C . ASN A 1 333 ? 7.208 10.114 -10.514 1.00 49.22 333 ASN A C 1
ATOM 2582 O O . ASN A 1 333 ? 6.668 9.220 -11.156 1.00 49.22 333 ASN A O 1
ATOM 2586 N N . ASP A 1 334 ? 8.534 10.156 -10.341 1.00 59.00 334 ASP A N 1
ATOM 2587 C CA . ASP A 1 334 ? 9.448 9.202 -10.983 1.00 59.00 334 ASP A CA 1
ATOM 2588 C C . ASP A 1 334 ? 10.669 8.880 -10.095 1.00 59.00 334 ASP A C 1
ATOM 2590 O O . ASP A 1 334 ? 11.129 9.720 -9.317 1.00 59.00 334 ASP A O 1
ATOM 2594 N N . VAL A 1 335 ? 11.265 7.697 -10.273 1.00 61.69 335 VAL A N 1
ATOM 2595 C CA . VAL A 1 335 ? 12.628 7.378 -9.809 1.00 61.69 335 VAL A CA 1
ATOM 2596 C C . VAL A 1 335 ? 13.586 7.482 -10.987 1.00 61.69 335 VAL A C 1
ATOM 2598 O O . VAL A 1 335 ? 13.402 6.823 -12.002 1.00 61.69 335 VAL A O 1
ATOM 2601 N N . GLY A 1 336 ? 14.643 8.278 -10.863 1.00 69.50 336 GLY A N 1
ATOM 2602 C CA . GLY A 1 336 ? 15.723 8.328 -11.843 1.00 69.50 336 GLY A CA 1
ATOM 2603 C C . GLY A 1 336 ? 16.916 7.471 -11.435 1.00 69.50 336 GLY A C 1
ATOM 2604 O O . GLY A 1 336 ? 17.518 7.726 -10.394 1.00 69.50 336 GLY A O 1
ATOM 2605 N N . ILE A 1 337 ? 17.322 6.518 -12.272 1.00 75.88 337 ILE A N 1
ATOM 2606 C CA . ILE A 1 337 ? 18.639 5.872 -12.192 1.00 75.88 337 ILE A CA 1
ATOM 2607 C C . ILE A 1 337 ? 19.649 6.796 -12.880 1.00 75.88 337 ILE A C 1
ATOM 2609 O O . ILE A 1 337 ? 19.562 7.031 -14.086 1.00 75.88 337 ILE A O 1
ATOM 2613 N N . VAL A 1 338 ? 20.594 7.341 -12.115 1.00 76.69 338 VAL A N 1
ATOM 2614 C CA . VAL A 1 338 ? 21.588 8.305 -12.600 1.00 76.69 338 VAL A CA 1
ATOM 2615 C C . VAL A 1 338 ? 22.894 7.584 -12.924 1.00 76.69 338 VAL A C 1
ATOM 2617 O O . VAL A 1 338 ? 23.460 6.878 -12.085 1.00 76.69 338 VAL A O 1
ATOM 2620 N N . MET A 1 339 ? 23.382 7.777 -14.145 1.00 83.31 339 MET A N 1
ATOM 2621 C CA . MET A 1 339 ? 24.524 7.059 -14.708 1.00 83.31 339 MET A CA 1
ATOM 2622 C C . MET A 1 339 ? 25.378 7.953 -15.617 1.00 83.31 339 MET A C 1
ATOM 2624 O O . MET A 1 339 ? 25.026 9.097 -15.916 1.00 83.31 339 MET A O 1
ATOM 2628 N N . GLU A 1 340 ? 26.520 7.434 -16.055 1.00 84.19 340 GLU A N 1
ATOM 2629 C CA . GLU A 1 340 ? 27.390 8.090 -17.026 1.00 84.19 340 GLU A CA 1
ATOM 2630 C C . GLU A 1 340 ? 26.650 8.414 -18.334 1.00 84.19 340 GLU A C 1
ATOM 2632 O O . GLU A 1 340 ? 26.020 7.556 -18.954 1.00 84.19 340 GLU A O 1
ATOM 2637 N N . LEU A 1 341 ? 26.762 9.671 -18.780 1.00 82.81 341 LEU A N 1
ATOM 2638 C CA . LEU A 1 341 ? 26.230 10.096 -20.070 1.00 82.81 341 LEU A CA 1
ATOM 2639 C C . LEU A 1 341 ? 27.137 9.612 -21.208 1.00 82.81 341 LEU A C 1
ATOM 2641 O O . LEU A 1 341 ? 28.258 10.094 -21.379 1.00 82.81 341 LEU A O 1
ATOM 2645 N N . CYS A 1 342 ? 26.626 8.696 -22.026 1.00 80.94 342 CYS A N 1
ATOM 2646 C CA . CYS A 1 342 ? 27.280 8.244 -23.255 1.00 80.94 342 CYS A CA 1
ATOM 2647 C C . CYS A 1 342 ? 26.733 8.992 -24.483 1.00 80.94 342 CYS A C 1
ATOM 2649 O O . CYS A 1 342 ? 25.633 9.537 -24.445 1.00 80.94 342 CYS A O 1
ATOM 2651 N N . ASN A 1 343 ? 27.494 9.044 -25.582 1.00 71.75 343 ASN A N 1
ATOM 2652 C CA . ASN A 1 343 ? 27.087 9.836 -26.755 1.00 71.75 343 ASN A CA 1
ATOM 2653 C C . ASN A 1 343 ? 26.056 9.140 -27.641 1.00 71.75 343 ASN A C 1
ATOM 2655 O O . ASN A 1 343 ? 25.125 9.778 -28.120 1.00 71.75 343 ASN A O 1
ATOM 2659 N N . GLU A 1 344 ? 26.321 7.880 -27.970 1.00 73.38 344 GLU A N 1
ATOM 2660 C CA . GLU A 1 344 ? 25.601 7.126 -28.989 1.00 73.38 344 GLU A CA 1
ATOM 2661 C C . GLU A 1 344 ? 25.677 5.631 -28.690 1.00 73.38 344 GLU A C 1
ATOM 2663 O O . GLU A 1 344 ? 26.620 5.172 -28.031 1.00 73.38 344 GLU A O 1
ATOM 2668 N N . ASP A 1 345 ? 24.700 4.889 -29.204 1.00 82.44 345 ASP A N 1
ATOM 2669 C CA . ASP A 1 345 ? 24.711 3.434 -29.195 1.00 82.44 345 ASP A CA 1
ATOM 2670 C C . ASP A 1 345 ? 25.480 2.858 -30.399 1.00 82.44 345 ASP A C 1
ATOM 2672 O O . ASP A 1 345 ? 25.801 3.547 -31.376 1.00 82.44 345 ASP A O 1
ATOM 2676 N N . LEU A 1 346 ? 25.805 1.567 -30.329 1.00 81.19 346 LEU A N 1
ATOM 2677 C CA . LEU A 1 346 ? 26.557 0.882 -31.375 1.00 81.19 346 LEU A CA 1
ATOM 2678 C C . LEU A 1 346 ? 25.775 0.791 -32.695 1.00 81.19 346 LEU A C 1
ATOM 2680 O O . LEU A 1 346 ? 26.390 0.735 -33.761 1.00 81.19 346 LEU A O 1
ATOM 2684 N N . LYS A 1 347 ? 24.436 0.803 -32.655 1.00 80.12 347 LYS A N 1
ATOM 2685 C CA . LYS A 1 347 ? 23.593 0.751 -33.859 1.00 80.12 347 LYS A CA 1
ATOM 2686 C C . LYS A 1 347 ? 23.766 2.019 -34.690 1.00 80.12 347 LYS A C 1
ATOM 2688 O O . LYS A 1 347 ? 23.980 1.934 -35.901 1.00 80.12 347 LYS A O 1
ATOM 2693 N N . ASP A 1 348 ? 23.698 3.180 -34.056 1.00 76.69 348 ASP A N 1
ATOM 2694 C CA . ASP A 1 348 ? 23.854 4.465 -34.729 1.00 76.69 348 ASP A CA 1
ATOM 2695 C C . ASP A 1 348 ? 25.321 4.765 -35.062 1.00 76.69 348 ASP A C 1
ATOM 2697 O O . ASP A 1 348 ? 25.602 5.316 -36.132 1.00 76.69 348 ASP A O 1
ATOM 2701 N N . PHE A 1 349 ? 26.267 4.295 -34.239 1.00 77.38 349 PHE A N 1
ATOM 2702 C CA . PHE A 1 349 ? 27.692 4.338 -34.577 1.00 77.38 349 PHE A CA 1
ATOM 2703 C C . PHE A 1 349 ? 27.993 3.550 -35.859 1.00 77.38 349 PHE A C 1
ATOM 2705 O O . PHE A 1 349 ? 28.686 4.051 -36.749 1.00 77.38 349 PHE A O 1
ATOM 2712 N N . TYR A 1 350 ? 27.432 2.343 -35.990 1.00 76.06 350 TYR A N 1
ATOM 2713 C CA . TYR A 1 350 ? 27.621 1.497 -37.167 1.00 76.06 350 TYR A CA 1
ATOM 2714 C C . TYR A 1 350 ? 27.033 2.121 -38.436 1.00 76.06 350 TYR A C 1
ATOM 2716 O O . TYR A 1 350 ? 27.695 2.138 -39.472 1.00 76.06 350 TYR A O 1
ATOM 2724 N N . LYS A 1 351 ? 25.832 2.712 -38.359 1.00 77.88 351 LYS A N 1
ATOM 2725 C CA . LYS A 1 351 ? 25.231 3.427 -39.500 1.00 77.88 351 LYS A CA 1
ATOM 2726 C C . LYS A 1 351 ? 26.110 4.570 -40.016 1.00 77.88 351 LYS A C 1
ATOM 2728 O O . LYS A 1 351 ? 26.083 4.853 -41.209 1.00 77.88 351 LYS A O 1
ATOM 2733 N N . ARG A 1 352 ? 26.875 5.228 -39.136 1.00 73.62 352 ARG A N 1
ATOM 2734 C CA . ARG A 1 352 ? 27.744 6.357 -39.506 1.00 73.62 352 ARG A CA 1
ATOM 2735 C C . ARG A 1 352 ? 29.094 5.930 -40.084 1.00 73.62 352 ARG A C 1
ATOM 2737 O O . ARG A 1 352 ? 29.660 6.675 -40.873 1.00 73.62 352 ARG A O 1
ATOM 2744 N N . LEU A 1 353 ? 29.618 4.770 -39.686 1.00 70.00 353 LEU A N 1
ATOM 2745 C CA . LEU A 1 353 ? 30.952 4.295 -40.081 1.00 70.00 353 LEU A CA 1
ATOM 2746 C C . LEU A 1 353 ? 31.110 4.048 -41.594 1.00 70.00 353 LEU A C 1
ATOM 2748 O O . LEU A 1 353 ? 32.226 4.115 -42.098 1.00 70.00 353 LEU A O 1
ATOM 2752 N N . GLY A 1 354 ? 30.024 3.809 -42.338 1.00 63.72 354 GLY A N 1
ATOM 2753 C CA . GLY A 1 354 ? 30.106 3.543 -43.780 1.00 63.72 354 GLY A CA 1
ATOM 2754 C C . GLY A 1 354 ? 30.941 2.292 -44.119 1.00 63.72 354 GLY A C 1
ATOM 2755 O O . GLY A 1 354 ? 31.189 1.445 -43.263 1.00 63.72 354 GLY A O 1
ATOM 2756 N N . LYS A 1 355 ? 31.363 2.142 -45.385 1.00 60.59 355 LYS A N 1
ATOM 2757 C CA . LYS A 1 355 ? 32.163 0.993 -45.879 1.00 60.59 355 LYS A CA 1
ATOM 2758 C C . LYS A 1 355 ? 33.677 1.279 -45.944 1.00 60.59 355 LYS A C 1
ATOM 2760 O O . LYS A 1 355 ? 34.371 0.712 -46.783 1.00 60.59 355 LYS A O 1
ATOM 2765 N N . ASP A 1 356 ? 34.192 2.173 -45.104 1.00 61.62 356 ASP A N 1
ATOM 2766 C CA . ASP A 1 356 ? 35.597 2.599 -45.153 1.00 61.62 356 ASP A CA 1
ATOM 2767 C C . ASP A 1 356 ? 36.550 1.577 -44.478 1.00 61.62 356 ASP A C 1
ATOM 2769 O O . ASP A 1 356 ? 36.262 1.147 -43.357 1.00 61.62 356 ASP A O 1
ATOM 2773 N N . PRO A 1 357 ? 37.683 1.172 -45.092 1.00 53.81 357 PRO A N 1
ATOM 2774 C CA . PRO A 1 357 ? 38.651 0.236 -44.505 1.00 53.81 357 PRO A CA 1
ATOM 2775 C C . PRO A 1 357 ? 39.208 0.632 -43.127 1.00 53.81 357 PRO A C 1
ATOM 2777 O O . PRO A 1 357 ? 39.460 -0.254 -42.303 1.00 53.81 357 PRO A O 1
ATOM 2780 N N . GLU A 1 358 ? 39.331 1.930 -42.827 1.00 60.12 358 GLU A N 1
ATOM 2781 C CA . GLU A 1 358 ? 39.773 2.439 -41.515 1.00 60.12 358 GLU A CA 1
ATOM 2782 C C . GLU A 1 358 ? 38.769 2.110 -40.383 1.00 60.12 358 GLU A C 1
ATOM 2784 O O . GLU A 1 358 ? 39.092 2.123 -39.189 1.00 60.12 358 GLU A O 1
ATOM 2789 N N . SER A 1 359 ? 37.542 1.729 -40.753 1.00 65.19 359 SER A N 1
ATOM 2790 C CA . SER A 1 359 ? 36.487 1.293 -39.835 1.00 65.19 359 SER A CA 1
ATOM 2791 C C . SER A 1 359 ? 36.783 -0.052 -39.172 1.00 65.19 359 SER A C 1
ATOM 2793 O O . SER A 1 359 ? 36.297 -0.292 -38.066 1.00 65.19 359 SER A O 1
ATOM 2795 N N . LYS A 1 360 ? 37.606 -0.925 -39.777 1.00 70.50 360 LYS A N 1
ATOM 2796 C CA . LYS A 1 360 ? 37.898 -2.266 -39.226 1.00 70.50 360 LYS A CA 1
ATOM 2797 C C . LYS A 1 360 ? 38.606 -2.200 -37.872 1.00 70.50 360 LYS A C 1
ATOM 2799 O O . LYS A 1 360 ? 38.197 -2.887 -36.938 1.00 70.50 360 LYS A O 1
ATOM 2804 N N . SER A 1 361 ? 39.608 -1.333 -37.733 1.00 75.50 361 SER A N 1
ATOM 2805 C CA . SER A 1 361 ? 40.342 -1.151 -36.472 1.00 75.50 361 SER A CA 1
ATOM 2806 C C . SER A 1 361 ? 39.447 -0.577 -35.367 1.00 75.50 361 SER A C 1
ATOM 2808 O O . SER A 1 361 ? 39.535 -0.993 -34.212 1.00 75.50 361 SER A O 1
ATOM 2810 N N . LYS A 1 362 ? 38.524 0.328 -35.726 1.00 75.75 362 LYS A N 1
ATOM 2811 C CA . LYS A 1 362 ? 37.534 0.913 -34.804 1.00 75.75 362 LYS A CA 1
ATOM 2812 C C . LYS A 1 362 ? 36.510 -0.135 -34.345 1.00 75.75 362 LYS A C 1
ATOM 2814 O O . LYS A 1 362 ? 36.199 -0.199 -33.159 1.00 75.75 362 LYS A O 1
ATOM 2819 N N . ILE A 1 363 ? 36.036 -0.990 -35.255 1.00 78.69 363 ILE A N 1
ATOM 2820 C CA . ILE A 1 363 ? 35.138 -2.114 -34.939 1.00 78.69 363 ILE A CA 1
ATOM 2821 C C . ILE A 1 363 ? 35.834 -3.115 -34.009 1.00 78.69 363 ILE A C 1
ATOM 2823 O O . ILE A 1 363 ? 35.254 -3.521 -33.004 1.00 78.69 363 ILE A O 1
ATOM 2827 N N . PHE A 1 364 ? 37.089 -3.470 -34.298 1.00 82.50 364 PHE A N 1
ATOM 2828 C CA . PHE A 1 364 ? 37.852 -4.401 -33.469 1.00 82.50 364 PHE A CA 1
ATOM 2829 C C . PHE A 1 364 ? 38.040 -3.880 -32.037 1.00 82.50 364 PHE A C 1
ATOM 2831 O O . PHE A 1 364 ? 37.874 -4.637 -31.081 1.00 82.50 364 PHE A O 1
ATOM 2838 N N . ALA A 1 365 ? 38.311 -2.581 -31.871 1.00 82.06 365 ALA A N 1
ATOM 2839 C CA . ALA A 1 365 ? 38.395 -1.951 -30.555 1.00 82.06 365 ALA A CA 1
ATOM 2840 C C . ALA A 1 365 ? 37.067 -2.042 -29.778 1.00 82.06 365 ALA A C 1
ATOM 2842 O O . ALA A 1 365 ? 37.072 -2.442 -28.615 1.00 82.06 365 ALA A O 1
ATOM 2843 N N . VAL A 1 366 ? 35.930 -1.759 -30.429 1.00 83.94 366 VAL A N 1
ATOM 2844 C CA . VAL A 1 366 ? 34.599 -1.870 -29.802 1.00 83.94 366 VAL A CA 1
ATOM 2845 C C . VAL A 1 366 ? 34.301 -3.304 -29.365 1.00 83.94 366 VAL A C 1
ATOM 2847 O O . VAL A 1 366 ? 33.826 -3.513 -28.249 1.00 83.94 366 VAL A O 1
ATOM 2850 N N . ILE A 1 367 ? 34.597 -4.296 -30.211 1.00 85.19 367 ILE A N 1
ATOM 2851 C CA . ILE A 1 367 ? 34.402 -5.713 -29.873 1.00 85.19 367 ILE A CA 1
ATOM 2852 C C . ILE A 1 367 ? 35.270 -6.087 -28.669 1.00 85.19 367 ILE A C 1
ATOM 2854 O O . ILE A 1 367 ? 34.770 -6.668 -27.708 1.00 85.19 367 ILE A O 1
ATOM 2858 N N . LYS A 1 368 ? 36.552 -5.710 -28.688 1.00 88.50 368 LYS A N 1
ATOM 2859 C CA . LYS A 1 368 ? 37.499 -6.002 -27.607 1.00 88.50 368 LYS A CA 1
ATOM 2860 C C . LYS A 1 368 ? 37.046 -5.417 -26.267 1.00 88.50 368 LYS A C 1
ATOM 2862 O O . LYS A 1 368 ? 37.072 -6.120 -25.260 1.00 88.50 368 LYS A O 1
ATOM 2867 N N . ASP A 1 369 ? 36.610 -4.162 -26.251 1.00 88.50 369 ASP A N 1
ATOM 2868 C CA . ASP A 1 369 ? 36.128 -3.503 -25.034 1.00 88.50 369 ASP A CA 1
ATOM 2869 C C . ASP A 1 369 ? 34.795 -4.088 -24.547 1.00 88.50 369 ASP A C 1
ATOM 2871 O O . ASP A 1 369 ? 34.621 -4.301 -23.345 1.00 88.50 369 ASP A O 1
ATOM 2875 N N . SER A 1 370 ? 33.891 -4.435 -25.469 1.00 88.00 370 SER A N 1
ATOM 2876 C CA . SER A 1 370 ? 32.625 -5.106 -25.137 1.00 88.00 370 SER A CA 1
ATOM 2877 C C . SER A 1 370 ? 32.870 -6.473 -24.495 1.00 88.00 370 SER A C 1
ATOM 2879 O O . SER A 1 370 ? 32.243 -6.803 -23.491 1.00 88.00 370 SER A O 1
ATOM 2881 N N . LEU A 1 371 ? 33.822 -7.252 -25.023 1.00 90.81 371 LEU A N 1
ATOM 2882 C CA . LEU A 1 371 ? 34.192 -8.559 -24.473 1.00 90.81 371 LEU A CA 1
ATOM 2883 C C . LEU A 1 371 ? 34.820 -8.450 -23.080 1.00 90.81 371 LEU A C 1
ATOM 2885 O O . LEU A 1 371 ? 34.484 -9.248 -22.212 1.00 90.81 371 LEU A O 1
ATOM 2889 N N . ARG A 1 372 ? 35.663 -7.440 -22.830 1.00 91.50 372 ARG A N 1
ATOM 2890 C CA . ARG A 1 372 ? 36.221 -7.173 -21.489 1.00 91.50 372 ARG A CA 1
ATOM 2891 C C . ARG A 1 372 ? 35.135 -6.825 -20.471 1.00 91.50 372 ARG A C 1
ATOM 2893 O O . ARG A 1 372 ? 35.156 -7.325 -19.349 1.00 91.50 372 ARG A O 1
ATOM 2900 N N . GLY A 1 373 ? 34.167 -5.993 -20.863 1.00 89.19 373 GLY A N 1
ATOM 2901 C CA . GLY A 1 373 ? 32.999 -5.694 -20.032 1.00 89.19 373 GLY A CA 1
ATOM 2902 C C . GLY A 1 373 ? 32.165 -6.944 -19.742 1.00 89.19 373 GLY A C 1
ATOM 2903 O O . GLY A 1 373 ? 31.821 -7.204 -18.591 1.00 89.19 373 GLY A O 1
ATOM 2904 N N . LEU A 1 374 ? 31.901 -7.757 -20.768 1.00 88.69 374 LEU A N 1
ATOM 2905 C CA . LEU A 1 374 ? 31.146 -9.005 -20.646 1.00 88.69 374 LEU A CA 1
ATOM 2906 C C . LEU A 1 374 ? 31.837 -10.037 -19.758 1.00 88.69 374 LEU A C 1
ATOM 2908 O O . LEU A 1 374 ? 31.172 -10.649 -18.927 1.00 88.69 374 LEU A O 1
ATOM 2912 N N . GLU A 1 375 ? 33.153 -10.205 -19.891 1.00 92.50 375 GLU A N 1
ATOM 2913 C CA . GLU A 1 375 ? 33.939 -11.099 -19.040 1.00 92.50 375 GLU A CA 1
ATOM 2914 C C . GLU A 1 375 ? 33.778 -10.720 -17.562 1.00 92.50 375 GLU A C 1
ATOM 2916 O O . GLU A 1 375 ? 33.495 -11.576 -16.723 1.00 92.50 375 GLU A O 1
ATOM 2921 N N . TYR A 1 376 ? 33.891 -9.427 -17.245 1.00 90.69 376 TYR A N 1
ATOM 2922 C CA . TYR A 1 376 ? 33.698 -8.936 -15.885 1.00 90.69 376 TYR A CA 1
ATOM 2923 C C . TYR A 1 376 ? 32.271 -9.181 -15.377 1.00 90.69 376 TYR A C 1
ATOM 2925 O O . TYR A 1 376 ? 32.092 -9.641 -14.248 1.00 90.69 376 TYR A O 1
ATOM 2933 N N . ILE A 1 377 ? 31.254 -8.894 -16.199 1.00 86.25 377 ILE A N 1
ATOM 2934 C CA . ILE A 1 377 ? 29.845 -9.100 -15.834 1.00 86.25 377 ILE A CA 1
ATOM 2935 C C . ILE A 1 377 ? 29.587 -10.584 -15.566 1.00 86.25 377 ILE A C 1
ATOM 2937 O O . ILE A 1 377 ? 29.046 -10.915 -14.514 1.00 86.25 377 ILE A O 1
ATOM 2941 N N . HIS A 1 378 ? 30.046 -11.478 -16.444 1.00 85.88 378 HIS A N 1
ATOM 2942 C CA . HIS A 1 378 ? 29.809 -12.921 -16.352 1.00 85.88 378 HIS A CA 1
ATOM 2943 C C . HIS A 1 378 ? 30.470 -13.595 -15.145 1.00 85.88 378 HIS A C 1
ATOM 2945 O O . HIS A 1 378 ? 29.991 -14.641 -14.716 1.00 85.88 378 HIS A O 1
ATOM 2951 N N . ARG A 1 379 ? 31.484 -12.977 -14.524 1.00 82.94 379 ARG A N 1
ATOM 2952 C CA . ARG A 1 379 ? 32.007 -13.425 -13.218 1.00 82.94 379 ARG A CA 1
ATOM 2953 C C . ARG A 1 379 ? 30.997 -13.255 -12.074 1.00 82.94 379 ARG A C 1
ATOM 2955 O O . ARG A 1 379 ? 31.184 -13.846 -11.017 1.00 82.94 379 ARG A O 1
ATOM 2962 N N . LYS A 1 380 ? 29.952 -12.442 -12.266 1.00 78.06 380 LYS A N 1
ATOM 2963 C CA . LYS A 1 380 ? 28.919 -12.128 -11.264 1.00 78.06 380 LYS A CA 1
ATOM 2964 C C . LYS A 1 380 ? 27.514 -12.544 -11.707 1.00 78.06 380 LYS A C 1
ATOM 2966 O O . LYS A 1 380 ? 26.752 -13.077 -10.909 1.00 78.06 380 LYS A O 1
ATOM 2971 N N . LYS A 1 381 ? 27.142 -12.270 -12.962 1.00 73.06 381 LYS A N 1
ATOM 2972 C CA . LYS A 1 381 ? 25.789 -12.473 -13.501 1.00 73.06 381 LYS A CA 1
ATOM 2973 C C . LYS A 1 381 ? 25.804 -12.538 -15.030 1.00 73.06 381 LYS A C 1
ATOM 2975 O O . LYS A 1 381 ? 26.637 -11.923 -15.678 1.00 73.06 381 LYS A O 1
ATOM 2980 N N . VAL A 1 382 ? 24.838 -13.226 -15.633 1.00 75.00 382 VAL A N 1
ATOM 2981 C CA . VAL A 1 382 ? 24.634 -13.207 -17.095 1.00 75.00 382 VAL A CA 1
ATOM 2982 C C . VAL A 1 382 ? 23.823 -11.965 -17.497 1.00 75.00 382 VAL A C 1
ATOM 2984 O O . VAL A 1 382 ? 22.766 -11.728 -16.914 1.00 75.00 382 VAL A O 1
ATOM 2987 N N . HIS A 1 383 ? 24.278 -11.196 -18.499 1.00 74.69 383 HIS A N 1
ATOM 2988 C CA . HIS A 1 383 ? 23.638 -9.930 -18.919 1.00 74.69 383 HIS A CA 1
ATOM 2989 C C . HIS A 1 383 ? 22.244 -10.112 -19.557 1.00 74.69 383 HIS A C 1
ATOM 2991 O O . HIS A 1 383 ? 21.358 -9.294 -19.340 1.00 74.69 383 HIS A O 1
ATOM 2997 N N . ARG A 1 384 ? 22.026 -11.190 -20.327 1.00 74.88 384 ARG A N 1
ATOM 2998 C CA . ARG A 1 384 ? 20.744 -11.610 -20.953 1.00 74.88 384 ARG A CA 1
ATOM 2999 C C . ARG A 1 384 ? 20.110 -10.678 -22.006 1.00 74.88 384 ARG A C 1
ATOM 3001 O O . ARG A 1 384 ? 19.332 -11.182 -22.803 1.00 74.88 384 ARG A O 1
ATOM 3008 N N . ASP A 1 385 ? 20.468 -9.394 -22.072 1.00 74.50 385 ASP A N 1
ATOM 3009 C CA . ASP A 1 385 ? 19.974 -8.438 -23.093 1.00 74.50 385 ASP A CA 1
ATOM 3010 C C . ASP A 1 385 ? 21.118 -7.765 -23.883 1.00 74.50 385 ASP A C 1
ATOM 3012 O O . ASP A 1 385 ? 21.260 -6.542 -23.913 1.00 74.50 385 ASP A O 1
ATOM 3016 N N . ILE A 1 386 ? 22.021 -8.565 -24.465 1.00 80.12 386 ILE A N 1
ATOM 3017 C CA . ILE A 1 386 ? 23.108 -8.034 -25.304 1.00 80.12 386 ILE A CA 1
ATOM 3018 C C . ILE A 1 386 ? 22.569 -7.726 -26.699 1.00 80.12 386 ILE A C 1
ATOM 3020 O O . ILE A 1 386 ? 22.228 -8.627 -27.462 1.00 80.12 386 ILE A O 1
ATOM 3024 N N . LYS A 1 387 ? 22.524 -6.435 -27.033 1.00 78.62 387 LYS A N 1
ATOM 3025 C CA . LYS A 1 387 ? 22.103 -5.907 -28.335 1.00 78.62 387 LYS A CA 1
ATOM 3026 C C . LYS A 1 387 ? 22.864 -4.617 -28.664 1.00 78.62 387 LYS A C 1
ATOM 3028 O O . LYS A 1 387 ? 23.313 -3.945 -27.734 1.00 78.62 387 LYS A O 1
ATOM 3033 N N . PRO A 1 388 ? 22.989 -4.224 -29.947 1.00 76.81 388 PRO A N 1
ATOM 3034 C CA . PRO A 1 388 ? 23.723 -3.017 -30.344 1.00 76.81 388 PRO A CA 1
ATOM 3035 C C . PRO A 1 388 ? 23.275 -1.732 -29.624 1.00 76.81 388 PRO A C 1
ATOM 3037 O O . PRO A 1 388 ? 24.090 -0.865 -29.340 1.00 76.81 388 PRO A O 1
ATOM 3040 N N . GLN A 1 389 ? 21.997 -1.625 -29.269 1.00 77.69 389 GLN A N 1
ATOM 3041 C CA . GLN A 1 389 ? 21.432 -0.476 -28.557 1.00 77.69 389 GLN A CA 1
ATOM 3042 C C . GLN A 1 389 ? 21.915 -0.355 -27.099 1.00 77.69 389 GLN A C 1
ATOM 3044 O O . GLN A 1 389 ? 21.881 0.732 -26.537 1.00 77.69 389 GLN A O 1
ATOM 3049 N N . ASN A 1 390 ? 22.389 -1.452 -26.496 1.00 82.38 390 ASN A N 1
ATOM 3050 C CA . ASN A 1 390 ? 22.875 -1.484 -25.111 1.00 82.38 390 ASN A CA 1
ATOM 3051 C C . ASN A 1 390 ? 24.409 -1.380 -25.016 1.00 82.38 390 ASN A C 1
ATOM 3053 O O . ASN A 1 390 ? 24.961 -1.406 -23.919 1.00 82.38 390 ASN A O 1
ATOM 3057 N N . ILE A 1 391 ? 25.113 -1.267 -26.148 1.00 83.62 391 ILE A N 1
ATOM 3058 C CA . ILE A 1 391 ? 26.561 -1.039 -26.185 1.00 83.62 391 ILE A CA 1
ATOM 3059 C C . ILE A 1 391 ? 26.781 0.435 -26.511 1.00 83.62 391 ILE A C 1
ATOM 3061 O O . ILE A 1 391 ? 26.525 0.873 -27.632 1.00 83.62 391 ILE A O 1
ATOM 3065 N N . LEU A 1 392 ? 27.231 1.200 -25.517 1.00 83.62 392 LEU A N 1
ATOM 3066 C CA . LEU A 1 392 ? 27.320 2.656 -25.600 1.00 83.62 392 LEU A CA 1
ATOM 3067 C C . LEU A 1 392 ? 28.762 3.137 -25.760 1.00 83.62 392 LEU A C 1
ATOM 3069 O O . LEU A 1 392 ? 29.696 2.593 -25.169 1.00 83.62 392 LEU A O 1
ATOM 3073 N N . LYS A 1 393 ? 28.945 4.208 -26.535 1.00 78.19 393 LYS A N 1
ATOM 3074 C CA . LYS A 1 393 ? 30.258 4.807 -26.784 1.00 78.19 393 LYS A CA 1
ATOM 3075 C C . LYS A 1 393 ? 30.528 6.010 -25.873 1.00 78.19 393 LYS A C 1
ATOM 3077 O O . LYS A 1 393 ? 29.809 7.015 -25.900 1.00 78.19 393 LYS A O 1
ATOM 3082 N N . ARG A 1 394 ? 31.637 5.932 -25.129 1.00 70.81 394 ARG A N 1
ATOM 3083 C CA . ARG A 1 394 ? 32.164 6.994 -24.252 1.00 70.81 394 ARG A CA 1
ATOM 3084 C C . ARG A 1 394 ? 32.822 8.134 -25.054 1.00 70.81 394 ARG A C 1
ATOM 3086 O O . ARG A 1 394 ? 33.376 7.900 -26.129 1.00 70.81 394 ARG A O 1
ATOM 3093 N N . LYS A 1 395 ? 32.788 9.378 -24.552 1.00 61.47 395 LYS A N 1
ATOM 3094 C CA . LYS A 1 395 ? 33.454 10.552 -25.170 1.00 61.47 395 LYS A CA 1
ATOM 3095 C C . LYS A 1 395 ? 34.821 10.819 -24.526 1.00 61.47 395 LYS A C 1
ATOM 3097 O O . LYS A 1 395 ? 34.940 10.727 -23.313 1.00 61.47 395 LYS A O 1
ATOM 3102 N N . GLN A 1 396 ? 35.825 11.215 -25.316 1.00 49.50 396 GLN A N 1
ATOM 3103 C CA . GLN A 1 396 ? 37.177 11.545 -24.821 1.00 49.50 396 GLN A CA 1
ATOM 3104 C C . GLN A 1 396 ? 37.354 13.001 -24.332 1.00 49.50 396 GLN A C 1
ATOM 3106 O O . GLN A 1 396 ? 38.284 13.257 -23.574 1.00 49.50 396 GLN A O 1
ATOM 3111 N N . ARG A 1 397 ? 36.492 13.962 -24.712 1.00 44.75 397 ARG A N 1
ATOM 3112 C CA . ARG A 1 397 ? 36.530 15.360 -24.215 1.00 44.75 397 ARG A CA 1
ATOM 3113 C C . ARG A 1 397 ? 35.125 15.975 -24.136 1.00 44.75 397 ARG A C 1
ATOM 3115 O O . ARG A 1 397 ? 34.359 15.902 -25.095 1.00 44.75 397 ARG A O 1
ATOM 3122 N N . MET A 1 398 ? 34.798 16.568 -22.988 1.00 44.34 398 MET A N 1
ATOM 3123 C CA . MET A 1 398 ? 33.439 16.968 -22.577 1.00 44.34 398 MET A CA 1
ATOM 3124 C C . MET A 1 398 ? 33.068 18.444 -22.840 1.00 44.34 398 MET A C 1
ATOM 3126 O O . MET A 1 398 ? 31.907 18.814 -22.713 1.00 44.34 398 MET A O 1
ATOM 3130 N N . THR A 1 399 ? 34.003 19.306 -23.244 1.00 41.91 399 THR A N 1
ATOM 3131 C CA . THR A 1 399 ? 33.857 20.762 -23.035 1.00 41.91 399 THR A CA 1
ATOM 3132 C C . THR A 1 399 ? 33.077 21.541 -24.109 1.00 41.91 399 THR A C 1
ATOM 3134 O O . THR A 1 399 ? 32.643 22.656 -23.847 1.00 41.91 399 THR A O 1
ATOM 3137 N N . GLN A 1 400 ? 32.877 21.004 -25.319 1.00 37.00 400 GLN A N 1
ATOM 3138 C CA . GLN A 1 400 ? 32.404 21.809 -26.467 1.00 37.00 400 GLN A CA 1
ATOM 3139 C C . GLN A 1 400 ? 30.964 21.519 -26.925 1.00 37.00 400 GLN A C 1
ATOM 3141 O O . GLN A 1 400 ? 30.357 22.344 -27.597 1.00 37.00 400 GLN A O 1
ATOM 3146 N N . TYR A 1 401 ? 30.382 20.381 -26.534 1.00 41.22 401 TYR A N 1
ATOM 3147 C CA . TYR A 1 401 ? 29.025 19.993 -26.953 1.00 41.22 401 TYR A CA 1
ATOM 3148 C C . TYR A 1 401 ? 27.921 20.672 -26.117 1.00 41.22 401 TYR A C 1
ATOM 3150 O O . TYR A 1 401 ? 26.799 20.829 -26.591 1.00 41.22 401 TYR A O 1
ATOM 3158 N N . TYR A 1 402 ? 28.256 21.136 -24.905 1.00 40.47 402 TYR A N 1
ATOM 3159 C CA . TYR A 1 402 ? 27.333 21.824 -23.992 1.00 40.47 402 TYR A CA 1
ATOM 3160 C C . TYR A 1 402 ? 26.871 23.197 -24.500 1.00 40.47 402 TYR A C 1
ATOM 3162 O O . TYR A 1 402 ? 25.726 23.577 -24.270 1.00 40.47 402 TYR A O 1
ATOM 3170 N N . LYS A 1 403 ? 27.708 23.907 -25.270 1.00 38.81 403 LYS A N 1
ATOM 3171 C CA . LYS A 1 403 ? 27.327 25.202 -25.860 1.00 38.81 403 LYS A CA 1
ATOM 3172 C C . LYS A 1 403 ? 26.219 25.077 -26.913 1.00 38.81 403 LYS A C 1
ATOM 3174 O O . LYS A 1 403 ? 25.436 25.999 -27.074 1.00 38.81 403 LYS A O 1
ATOM 3179 N N . ASN A 1 404 ? 26.088 23.919 -27.561 1.00 39.09 404 ASN A N 1
ATOM 3180 C CA . ASN A 1 404 ? 25.092 23.706 -28.618 1.00 39.09 404 ASN A CA 1
ATOM 3181 C C . ASN A 1 404 ? 23.717 23.259 -28.091 1.00 39.09 404 ASN A C 1
ATOM 3183 O O . ASN A 1 404 ? 22.779 23.146 -28.873 1.00 39.09 404 ASN A O 1
ATOM 3187 N N . TYR A 1 405 ? 23.593 22.983 -26.790 1.00 41.47 405 TYR A N 1
ATOM 3188 C CA . TYR A 1 405 ? 22.338 22.564 -26.155 1.00 41.47 405 TYR A CA 1
ATOM 3189 C C . TYR A 1 405 ? 21.648 23.673 -25.351 1.00 41.47 405 TYR A C 1
ATOM 3191 O O . TYR A 1 405 ? 20.520 23.477 -24.905 1.00 41.47 405 TYR A O 1
ATOM 3199 N N . GLN A 1 406 ? 22.296 24.832 -25.189 1.00 39.03 406 GLN A N 1
ATOM 3200 C CA . GLN A 1 406 ? 21.701 26.014 -24.557 1.00 39.03 406 GLN A CA 1
ATOM 3201 C C . GLN A 1 406 ? 20.802 26.823 -25.509 1.00 39.03 406 GLN A C 1
ATOM 3203 O O . GLN A 1 406 ? 19.941 27.557 -25.036 1.00 39.03 406 GLN A O 1
ATOM 3208 N N . ASP A 1 407 ? 20.908 26.618 -26.826 1.00 36.62 407 ASP A N 1
ATOM 3209 C CA . ASP A 1 407 ? 20.092 27.303 -27.834 1.00 36.62 407 ASP A CA 1
ATOM 3210 C C . ASP A 1 407 ? 19.174 26.329 -28.582 1.00 36.62 407 ASP A C 1
ATOM 3212 O O . ASP A 1 407 ? 19.535 25.780 -29.623 1.00 36.62 407 ASP A O 1
ATOM 3216 N N . ARG A 1 408 ? 17.968 26.113 -28.035 1.00 35.12 408 ARG A N 1
ATOM 3217 C CA . ARG A 1 408 ? 16.667 25.998 -28.741 1.00 35.12 408 ARG A CA 1
ATOM 3218 C C . ARG A 1 408 ? 15.630 25.300 -27.854 1.00 35.12 408 ARG A C 1
ATOM 3220 O O . ARG A 1 408 ? 15.656 24.087 -27.683 1.00 35.12 408 ARG A O 1
ATOM 3227 N N . LYS A 1 409 ? 14.679 26.109 -27.372 1.00 34.62 409 LYS A N 1
ATOM 3228 C CA . LYS A 1 409 ? 13.319 25.763 -26.913 1.00 34.62 409 LYS A CA 1
ATOM 3229 C C . LYS A 1 409 ? 13.202 24.488 -26.066 1.00 34.62 409 LYS A C 1
ATOM 3231 O O . LYS A 1 409 ? 12.772 23.429 -26.509 1.00 34.62 409 LYS A O 1
ATOM 3236 N N . THR A 1 410 ? 13.539 24.677 -24.800 1.00 36.25 410 THR A N 1
ATOM 3237 C CA . THR A 1 410 ? 13.180 23.857 -23.642 1.00 36.25 410 THR A CA 1
ATOM 3238 C C . THR A 1 410 ? 11.671 23.959 -23.355 1.00 36.25 410 THR A C 1
ATOM 3240 O O . THR A 1 410 ? 11.062 24.984 -23.650 1.00 36.25 410 THR A O 1
ATOM 3243 N N . VAL A 1 411 ? 11.113 22.945 -22.680 1.00 39.41 411 VAL A N 1
ATOM 3244 C CA . VAL A 1 411 ? 9.720 22.828 -22.181 1.00 39.41 411 VAL A CA 1
ATOM 3245 C C . VAL A 1 411 ? 8.715 22.233 -23.177 1.00 39.41 411 VAL A C 1
ATOM 3247 O O . VAL A 1 411 ? 7.918 22.962 -23.746 1.00 39.41 411 VAL A O 1
ATOM 3250 N N . ASP A 1 412 ? 8.661 20.900 -23.298 1.00 34.59 412 ASP A N 1
ATOM 3251 C CA . ASP A 1 412 ? 7.489 20.252 -23.926 1.00 34.59 412 ASP A CA 1
ATOM 3252 C C . ASP A 1 412 ? 7.060 18.890 -23.345 1.00 34.59 412 ASP A C 1
ATOM 3254 O O . ASP A 1 412 ? 5.904 18.509 -23.504 1.00 34.59 412 ASP A O 1
ATOM 3258 N N . TYR A 1 413 ? 7.882 18.178 -22.561 1.00 35.41 413 TYR A N 1
ATOM 3259 C CA . TYR A 1 413 ? 7.443 16.887 -21.994 1.00 35.41 413 TYR A CA 1
ATOM 3260 C C . TYR A 1 413 ? 6.363 17.026 -20.896 1.00 35.41 413 TYR A C 1
ATOM 3262 O O . TYR A 1 413 ? 5.386 16.276 -20.877 1.00 35.41 413 TYR A O 1
ATOM 3270 N N . TYR A 1 414 ? 6.480 18.036 -20.022 1.00 32.75 414 TYR A N 1
ATOM 3271 C CA . TYR A 1 414 ? 5.474 18.322 -18.984 1.00 32.75 414 TYR A CA 1
ATOM 3272 C C . TYR A 1 414 ? 4.223 19.045 -19.515 1.00 32.75 414 TYR A C 1
ATOM 3274 O O . TYR A 1 414 ? 3.188 19.017 -18.854 1.00 32.75 414 TYR A O 1
ATOM 3282 N N . LYS A 1 415 ? 4.298 19.669 -20.702 1.00 33.97 415 LYS A N 1
ATOM 3283 C CA . LYS A 1 415 ? 3.169 20.387 -21.319 1.00 33.97 415 LYS A CA 1
ATOM 3284 C C . LYS A 1 415 ? 2.335 19.497 -22.240 1.00 33.97 415 LYS A C 1
ATOM 3286 O O . LYS A 1 415 ? 1.114 19.567 -22.194 1.00 33.97 415 LYS A O 1
ATOM 3291 N N . GLN A 1 416 ? 2.959 18.617 -23.023 1.00 33.69 416 GLN A N 1
ATOM 3292 C CA . GLN A 1 416 ? 2.238 17.789 -24.002 1.00 33.69 416 GLN A CA 1
ATOM 3293 C C . GLN A 1 416 ? 1.523 16.574 -23.389 1.00 33.69 416 GLN A C 1
ATOM 3295 O O . GLN A 1 416 ? 0.652 15.995 -24.028 1.00 33.69 416 GLN A O 1
ATOM 3300 N N . SER A 1 417 ? 1.848 16.195 -22.149 1.00 32.50 417 SER A N 1
ATOM 3301 C CA . SER A 1 417 ? 1.221 15.062 -21.449 1.00 32.50 417 SER A CA 1
ATOM 3302 C C . SER A 1 417 ? 0.023 15.443 -20.563 1.00 32.50 417 SER A C 1
ATOM 3304 O O . SER A 1 417 ? -0.566 14.567 -19.931 1.00 32.50 417 SER A O 1
ATOM 3306 N N . ARG A 1 418 ? -0.373 16.726 -20.522 1.00 34.97 418 ARG A N 1
ATOM 3307 C CA . ARG A 1 418 ? -1.545 17.212 -19.774 1.00 34.97 418 ARG A CA 1
ATOM 3308 C C . ARG A 1 418 ? -2.523 17.936 -20.699 1.00 34.97 418 ARG A C 1
ATOM 3310 O O . ARG A 1 418 ? -2.416 19.138 -20.916 1.00 34.97 418 ARG A O 1
ATOM 3317 N N . GLY A 1 419 ? -3.527 17.209 -21.187 1.00 29.05 419 GLY A N 1
ATOM 3318 C CA . GLY A 1 419 ? -4.795 17.821 -21.581 1.00 29.05 419 GLY A CA 1
ATOM 3319 C C . GLY A 1 419 ? -5.422 18.458 -20.340 1.00 29.05 419 GLY A C 1
ATOM 3320 O O . GLY A 1 419 ? -5.850 17.759 -19.425 1.00 29.05 419 GLY A O 1
ATOM 3321 N N . ALA A 1 420 ? -5.378 19.784 -20.263 1.00 26.61 420 ALA A N 1
ATOM 3322 C CA . ALA A 1 420 ? -5.799 20.543 -19.099 1.00 26.61 420 ALA A CA 1
ATOM 3323 C C . ALA A 1 420 ? -7.324 20.491 -18.898 1.00 26.61 420 ALA A C 1
ATOM 3325 O O . ALA A 1 420 ? -8.084 21.096 -19.651 1.00 26.61 420 ALA A O 1
ATOM 3326 N N . LYS A 1 421 ? -7.759 19.856 -17.806 1.00 25.42 421 LYS A N 1
ATOM 3327 C CA . LYS A 1 421 ? -8.837 20.384 -16.962 1.00 25.42 421 LYS A CA 1
ATOM 3328 C C . LYS A 1 421 ? -8.379 20.360 -15.501 1.00 25.42 421 LYS A C 1
ATOM 3330 O O . LYS A 1 421 ? -8.272 19.298 -14.906 1.00 25.42 421 LYS A O 1
ATOM 3335 N N . GLY A 1 422 ? -8.135 21.563 -14.972 1.00 26.44 422 GLY A N 1
ATOM 3336 C CA . GLY A 1 422 ? -8.232 21.914 -13.551 1.00 26.44 422 GLY A CA 1
ATOM 3337 C C . GLY A 1 422 ? -7.006 21.657 -12.673 1.00 26.44 422 GLY A C 1
ATOM 3338 O O . GLY A 1 422 ? -6.893 20.582 -12.113 1.00 26.44 422 GLY A O 1
ATOM 3339 N N . TYR A 1 423 ? -6.127 22.654 -12.524 1.00 23.20 423 TYR A N 1
ATOM 3340 C CA . TYR A 1 423 ? -5.699 23.278 -11.250 1.00 23.20 423 TYR A CA 1
ATOM 3341 C C . TYR A 1 423 ? -4.833 24.516 -11.599 1.00 23.20 423 TYR A C 1
ATOM 3343 O O . TYR A 1 423 ? -4.166 24.495 -12.635 1.00 23.20 423 TYR A O 1
ATOM 3351 N N . PRO A 1 424 ? -4.883 25.613 -10.819 1.00 27.03 424 PRO A N 1
ATOM 3352 C CA . PRO A 1 424 ? -4.432 26.927 -11.259 1.00 27.03 424 PRO A CA 1
ATOM 3353 C C . PRO A 1 424 ? -2.908 27.074 -11.249 1.00 27.03 424 PRO A C 1
ATOM 3355 O O . PRO A 1 424 ? -2.228 26.686 -10.298 1.00 27.03 424 PRO A O 1
ATOM 3358 N N . ASP A 1 425 ? -2.405 27.709 -12.307 1.00 29.34 425 ASP A N 1
ATOM 3359 C CA . ASP A 1 425 ? -1.058 28.258 -12.441 1.00 29.34 425 ASP A CA 1
ATOM 3360 C C . ASP A 1 425 ? -0.788 29.300 -11.338 1.00 29.34 425 ASP A C 1
ATOM 3362 O O . ASP A 1 425 ? -1.006 30.494 -11.512 1.00 29.34 425 ASP A O 1
ATOM 3366 N N . SER A 1 426 ? -0.352 28.860 -10.159 1.00 27.69 426 SER A N 1
ATOM 3367 C CA . SER A 1 426 ? 0.410 29.673 -9.200 1.00 27.69 426 SER A CA 1
ATOM 3368 C C . SER A 1 426 ? 0.920 28.784 -8.064 1.00 27.69 426 SER A C 1
ATOM 3370 O O . SER A 1 426 ? 0.175 28.428 -7.157 1.00 27.69 426 SER A O 1
ATOM 3372 N N . LYS A 1 427 ? 2.205 28.412 -8.161 1.00 25.44 427 LYS A N 1
ATOM 3373 C CA . LYS A 1 427 ? 3.125 27.832 -7.146 1.00 25.44 427 LYS A CA 1
ATOM 3374 C C . LYS A 1 427 ? 4.038 26.767 -7.769 1.00 25.44 427 LYS A C 1
ATOM 3376 O O . LYS A 1 427 ? 4.208 25.673 -7.245 1.00 25.44 427 LYS A O 1
ATOM 3381 N N . VAL A 1 428 ? 4.696 27.118 -8.873 1.00 26.88 428 VAL A N 1
ATOM 3382 C CA . VAL A 1 428 ? 6.055 26.622 -9.117 1.00 26.88 428 VAL A CA 1
ATOM 3383 C C . VAL A 1 428 ? 6.952 27.599 -8.363 1.00 26.88 428 VAL A C 1
ATOM 3385 O O . VAL A 1 428 ? 7.353 28.621 -8.904 1.00 26.88 428 VAL A O 1
ATOM 3388 N N . VAL A 1 429 ? 7.109 27.374 -7.057 1.00 25.50 429 VAL A N 1
ATOM 3389 C CA . VAL A 1 429 ? 8.021 28.172 -6.232 1.00 25.50 429 VAL A CA 1
ATOM 3390 C C . VAL A 1 429 ? 9.420 27.622 -6.444 1.00 25.50 429 VAL A C 1
ATOM 3392 O O . VAL A 1 429 ? 9.660 26.427 -6.264 1.00 25.50 429 VAL A O 1
ATOM 3395 N N . ASP A 1 430 ? 10.304 28.527 -6.846 1.00 24.31 430 ASP A N 1
ATOM 3396 C CA . ASP A 1 430 ? 11.749 28.388 -6.888 1.00 24.31 430 ASP A CA 1
ATOM 3397 C C . ASP A 1 430 ? 12.294 27.577 -5.705 1.00 24.31 430 ASP A C 1
ATOM 3399 O O . ASP A 1 430 ? 12.312 28.026 -4.561 1.00 24.31 430 ASP A O 1
ATOM 3403 N N . TYR A 1 431 ? 12.802 26.384 -6.003 1.00 23.28 431 TYR A N 1
ATOM 3404 C CA . TYR A 1 431 ? 13.784 25.693 -5.171 1.00 23.28 431 TYR A CA 1
ATOM 3405 C C . TYR A 1 431 ? 15.163 25.864 -5.826 1.00 23.28 431 TYR A C 1
ATOM 3407 O O . TYR A 1 431 ? 15.763 24.904 -6.302 1.00 23.28 431 TYR A O 1
ATOM 3415 N N . TYR A 1 432 ? 15.653 27.104 -5.869 1.00 26.25 432 TYR A N 1
ATOM 3416 C CA . TYR A 1 432 ? 17.067 27.414 -6.091 1.00 26.25 432 TYR A CA 1
ATOM 3417 C C . TYR A 1 432 ? 17.562 28.320 -4.965 1.00 26.25 432 TYR A C 1
ATOM 3419 O O . TYR A 1 432 ? 16.837 29.176 -4.462 1.00 26.25 432 TYR A O 1
ATOM 3427 N N . GLY A 1 433 ? 18.775 28.027 -4.502 1.00 25.94 433 GLY A N 1
ATOM 3428 C CA . GLY A 1 433 ? 19.314 28.494 -3.235 1.00 25.94 433 GLY A CA 1
ATOM 3429 C C . GLY A 1 433 ? 19.458 30.010 -3.111 1.00 25.94 433 GLY A C 1
ATOM 3430 O O . GLY A 1 433 ? 19.677 30.740 -4.074 1.00 25.94 433 GLY A O 1
ATOM 3431 N N . GLN A 1 434 ? 19.394 30.473 -1.864 1.00 27.83 434 GLN A N 1
ATOM 3432 C CA . GLN A 1 434 ? 19.849 31.806 -1.493 1.00 27.83 434 GLN A CA 1
ATOM 3433 C C . GLN A 1 434 ? 21.364 31.930 -1.694 1.00 27.83 434 GLN A C 1
ATOM 3435 O O . GLN A 1 434 ? 22.140 31.142 -1.155 1.00 27.83 434 GLN A O 1
ATOM 3440 N N . GLY A 1 435 ? 21.778 32.989 -2.391 1.00 23.66 435 GLY A N 1
ATOM 3441 C CA . GLY A 1 435 ? 23.180 33.359 -2.550 1.00 23.66 435 GLY A CA 1
ATOM 3442 C C . GLY A 1 435 ? 23.370 34.760 -3.136 1.00 23.66 435 GLY A C 1
ATOM 3443 O O . GLY A 1 435 ? 23.737 34.879 -4.290 1.00 23.66 435 GLY A O 1
ATOM 3444 N N . ARG A 1 436 ? 23.132 35.786 -2.302 1.00 26.06 436 ARG A N 1
ATOM 3445 C CA . ARG A 1 436 ? 23.674 37.170 -2.316 1.00 26.06 436 ARG A CA 1
ATOM 3446 C C . ARG A 1 436 ? 23.680 37.994 -3.627 1.00 26.06 436 ARG A C 1
ATOM 3448 O O . ARG A 1 436 ? 24.400 37.682 -4.563 1.00 26.06 436 ARG A O 1
ATOM 3455 N N . GLY A 1 437 ? 23.124 39.213 -3.542 1.00 22.81 437 GLY A N 1
ATOM 3456 C CA . GLY A 1 437 ? 23.781 40.409 -4.102 1.00 22.81 437 GLY A CA 1
ATOM 3457 C C . GLY A 1 437 ? 22.931 41.405 -4.905 1.00 22.81 437 GLY A C 1
ATOM 3458 O O . GLY A 1 437 ? 22.744 41.227 -6.097 1.00 22.81 437 GLY A O 1
ATOM 3459 N N . LEU A 1 438 ? 22.598 42.525 -4.247 1.00 22.22 438 LEU A N 1
ATOM 3460 C CA . LEU A 1 438 ? 22.578 43.911 -4.762 1.00 22.22 438 LEU A CA 1
ATOM 3461 C C . LEU A 1 438 ? 21.482 44.381 -5.753 1.00 22.22 438 LEU A C 1
ATOM 3463 O O . LEU A 1 438 ? 21.496 44.099 -6.942 1.00 22.22 438 LEU A O 1
ATOM 3467 N N . HIS A 1 439 ? 20.621 45.259 -5.214 1.00 23.70 439 HIS A N 1
ATOM 3468 C CA . HIS A 1 439 ? 20.099 46.516 -5.783 1.00 23.70 439 HIS A CA 1
ATOM 3469 C C . HIS A 1 439 ? 19.947 46.649 -7.316 1.00 23.70 439 HIS A C 1
ATOM 3471 O O . HIS A 1 439 ? 20.926 46.879 -8.021 1.00 23.70 439 HIS A O 1
ATOM 3477 N N . LYS A 1 440 ? 18.702 46.850 -7.778 1.00 22.73 440 LYS A N 1
ATOM 3478 C CA . LYS A 1 440 ? 18.202 48.178 -8.204 1.00 22.73 440 LYS A CA 1
ATOM 3479 C C . LYS A 1 440 ? 16.708 48.153 -8.552 1.00 22.73 440 LYS A C 1
ATOM 3481 O O . LYS A 1 440 ? 16.184 47.208 -9.122 1.00 22.73 440 LYS A O 1
ATOM 3486 N N . GLN A 1 441 ? 16.063 49.249 -8.167 1.00 22.08 441 GLN A N 1
ATOM 3487 C CA . GLN A 1 441 ? 14.673 49.634 -8.400 1.00 22.08 441 GLN A CA 1
ATOM 3488 C C . GLN A 1 441 ? 14.279 49.611 -9.886 1.00 22.08 441 GLN A C 1
ATOM 3490 O O . GLN A 1 441 ? 15.094 50.002 -10.723 1.00 22.08 441 GLN A O 1
ATOM 3495 N N . ARG A 1 442 ? 12.992 49.351 -10.179 1.00 22.08 442 ARG A N 1
ATOM 3496 C CA . ARG A 1 442 ? 12.143 50.255 -10.989 1.00 22.08 442 ARG A CA 1
ATOM 3497 C C . ARG A 1 442 ? 10.661 49.837 -11.030 1.00 22.08 442 ARG A C 1
ATOM 3499 O O . ARG A 1 442 ? 10.302 48.801 -11.564 1.00 22.08 442 ARG A O 1
ATOM 3506 N N . HIS A 1 443 ? 9.860 50.711 -10.423 1.00 22.05 443 HIS A N 1
ATOM 3507 C CA . HIS A 1 443 ? 8.512 51.203 -10.733 1.00 22.05 443 HIS A CA 1
ATOM 3508 C C . HIS A 1 443 ? 7.617 50.603 -11.841 1.00 22.05 443 HIS A C 1
ATOM 3510 O O . HIS A 1 443 ? 8.047 50.423 -12.976 1.00 22.05 443 HIS A O 1
ATOM 3516 N N . ASN A 1 444 ? 6.313 50.683 -11.500 1.00 21.88 444 ASN A N 1
ATOM 3517 C CA . ASN A 1 444 ? 5.121 51.006 -12.315 1.00 21.88 444 ASN A CA 1
ATOM 3518 C C . ASN A 1 444 ? 4.433 49.854 -13.079 1.00 21.88 444 ASN A C 1
ATOM 3520 O O . ASN A 1 444 ? 5.110 49.034 -13.673 1.00 21.88 444 ASN A O 1
ATOM 3524 N N . LYS A 1 445 ? 3.096 49.765 -13.212 1.00 21.41 445 LYS A N 1
ATOM 3525 C CA . LYS A 1 445 ? 1.899 50.516 -12.742 1.00 21.41 445 LYS A CA 1
ATOM 3526 C C . LYS A 1 445 ? 0.661 49.783 -13.334 1.00 21.41 445 LYS A C 1
ATOM 3528 O O . LYS A 1 445 ? 0.838 49.029 -14.284 1.00 21.41 445 LYS A O 1
ATOM 3533 N N . TYR A 1 446 ? -0.544 50.107 -12.839 1.00 21.88 446 TYR A N 1
ATOM 3534 C CA . TYR A 1 446 ? -1.906 49.743 -13.320 1.00 21.88 446 TYR A CA 1
ATOM 3535 C C . TYR A 1 446 ? -2.454 48.383 -12.826 1.00 21.88 446 TYR A C 1
ATOM 3537 O O . TYR A 1 446 ? -1.811 47.367 -13.026 1.00 21.88 446 TYR A O 1
ATOM 3545 N N . GLY A 1 447 ? -3.626 48.242 -12.188 1.00 20.42 447 GLY A N 1
ATOM 3546 C CA . GLY A 1 447 ? -4.706 49.173 -11.827 1.00 20.42 447 GLY A CA 1
ATOM 3547 C C . GLY A 1 447 ? -6.095 48.548 -12.078 1.00 20.42 447 GLY A C 1
ATOM 3548 O O . GLY A 1 447 ? -6.396 48.295 -13.235 1.00 20.42 447 GLY A O 1
ATOM 3549 N N . PHE A 1 448 ? -6.914 48.414 -11.013 1.00 19.41 448 PHE A N 1
ATOM 3550 C CA . PHE A 1 448 ? -8.390 48.211 -10.966 1.00 19.41 448 PHE A CA 1
ATOM 3551 C C . PHE A 1 448 ? -8.953 46.886 -11.558 1.00 19.41 448 PHE A C 1
ATOM 3553 O O . PHE A 1 448 ? -8.438 46.382 -12.541 1.00 19.41 448 PHE A O 1
ATOM 3560 N N . ARG A 1 449 ? -10.009 46.237 -11.031 1.00 20.39 449 ARG A N 1
ATOM 3561 C CA . ARG A 1 449 ? -11.238 46.733 -10.377 1.00 20.39 449 ARG A CA 1
ATOM 3562 C C . ARG A 1 449 ? -11.987 45.574 -9.669 1.00 20.39 449 ARG A C 1
ATOM 3564 O O . ARG A 1 449 ? -11.985 44.460 -10.186 1.00 20.39 449 ARG A O 1
ATOM 3571 N N . GLU A 1 450 ? -12.612 45.853 -8.524 1.00 21.50 450 GLU A N 1
ATOM 3572 C CA . GLU A 1 450 ? -13.614 45.012 -7.835 1.00 21.50 450 GLU A CA 1
ATOM 3573 C C . GLU A 1 450 ? -14.976 45.053 -8.545 1.00 21.50 450 GLU A C 1
ATOM 3575 O O . GLU A 1 450 ? -15.298 46.076 -9.146 1.00 21.50 450 GLU A O 1
ATOM 3580 N N . GLU A 1 451 ? -15.799 44.010 -8.371 1.00 20.77 451 GLU A N 1
ATOM 3581 C CA . GLU A 1 451 ? -17.252 44.152 -8.175 1.00 20.77 451 GLU A CA 1
ATOM 3582 C C . GLU A 1 451 ? -17.848 42.907 -7.475 1.00 20.77 451 GLU A C 1
ATOM 3584 O O . GLU A 1 451 ? -17.613 41.765 -7.871 1.00 20.77 451 GLU A O 1
ATOM 3589 N N . MET A 1 452 ? -18.585 43.170 -6.388 1.00 19.56 452 MET A N 1
ATOM 3590 C CA . MET A 1 452 ? -19.460 42.267 -5.625 1.00 19.56 452 MET A CA 1
ATOM 3591 C C . MET A 1 452 ? -20.791 42.024 -6.359 1.00 19.56 452 MET A C 1
ATOM 3593 O O . MET A 1 452 ? -21.241 42.891 -7.101 1.00 19.56 452 MET A O 1
ATOM 3597 N N . THR A 1 453 ? -21.489 40.921 -6.055 1.00 21.33 453 THR A N 1
ATOM 3598 C CA . THR A 1 453 ? -22.877 40.935 -5.521 1.00 21.33 453 THR A CA 1
ATOM 3599 C C . THR A 1 453 ? -23.362 39.529 -5.130 1.00 21.33 453 THR A C 1
ATOM 3601 O O . THR A 1 453 ? -22.986 38.524 -5.730 1.00 21.33 453 THR A O 1
ATOM 3604 N N . ASP A 1 454 ? -24.176 39.512 -4.072 1.00 20.23 454 ASP A N 1
ATOM 3605 C CA . ASP A 1 454 ? -24.717 38.392 -3.294 1.00 20.23 454 ASP A CA 1
ATOM 3606 C C . ASP A 1 454 ? -25.830 37.570 -3.970 1.00 20.23 454 ASP A C 1
ATOM 3608 O O . ASP A 1 454 ? -26.581 38.082 -4.799 1.00 20.23 454 ASP A O 1
ATOM 3612 N N . SER A 1 455 ? -26.050 36.332 -3.496 1.00 19.78 455 SER A N 1
ATOM 3613 C CA . SER A 1 455 ? -27.341 35.905 -2.897 1.00 19.78 455 SER A CA 1
ATOM 3614 C C . SER A 1 455 ? -27.320 34.463 -2.350 1.00 19.78 455 SER A C 1
ATOM 3616 O O . SER A 1 455 ? -26.689 33.556 -2.886 1.00 19.78 455 SER A O 1
ATOM 3618 N N . ILE A 1 456 ? -28.018 34.298 -1.224 1.00 22.23 456 ILE A N 1
ATOM 3619 C CA . ILE A 1 456 ? -28.088 33.156 -0.299 1.00 22.23 456 ILE A CA 1
ATOM 3620 C C . ILE A 1 456 ? -29.131 32.117 -0.756 1.00 22.23 456 ILE A C 1
ATOM 3622 O O . ILE A 1 456 ? -30.216 32.496 -1.184 1.00 22.23 456 ILE A O 1
ATOM 3626 N N . SER A 1 457 ? -28.875 30.818 -0.544 1.00 20.39 457 SER A N 1
ATOM 3627 C CA . SER A 1 457 ? -29.914 29.882 -0.065 1.00 20.39 457 SER A CA 1
ATOM 3628 C C . SER A 1 457 ? -29.301 28.679 0.665 1.00 20.39 457 SER A C 1
ATOM 3630 O O . SER A 1 457 ? -28.409 27.997 0.163 1.00 20.39 457 SER A O 1
ATOM 3632 N N . GLU A 1 458 ? -29.769 28.468 1.895 1.00 22.00 458 GLU A N 1
ATOM 3633 C CA . GLU A 1 458 ? -29.456 27.337 2.765 1.00 22.00 458 GLU A CA 1
ATOM 3634 C C . GLU A 1 458 ? -30.113 26.046 2.251 1.00 22.00 458 GLU A C 1
ATOM 3636 O O . GLU A 1 458 ? -31.276 26.037 1.852 1.00 22.00 458 GLU A O 1
ATOM 3641 N N . GLY A 1 459 ? -29.380 24.932 2.315 1.00 20.17 459 GLY A N 1
ATOM 3642 C CA . GLY A 1 459 ? -29.885 23.599 2.004 1.00 20.17 459 GLY A CA 1
ATOM 3643 C C . GLY A 1 459 ? -29.057 22.527 2.705 1.00 20.17 459 GLY A C 1
ATOM 3644 O O . GLY A 1 459 ? -27.886 22.320 2.401 1.00 20.17 459 GLY A O 1
ATOM 3645 N N . ILE A 1 460 ? -29.678 21.867 3.676 1.00 21.61 460 ILE A N 1
ATOM 3646 C CA . ILE A 1 460 ? -29.157 20.764 4.489 1.00 21.61 460 ILE A CA 1
ATOM 3647 C C . ILE A 1 460 ? -28.649 19.624 3.587 1.00 21.61 460 ILE A C 1
ATOM 3649 O O . ILE A 1 460 ? -29.432 19.035 2.846 1.00 21.61 460 ILE A O 1
ATOM 3653 N N . VAL A 1 461 ? -27.369 19.243 3.700 1.00 22.05 461 VAL A N 1
ATOM 3654 C CA . VAL A 1 461 ? -26.840 17.998 3.110 1.00 22.05 461 VAL A CA 1
ATOM 3655 C C . VAL A 1 461 ? -26.351 17.081 4.226 1.00 22.05 461 VAL A C 1
ATOM 3657 O O . VAL A 1 461 ? -25.383 17.362 4.929 1.00 22.05 461 VAL A O 1
ATOM 3660 N N . THR A 1 462 ? -27.058 15.969 4.396 1.00 21.02 462 THR A N 1
ATOM 3661 C CA . THR A 1 462 ? -26.649 14.843 5.239 1.00 21.02 462 THR A CA 1
ATOM 3662 C C . THR A 1 462 ? -25.511 14.061 4.562 1.00 21.02 462 THR A C 1
ATOM 3664 O O . THR A 1 462 ? -25.518 13.914 3.340 1.00 21.02 462 THR A O 1
ATOM 3667 N N . PRO A 1 463 ? -24.531 13.517 5.309 1.00 22.97 463 PRO A N 1
ATOM 3668 C CA . PRO A 1 463 ? -23.475 12.699 4.724 1.00 22.97 463 PRO A CA 1
ATOM 3669 C C . PRO A 1 463 ? -24.008 11.284 4.454 1.00 22.97 463 PRO A C 1
ATOM 3671 O O . PRO A 1 463 ? -24.096 10.458 5.363 1.00 22.97 463 PRO A O 1
ATOM 3674 N N . GLN A 1 464 ? -24.380 10.999 3.204 1.00 23.70 464 GLN A N 1
ATOM 3675 C CA . GLN A 1 464 ? -24.611 9.628 2.743 1.00 23.70 464 GLN A CA 1
ATOM 3676 C C . GLN A 1 464 ? -23.277 8.932 2.432 1.00 23.70 464 GLN A C 1
ATOM 3678 O O . GLN A 1 464 ? -22.305 9.556 2.013 1.00 23.70 464 GLN A O 1
ATOM 3683 N N . GLY A 1 465 ? -23.235 7.635 2.743 1.00 24.06 465 GLY A N 1
ATOM 3684 C CA . GLY A 1 465 ? -22.031 6.820 2.861 1.00 24.06 465 GLY A CA 1
ATOM 3685 C C . GLY A 1 465 ? -21.200 6.653 1.589 1.00 24.06 465 GLY A C 1
ATOM 3686 O O . GLY A 1 465 ? -21.633 6.910 0.472 1.00 24.06 465 GLY A O 1
ATOM 3687 N N . THR A 1 466 ? -19.978 6.164 1.788 1.00 26.22 466 THR A N 1
ATOM 3688 C CA . THR A 1 466 ? -19.053 5.746 0.734 1.00 26.22 466 THR A CA 1
ATOM 3689 C C . THR A 1 466 ? -19.678 4.629 -0.110 1.00 26.22 466 THR A C 1
ATOM 3691 O O . THR A 1 466 ? -19.563 3.454 0.245 1.00 26.22 466 THR A O 1
ATOM 3694 N N . SER A 1 467 ? -20.351 4.975 -1.207 1.00 25.14 467 SER A N 1
ATOM 3695 C CA . SER A 1 467 ? -20.786 4.004 -2.209 1.00 25.14 467 SER A CA 1
ATOM 3696 C C . SER A 1 467 ? -19.575 3.544 -3.015 1.00 25.14 467 SER A C 1
ATOM 3698 O O . SER A 1 467 ? -18.848 4.369 -3.571 1.00 25.14 467 SER A O 1
ATOM 3700 N N . THR A 1 468 ? -19.354 2.236 -3.110 1.00 38.12 468 THR A N 1
ATOM 3701 C CA . THR A 1 468 ? -18.543 1.665 -4.189 1.00 38.12 468 THR A CA 1
ATOM 3702 C C . THR A 1 468 ? -19.107 2.149 -5.529 1.00 38.12 468 THR A C 1
ATOM 3704 O O . THR A 1 468 ? -20.311 2.093 -5.761 1.00 38.12 468 THR A O 1
ATOM 3707 N N . ASP A 1 469 ? -18.249 2.686 -6.396 1.00 58.22 469 ASP A N 1
ATOM 3708 C CA . ASP A 1 469 ? -18.641 3.369 -7.645 1.00 58.22 469 ASP A CA 1
ATOM 3709 C C . ASP A 1 469 ? -19.049 2.395 -8.779 1.00 58.22 469 ASP A C 1
ATOM 3711 O O . ASP A 1 469 ? -19.189 2.777 -9.940 1.00 58.22 469 ASP A O 1
ATOM 3715 N N . TYR A 1 470 ? -19.198 1.110 -8.452 1.00 55.34 470 TYR A N 1
ATOM 3716 C CA . TYR A 1 470 ? -19.591 0.026 -9.347 1.00 55.34 470 TYR A CA 1
ATOM 3717 C C . TYR A 1 470 ? -20.358 -1.052 -8.567 1.00 55.34 470 TYR A C 1
ATOM 3719 O O . TYR A 1 470 ? -20.167 -1.207 -7.358 1.00 55.34 470 TYR A O 1
ATOM 3727 N N . ASP A 1 471 ? -21.213 -1.784 -9.275 1.00 66.31 471 ASP A N 1
ATOM 3728 C CA . ASP A 1 471 ? -22.134 -2.786 -8.736 1.00 66.31 471 ASP A CA 1
ATOM 3729 C C . ASP A 1 471 ? -21.536 -4.206 -8.827 1.00 66.31 471 ASP A C 1
ATOM 3731 O O . ASP A 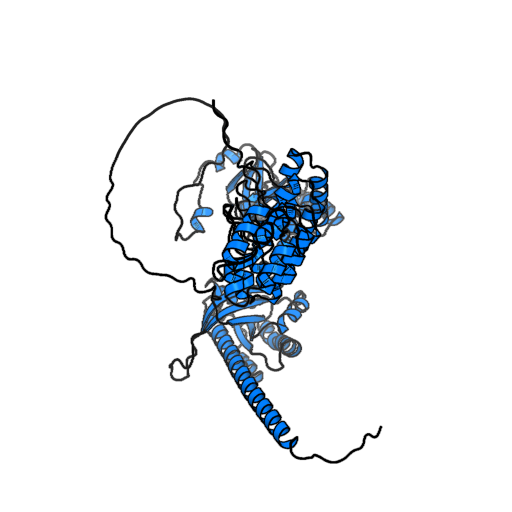1 471 ? -21.785 -5.036 -7.956 1.00 66.31 471 ASP A O 1
ATOM 3735 N N . CYS A 1 472 ? -20.672 -4.481 -9.818 1.00 72.31 472 CYS A N 1
ATOM 3736 C CA . CYS A 1 472 ? -19.957 -5.759 -9.931 1.00 72.31 472 CYS A CA 1
ATOM 3737 C C . CYS A 1 472 ? -18.536 -5.626 -10.513 1.00 72.31 472 CYS A C 1
ATOM 3739 O O . CYS A 1 472 ? -18.260 -4.758 -11.342 1.00 72.31 472 CYS A O 1
ATOM 3741 N N . LEU A 1 473 ? -17.635 -6.522 -10.094 1.00 81.94 473 LEU A N 1
ATOM 3742 C CA . LEU A 1 473 ? -16.284 -6.692 -10.644 1.00 81.94 473 LEU A CA 1
ATOM 3743 C C . LEU A 1 473 ? -16.255 -7.969 -11.488 1.00 81.94 473 LEU A C 1
ATOM 3745 O O . LEU A 1 473 ? -16.553 -9.041 -10.967 1.00 81.94 473 LEU A O 1
ATOM 3749 N N . ILE A 1 474 ? -15.864 -7.866 -12.758 1.00 84.06 474 ILE A N 1
ATOM 3750 C CA . ILE A 1 474 ? -15.810 -9.003 -13.687 1.00 84.06 474 ILE A CA 1
ATOM 3751 C C . ILE A 1 474 ? -14.402 -9.150 -14.256 1.00 84.06 474 ILE A C 1
ATOM 3753 O O . ILE A 1 474 ? -13.800 -8.173 -14.697 1.00 84.06 474 ILE A O 1
ATOM 3757 N N . LYS A 1 475 ? -13.875 -10.379 -14.250 1.00 88.88 475 LYS A N 1
ATOM 3758 C CA . LYS A 1 475 ? -12.511 -10.697 -14.698 1.00 88.88 475 LYS A CA 1
ATOM 3759 C C . LYS A 1 475 ? -12.531 -11.535 -15.973 1.00 88.88 475 LYS A C 1
ATOM 3761 O O . LYS A 1 475 ? -13.030 -12.658 -15.942 1.00 88.88 475 LYS A O 1
ATOM 3766 N N . PHE A 1 476 ? -11.937 -11.040 -17.055 1.00 93.62 476 PHE A N 1
ATOM 3767 C CA . PHE A 1 476 ? -11.709 -11.806 -18.285 1.00 93.62 476 PHE A CA 1
ATOM 3768 C C . PHE A 1 476 ? -10.236 -12.088 -18.504 1.00 93.62 476 PHE A C 1
ATOM 3770 O O . PHE A 1 476 ? -9.402 -11.237 -18.219 1.00 93.62 476 PHE A O 1
ATOM 3777 N N . LEU A 1 477 ? -9.926 -13.262 -19.048 1.00 92.00 477 LEU A N 1
ATOM 3778 C CA . LEU A 1 477 ? -8.565 -13.669 -19.386 1.00 92.00 477 LEU A CA 1
ATOM 3779 C C . LEU A 1 477 ? -8.425 -13.854 -20.895 1.00 92.00 477 LEU A C 1
ATOM 3781 O O . LEU A 1 477 ? -9.194 -14.588 -21.512 1.00 92.00 477 LEU A O 1
ATOM 3785 N N . THR A 1 478 ? -7.427 -13.209 -21.492 1.00 93.62 478 THR A N 1
ATOM 3786 C CA . THR A 1 478 ? -7.151 -13.309 -22.929 1.00 93.62 478 THR A CA 1
ATOM 3787 C C . THR A 1 478 ? -6.045 -14.327 -23.175 1.00 93.62 478 THR A C 1
ATOM 3789 O O . THR A 1 478 ? -4.949 -14.196 -22.632 1.00 93.62 478 THR A O 1
ATOM 3792 N N . LEU A 1 479 ? -6.311 -15.330 -24.009 1.00 91.81 479 LEU A N 1
ATOM 3793 C CA . LEU A 1 479 ? -5.440 -16.471 -24.297 1.00 91.81 479 LEU A CA 1
ATOM 3794 C C . LEU A 1 479 ? -5.166 -16.589 -25.798 1.00 91.81 479 LEU A C 1
ATOM 3796 O O . LEU A 1 479 ? -5.914 -16.073 -26.623 1.00 91.81 479 LEU A O 1
ATOM 3800 N N . GLY A 1 480 ? -4.072 -17.258 -26.155 1.00 90.94 480 GLY A N 1
ATOM 3801 C CA . GLY A 1 480 ? -3.651 -17.445 -27.542 1.00 90.94 480 GLY A CA 1
ATOM 3802 C C . GLY A 1 480 ? -2.142 -17.330 -27.707 1.00 90.94 480 GLY A C 1
ATOM 3803 O O . GLY A 1 480 ? -1.429 -16.893 -26.797 1.00 90.94 480 GLY A O 1
ATOM 3804 N N . ASP A 1 481 ? -1.646 -17.681 -28.886 1.00 89.00 481 ASP A N 1
ATOM 3805 C CA . ASP A 1 481 ? -0.211 -17.711 -29.168 1.00 89.00 481 ASP A CA 1
ATOM 3806 C C . ASP A 1 481 ? 0.455 -16.326 -29.086 1.00 89.00 481 ASP A C 1
ATOM 3808 O O . ASP A 1 481 ? -0.182 -15.264 -29.050 1.00 89.00 481 ASP A O 1
ATOM 3812 N N . SER A 1 482 ? 1.783 -16.317 -29.001 1.00 87.81 482 SER A N 1
ATOM 3813 C CA . SER A 1 482 ? 2.559 -15.080 -29.059 1.00 87.81 482 SER A CA 1
ATOM 3814 C C . SER A 1 482 ? 2.348 -14.398 -30.414 1.00 87.81 482 SER A C 1
ATOM 3816 O O . SER A 1 482 ? 2.354 -15.057 -31.448 1.00 87.81 482 SER A O 1
ATOM 3818 N N . GLY A 1 483 ? 2.161 -13.077 -30.433 1.00 87.44 483 GLY A N 1
ATOM 3819 C CA . GLY A 1 483 ? 2.026 -12.335 -31.695 1.00 87.44 483 GLY A CA 1
ATOM 3820 C C . GLY A 1 483 ? 0.626 -12.268 -32.307 1.00 87.44 483 GLY A C 1
ATOM 3821 O O . GLY A 1 483 ? 0.442 -11.515 -33.265 1.00 87.44 483 GLY A O 1
ATOM 3822 N N . VAL A 1 484 ? -0.375 -12.952 -31.738 1.00 93.38 484 VAL A N 1
ATOM 3823 C CA . VAL A 1 484 ? -1.758 -12.915 -32.264 1.00 93.38 484 VAL A CA 1
ATOM 3824 C C . VAL A 1 484 ? -2.479 -11.582 -32.022 1.00 93.38 484 VAL A C 1
ATOM 3826 O O . VAL A 1 484 ? -3.471 -11.281 -32.675 1.00 93.38 484 VAL A O 1
ATOM 3829 N N . GLY A 1 485 ? -1.952 -10.741 -31.125 1.00 91.81 485 GLY A N 1
ATOM 3830 C CA . GLY A 1 485 ? -2.438 -9.374 -30.894 1.00 91.81 485 GLY A CA 1
ATOM 3831 C C . GLY A 1 485 ? -3.322 -9.176 -29.659 1.00 91.81 485 GLY A C 1
ATOM 3832 O O . GLY A 1 485 ? -4.055 -8.194 -29.616 1.00 91.81 485 GLY A O 1
ATOM 3833 N N . LYS A 1 486 ? -3.219 -10.054 -28.650 1.00 93.88 486 LYS A N 1
ATOM 3834 C CA . LYS A 1 486 ? -3.950 -9.972 -27.365 1.00 93.88 486 LYS A CA 1
ATOM 3835 C C . LYS A 1 486 ? -3.800 -8.610 -26.681 1.00 93.88 486 LYS A C 1
ATOM 3837 O O . LYS A 1 486 ? -4.784 -7.907 -26.476 1.00 93.88 486 LYS A O 1
ATOM 3842 N N . THR A 1 487 ? -2.563 -8.177 -26.454 1.00 89.50 487 THR A N 1
ATOM 3843 C CA . THR A 1 487 ? -2.252 -6.871 -25.858 1.00 89.50 487 THR A CA 1
ATOM 3844 C C . THR A 1 487 ? -2.833 -5.724 -26.674 1.00 89.50 487 THR A C 1
ATOM 3846 O O . THR A 1 487 ? -3.494 -4.848 -26.126 1.00 89.50 487 THR A O 1
ATOM 3849 N N . SER A 1 488 ? -2.646 -5.738 -27.998 1.00 91.88 488 SER A N 1
ATOM 3850 C CA . SER A 1 488 ? -3.163 -4.699 -28.896 1.00 91.88 488 SER A CA 1
ATOM 3851 C C . SER A 1 488 ? -4.691 -4.641 -28.894 1.00 91.88 488 SER A C 1
ATOM 3853 O O . SER A 1 488 ? -5.256 -3.554 -28.947 1.00 91.88 488 SER A O 1
ATOM 3855 N N . PHE A 1 489 ? -5.359 -5.791 -28.812 1.00 95.12 489 PHE A N 1
ATOM 3856 C CA . PHE A 1 489 ? -6.812 -5.894 -28.721 1.00 95.12 489 PHE A CA 1
ATOM 3857 C C . PHE A 1 489 ? -7.335 -5.277 -27.418 1.00 95.12 489 PHE A C 1
ATOM 3859 O O . PHE A 1 489 ? -8.251 -4.456 -27.448 1.00 95.12 489 PHE A O 1
ATOM 3866 N N . LEU A 1 490 ? -6.696 -5.586 -26.285 1.00 93.81 490 LEU A N 1
ATOM 3867 C CA . LEU A 1 490 ? -7.055 -4.998 -24.994 1.00 93.81 490 LEU A CA 1
ATOM 3868 C C . LEU A 1 490 ? -6.758 -3.492 -24.943 1.00 93.81 490 LEU A C 1
ATOM 3870 O O . LEU A 1 490 ? -7.604 -2.728 -24.486 1.00 93.81 490 LEU A O 1
ATOM 3874 N N . CYS A 1 491 ? -5.619 -3.044 -25.489 1.00 87.44 491 CYS A N 1
ATOM 3875 C CA . CYS A 1 491 ? -5.297 -1.617 -25.635 1.00 87.44 491 CYS A CA 1
ATOM 3876 C C . CYS A 1 491 ? -6.341 -0.877 -26.476 1.00 87.44 491 CYS A C 1
ATOM 3878 O O . CYS A 1 491 ? -6.769 0.223 -26.123 1.00 87.44 491 CYS A O 1
ATOM 3880 N N . ARG A 1 492 ? -6.773 -1.491 -27.583 1.00 91.81 492 ARG A N 1
ATOM 3881 C CA . ARG A 1 492 ? -7.806 -0.933 -28.454 1.00 91.81 492 ARG A CA 1
ATOM 3882 C C . ARG A 1 492 ? -9.129 -0.794 -27.709 1.00 91.81 492 ARG A C 1
ATOM 3884 O O . ARG A 1 492 ? -9.785 0.232 -27.852 1.00 91.81 492 ARG A O 1
ATOM 3891 N N . TYR A 1 493 ? -9.507 -1.775 -26.896 1.00 92.62 493 TYR A N 1
ATOM 3892 C CA . TYR A 1 493 ? -10.745 -1.694 -26.130 1.00 92.62 493 TYR A CA 1
ATOM 3893 C C . TYR A 1 493 ? -10.697 -0.665 -24.993 1.00 92.62 493 TYR A C 1
ATOM 3895 O O . TYR A 1 493 ? -11.673 0.067 -24.807 1.00 92.62 493 TYR A O 1
ATOM 3903 N N . THR A 1 494 ? -9.611 -0.601 -24.212 1.00 88.12 494 THR A N 1
ATOM 3904 C CA . THR A 1 494 ? -9.551 0.290 -23.038 1.00 88.12 494 THR A CA 1
ATOM 3905 C C . THR A 1 494 ? -9.221 1.730 -23.403 1.00 88.12 494 THR A C 1
ATOM 3907 O O . THR A 1 494 ? -9.896 2.638 -22.925 1.00 88.12 494 THR A O 1
ATOM 3910 N N . ASP A 1 495 ? -8.246 1.934 -24.291 1.00 83.44 495 ASP A N 1
ATOM 3911 C CA . ASP A 1 495 ? -7.638 3.252 -24.523 1.00 83.44 495 ASP A CA 1
ATOM 3912 C C . ASP A 1 495 ? -7.964 3.808 -25.915 1.00 83.44 495 ASP A C 1
ATOM 3914 O O . ASP A 1 495 ? -7.597 4.936 -26.236 1.00 83.44 495 ASP A O 1
ATOM 3918 N N . ASN A 1 496 ? -8.618 3.011 -26.768 1.00 85.25 496 ASN A N 1
ATOM 3919 C CA . ASN A 1 496 ? -8.807 3.304 -28.188 1.00 85.25 496 ASN A CA 1
ATOM 3920 C C . ASN A 1 496 ? -7.485 3.617 -28.923 1.00 85.25 496 ASN A C 1
ATOM 3922 O O . ASN A 1 496 ? -7.438 4.444 -29.838 1.00 85.25 496 ASN A O 1
ATOM 3926 N N . MET A 1 497 ? -6.406 2.929 -28.535 1.00 79.31 497 MET A N 1
ATOM 3927 C CA . MET A 1 497 ? -5.062 3.085 -29.098 1.00 79.31 497 MET A CA 1
ATOM 3928 C C . MET A 1 497 ? -4.584 1.796 -29.769 1.00 79.31 497 MET A C 1
ATOM 3930 O O . MET A 1 497 ? -4.892 0.692 -29.323 1.00 79.31 497 MET A O 1
ATOM 3934 N N . PHE A 1 498 ? -3.781 1.941 -30.824 1.00 76.25 498 PHE A N 1
ATOM 3935 C CA . PHE A 1 498 ? -3.071 0.838 -31.469 1.00 76.25 498 PHE A CA 1
ATOM 3936 C C . PHE A 1 498 ? -1.621 1.230 -31.734 1.00 76.25 498 PHE A C 1
ATOM 3938 O O . PHE A 1 498 ? -1.348 2.293 -32.292 1.00 76.25 498 PHE A O 1
ATOM 3945 N N . TYR A 1 499 ? -0.698 0.345 -31.363 1.00 74.69 499 TYR A N 1
ATOM 3946 C CA . TYR A 1 499 ? 0.730 0.514 -31.600 1.00 74.69 499 TYR A CA 1
ATOM 3947 C C . TYR A 1 499 ? 1.191 -0.502 -32.654 1.00 74.69 499 TYR A C 1
ATOM 3949 O O . TYR A 1 499 ? 1.083 -1.704 -32.412 1.00 74.69 499 TYR A O 1
ATOM 3957 N N . PRO A 1 500 ? 1.717 -0.057 -33.810 1.00 58.22 500 PRO A N 1
ATOM 3958 C CA . PRO A 1 500 ? 2.130 -0.959 -34.888 1.00 58.22 500 PRO A CA 1
ATOM 3959 C C . PRO A 1 500 ? 3.421 -1.734 -34.577 1.00 58.22 500 PRO A C 1
ATOM 3961 O O . PRO A 1 500 ? 3.730 -2.718 -35.244 1.00 58.22 500 PRO A O 1
ATOM 3964 N N . THR A 1 501 ? 4.195 -1.310 -33.575 1.00 62.03 501 THR A N 1
ATOM 3965 C CA . THR A 1 501 ? 5.407 -2.011 -33.137 1.00 62.03 501 THR A CA 1
ATOM 3966 C C . THR A 1 501 ? 5.055 -3.196 -32.246 1.00 62.03 501 THR A C 1
ATOM 3968 O O . THR A 1 501 ? 4.490 -3.017 -31.168 1.00 62.03 501 THR A O 1
ATOM 3971 N N . PHE A 1 502 ? 5.440 -4.401 -32.669 1.00 51.59 502 PHE A N 1
ATOM 3972 C CA . PHE A 1 502 ? 5.268 -5.612 -31.874 1.00 51.59 502 PHE A CA 1
ATOM 3973 C C . PHE A 1 502 ? 6.213 -5.619 -30.662 1.00 51.59 502 PHE A C 1
ATOM 3975 O O . PHE A 1 502 ? 7.434 -5.635 -30.820 1.00 51.59 502 PHE A O 1
ATOM 3982 N N . ILE A 1 503 ? 5.638 -5.639 -29.459 1.00 63.53 503 ILE A N 1
ATOM 3983 C CA . ILE A 1 503 ? 6.342 -5.850 -28.189 1.00 63.53 503 ILE A CA 1
ATOM 3984 C C . ILE A 1 503 ? 5.742 -7.109 -27.560 1.00 63.53 503 ILE A C 1
ATOM 3986 O O . ILE A 1 503 ? 4.525 -7.226 -27.443 1.00 63.53 503 ILE A O 1
ATOM 3990 N N . SER A 1 504 ? 6.583 -8.082 -27.203 1.00 64.44 504 SER A N 1
ATOM 3991 C CA . SER A 1 504 ? 6.117 -9.320 -26.568 1.00 64.44 504 SER A CA 1
ATOM 3992 C C . SER A 1 504 ? 5.814 -9.092 -25.088 1.00 64.44 504 SER A C 1
ATOM 3994 O O . SER A 1 504 ? 6.700 -8.664 -24.352 1.00 64.44 504 SER A O 1
ATOM 3996 N N . THR A 1 505 ? 4.609 -9.445 -24.642 1.00 66.19 505 THR A N 1
ATOM 3997 C CA . THR A 1 505 ? 4.244 -9.464 -23.218 1.00 66.19 505 THR A CA 1
ATOM 3998 C C . THR A 1 505 ? 5.123 -10.456 -22.459 1.00 66.19 505 THR A C 1
ATOM 4000 O O . THR A 1 505 ? 5.250 -11.617 -22.860 1.00 66.19 505 THR A O 1
ATOM 4003 N N . VAL A 1 506 ? 5.733 -10.012 -21.358 1.00 68.50 506 VAL A N 1
ATOM 4004 C CA . VAL A 1 506 ? 6.559 -10.853 -20.482 1.00 68.50 506 VAL A CA 1
ATOM 4005 C C . VAL A 1 506 ? 5.746 -11.235 -19.244 1.00 68.50 506 VAL A C 1
ATOM 4007 O O . VAL A 1 506 ? 5.654 -10.473 -18.290 1.00 68.50 506 VAL A O 1
ATOM 4010 N N . GLY A 1 507 ? 5.198 -12.450 -19.209 1.00 68.94 507 GLY A N 1
ATOM 4011 C CA . GLY A 1 507 ? 4.363 -12.911 -18.092 1.00 68.94 507 GLY A CA 1
ATOM 4012 C C . GLY A 1 507 ? 2.877 -12.593 -18.279 1.00 68.94 507 GLY A C 1
ATOM 4013 O O . GLY A 1 507 ? 2.306 -12.990 -19.288 1.00 68.94 507 GLY A O 1
ATOM 4014 N N . ILE A 1 508 ? 2.237 -11.967 -17.292 1.00 72.81 508 ILE A N 1
ATOM 4015 C CA . ILE A 1 508 ? 0.799 -11.649 -17.286 1.00 72.81 508 ILE A CA 1
ATOM 4016 C C . ILE A 1 508 ? 0.653 -10.179 -16.895 1.00 72.81 508 ILE A C 1
ATOM 4018 O O . ILE A 1 508 ? 1.332 -9.729 -15.975 1.00 72.81 508 ILE A O 1
ATOM 4022 N N . ASP A 1 509 ? -0.210 -9.464 -17.604 1.00 79.06 509 ASP A N 1
ATOM 4023 C CA . ASP A 1 509 ? -0.546 -8.055 -17.388 1.00 79.06 509 ASP A CA 1
ATOM 4024 C C . ASP A 1 509 ? -2.079 -7.931 -17.291 1.00 79.06 509 ASP A C 1
ATOM 4026 O O . ASP A 1 509 ? -2.795 -8.888 -17.593 1.00 79.06 509 ASP A O 1
ATOM 4030 N N . PHE A 1 510 ? -2.629 -6.804 -16.850 1.00 80.50 510 PHE A N 1
ATOM 4031 C CA . PHE A 1 510 ? -4.076 -6.595 -16.887 1.00 80.50 510 PHE A CA 1
ATOM 4032 C C . PHE A 1 510 ? -4.446 -5.129 -17.078 1.00 80.50 510 PHE A C 1
ATOM 4034 O O . PHE A 1 510 ? -3.720 -4.210 -16.714 1.00 80.50 510 PHE A O 1
ATOM 4041 N N . ARG A 1 511 ? -5.621 -4.907 -17.660 1.00 82.69 511 ARG A N 1
ATOM 4042 C CA . ARG A 1 511 ? -6.186 -3.580 -17.907 1.00 82.69 511 ARG A CA 1
ATOM 4043 C C . ARG A 1 511 ? -7.567 -3.478 -17.300 1.00 82.69 511 ARG A C 1
ATOM 4045 O O . ARG A 1 511 ? -8.291 -4.466 -17.234 1.00 82.69 511 ARG A O 1
ATOM 4052 N N . GLU A 1 512 ? -7.957 -2.276 -16.898 1.00 87.44 512 GLU A N 1
ATOM 4053 C CA . GLU A 1 512 ? -9.262 -2.046 -16.288 1.00 87.44 512 GLU A CA 1
ATOM 4054 C C . GLU A 1 512 ? -10.111 -1.083 -17.113 1.00 87.44 512 GLU A C 1
ATOM 4056 O O . GLU A 1 512 ? -9.608 -0.110 -17.675 1.00 87.44 512 GLU A O 1
ATOM 4061 N N . LYS A 1 513 ? -11.420 -1.339 -17.175 1.00 87.19 513 LYS A N 1
ATOM 4062 C CA . LYS A 1 513 ? -12.385 -0.430 -17.801 1.00 87.19 513 LYS A CA 1
ATOM 4063 C C . LYS A 1 513 ? -13.691 -0.441 -17.023 1.00 87.19 513 LYS A C 1
ATOM 4065 O O . LYS A 1 513 ? -14.244 -1.501 -16.743 1.00 87.19 513 LYS A O 1
ATOM 4070 N N . ARG A 1 514 ? -14.209 0.742 -16.698 1.00 87.19 514 ARG A N 1
ATOM 4071 C CA . ARG A 1 514 ? -15.560 0.881 -16.146 1.00 87.19 514 ARG A CA 1
ATOM 4072 C C . ARG A 1 514 ? -16.554 0.953 -17.293 1.00 87.19 514 ARG A C 1
ATOM 4074 O O . ARG A 1 514 ? -16.400 1.791 -18.181 1.00 87.19 514 ARG A O 1
ATOM 4081 N N . VAL A 1 515 ? -17.548 0.078 -17.278 1.00 86.12 515 VAL A N 1
ATOM 4082 C CA . VAL A 1 515 ? -18.616 0.043 -18.279 1.00 86.12 515 VAL A CA 1
ATOM 4083 C C . VAL A 1 515 ? -19.964 0.039 -17.583 1.00 86.12 515 VAL A C 1
ATOM 4085 O O . VAL A 1 515 ? -20.103 -0.458 -16.472 1.00 86.12 515 VAL A O 1
ATOM 4088 N N . VAL A 1 516 ? -20.962 0.625 -18.228 1.00 84.38 516 VAL A N 1
ATOM 4089 C CA . VAL A 1 516 ? -22.344 0.567 -17.761 1.00 84.38 516 VAL A CA 1
ATOM 4090 C C . VAL A 1 516 ? -23.063 -0.397 -18.686 1.00 84.38 516 VAL A C 1
ATOM 4092 O O . VAL A 1 516 ? -23.312 -0.062 -19.843 1.00 84.38 516 VAL A O 1
ATOM 4095 N N . HIS A 1 517 ? -23.336 -1.601 -18.196 1.00 78.00 517 HIS A N 1
ATOM 4096 C CA . HIS A 1 517 ? -24.055 -2.612 -18.953 1.00 78.00 517 HIS A CA 1
ATOM 4097 C C . HIS A 1 517 ? -25.561 -2.365 -18.826 1.00 78.00 517 HIS A C 1
ATOM 4099 O O . HIS A 1 517 ? -26.079 -2.113 -17.733 1.00 78.00 517 HIS A O 1
ATOM 4105 N N . LYS A 1 518 ? -26.254 -2.396 -19.964 1.00 75.50 518 LYS A N 1
ATOM 4106 C CA . LYS A 1 518 ? -27.707 -2.277 -20.055 1.00 75.50 518 LYS A CA 1
ATOM 4107 C C . LYS A 1 518 ? -28.208 -3.501 -20.818 1.00 75.50 518 LYS A C 1
ATOM 4109 O O . LYS A 1 518 ? -27.984 -3.543 -22.029 1.00 75.50 518 LYS A O 1
ATOM 4114 N N . PRO A 1 519 ? -28.855 -4.468 -20.152 1.00 61.84 519 PRO A N 1
ATOM 4115 C CA . PRO A 1 519 ? -29.410 -5.614 -20.853 1.00 61.84 519 PRO A CA 1
ATOM 4116 C C . PRO A 1 519 ? -30.476 -5.114 -21.834 1.00 61.84 519 PRO A C 1
ATOM 4118 O O . PRO A 1 519 ? -31.396 -4.377 -21.462 1.00 61.84 519 PRO A O 1
ATOM 4121 N N . THR A 1 520 ? -30.296 -5.452 -23.108 1.00 57.19 520 THR A N 1
ATOM 4122 C CA . THR A 1 520 ? -31.242 -5.157 -24.189 1.00 57.19 520 THR A CA 1
ATOM 4123 C C . THR A 1 520 ? -31.810 -6.482 -24.669 1.00 57.19 520 THR A C 1
ATOM 4125 O O . THR A 1 520 ? -31.050 -7.393 -24.980 1.00 57.19 520 THR A O 1
ATOM 4128 N N . GLY A 1 521 ? -33.137 -6.611 -24.670 1.00 55.62 521 GLY A N 1
ATOM 4129 C CA . GLY A 1 521 ? -33.803 -7.775 -25.248 1.00 55.62 521 GLY A CA 1
ATOM 4130 C C . GLY A 1 521 ? -33.688 -7.790 -26.774 1.00 55.62 521 GLY A C 1
ATOM 4131 O O . GLY A 1 521 ? -33.379 -6.770 -27.397 1.00 55.62 521 GLY A O 1
ATOM 4132 N N . ASP A 1 522 ? -34.003 -8.937 -27.381 1.00 49.78 522 ASP A N 1
ATOM 4133 C CA . ASP A 1 522 ? -34.043 -9.124 -28.843 1.00 49.78 522 ASP A CA 1
ATOM 4134 C C . ASP A 1 522 ? -35.025 -8.165 -29.559 1.00 49.78 522 ASP A C 1
ATOM 4136 O O . ASP A 1 522 ? -34.961 -7.980 -30.773 1.00 49.78 522 ASP A O 1
ATOM 4140 N N . ASP A 1 523 ? -35.923 -7.522 -28.810 1.00 53.25 523 ASP A N 1
ATOM 4141 C CA . ASP A 1 523 ? -36.898 -6.523 -29.254 1.00 53.25 523 ASP A CA 1
ATOM 4142 C C . ASP A 1 523 ? -36.405 -5.064 -29.128 1.00 53.25 523 ASP A C 1
ATOM 4144 O O . ASP A 1 523 ? -37.159 -4.122 -29.393 1.00 53.25 523 ASP A O 1
ATOM 4148 N N . GLY A 1 524 ? -35.147 -4.855 -28.719 1.00 53.00 524 GLY A N 1
ATOM 4149 C CA . GLY A 1 524 ? -34.537 -3.535 -28.539 1.00 53.00 524 GLY A CA 1
ATOM 4150 C C . GLY A 1 524 ? -35.036 -2.770 -27.308 1.00 53.00 524 GLY A C 1
ATOM 4151 O O . GLY A 1 524 ? -34.692 -1.596 -27.141 1.00 53.00 524 GLY A O 1
ATOM 4152 N N . LYS A 1 525 ? -35.836 -3.400 -26.438 1.00 45.12 525 LYS A N 1
ATOM 4153 C CA . LYS A 1 525 ? -36.293 -2.807 -25.175 1.00 45.12 525 LYS A CA 1
ATOM 4154 C C . LYS A 1 525 ? -35.356 -3.204 -24.035 1.00 45.12 525 LYS A C 1
ATOM 4156 O O . LYS A 1 525 ? -34.881 -4.333 -23.960 1.00 45.12 525 LYS A O 1
ATOM 4161 N N . SER A 1 526 ? -35.078 -2.261 -23.137 1.00 52.25 526 SER A N 1
ATOM 4162 C CA . SER A 1 526 ? -34.275 -2.514 -21.936 1.00 52.25 526 SER A CA 1
ATOM 4163 C C . SER A 1 526 ? -35.044 -3.436 -20.985 1.00 52.25 526 SER A C 1
ATOM 4165 O O . SER A 1 526 ? -36.093 -3.040 -20.476 1.00 52.25 526 SER A O 1
ATOM 4167 N N . THR A 1 527 ? -34.541 -4.645 -20.743 1.00 51.47 527 THR A N 1
ATOM 4168 C CA . THR A 1 527 ? -35.235 -5.695 -19.970 1.00 51.47 527 THR A CA 1
ATOM 4169 C C . THR A 1 527 ? -34.794 -5.787 -18.505 1.00 51.47 527 THR A C 1
ATOM 4171 O O . THR A 1 527 ? -35.392 -6.541 -17.743 1.00 51.47 527 THR A O 1
ATOM 4174 N N . GLY A 1 528 ? -33.809 -4.994 -18.066 1.00 57.28 528 GLY A N 1
ATOM 4175 C CA . GLY A 1 528 ? -33.268 -5.077 -16.704 1.00 57.28 528 GLY A CA 1
ATOM 4176 C C . GLY A 1 528 ? -32.636 -3.789 -16.174 1.00 57.28 528 GLY A C 1
ATOM 4177 O O . GLY A 1 528 ? -32.590 -2.756 -16.849 1.00 57.28 528 GLY A O 1
ATOM 4178 N N . GLN A 1 529 ? -32.160 -3.847 -14.926 1.00 57.06 529 GLN A N 1
ATOM 4179 C CA . GLN A 1 529 ? -31.447 -2.739 -14.290 1.00 57.06 529 GLN A CA 1
ATOM 4180 C C . GLN A 1 529 ? -30.081 -2.522 -14.953 1.00 57.06 529 GLN A C 1
ATOM 4182 O O . GLN A 1 529 ? -29.403 -3.456 -15.372 1.00 57.06 529 GLN A O 1
ATOM 4187 N N . SER A 1 530 ? -29.678 -1.256 -15.064 1.00 67.00 530 SER A N 1
ATOM 4188 C CA . SER A 1 530 ? -28.352 -0.901 -15.562 1.00 67.00 530 SER A CA 1
ATOM 4189 C C . SER A 1 530 ? -27.308 -1.242 -14.499 1.00 67.00 530 SER A C 1
ATOM 4191 O O . SER A 1 530 ? -27.378 -0.709 -13.395 1.00 67.00 530 SER A O 1
ATOM 4193 N N . HIS A 1 531 ? -26.323 -2.069 -14.845 1.00 71.94 531 HIS A N 1
ATOM 4194 C CA . HIS A 1 531 ? -25.249 -2.469 -13.936 1.00 71.94 531 HIS A CA 1
ATOM 4195 C C . HIS A 1 531 ? -23.971 -1.682 -14.236 1.00 71.94 531 HIS A C 1
ATOM 4197 O O . HIS A 1 531 ? -23.493 -1.652 -15.374 1.00 71.94 531 HIS A O 1
ATOM 4203 N N . ARG A 1 532 ? -23.384 -1.042 -13.223 1.00 79.44 532 ARG A N 1
ATOM 4204 C CA . ARG A 1 532 ? -22.041 -0.455 -13.311 1.00 79.44 532 ARG A CA 1
ATOM 4205 C C . ARG A 1 532 ? -21.017 -1.556 -13.078 1.00 79.44 532 ARG A C 1
ATOM 4207 O O . ARG A 1 532 ? -20.919 -2.107 -11.987 1.00 79.44 532 ARG A O 1
ATOM 4214 N N . ILE A 1 533 ? -20.234 -1.859 -14.098 1.00 84.19 533 ILE A N 1
ATOM 4215 C CA . ILE A 1 533 ? -19.302 -2.980 -14.111 1.00 84.19 533 ILE A CA 1
ATOM 4216 C C . ILE A 1 533 ? -17.877 -2.452 -14.131 1.00 84.19 533 ILE A C 1
ATOM 4218 O O . ILE A 1 533 ? -17.497 -1.644 -14.982 1.00 84.19 533 ILE A O 1
ATOM 4222 N N . HIS A 1 534 ? -17.061 -2.948 -13.211 1.00 86.81 534 HIS A N 1
ATOM 4223 C CA . HIS A 1 534 ? -15.613 -2.811 -13.264 1.00 86.81 534 HIS A CA 1
ATOM 4224 C C . HIS A 1 534 ? -15.056 -4.047 -13.977 1.00 86.81 534 HIS A C 1
ATOM 4226 O O . HIS A 1 534 ? -15.064 -5.142 -13.423 1.00 86.81 534 HIS A O 1
ATOM 4232 N N . LEU A 1 535 ? -14.614 -3.896 -15.227 1.00 87.62 535 LEU A N 1
ATOM 4233 C CA . LEU A 1 535 ? -13.965 -4.972 -15.977 1.00 87.62 535 LEU A CA 1
ATOM 4234 C C . LEU A 1 535 ? -12.468 -4.996 -15.680 1.00 87.62 535 LEU A C 1
ATOM 4236 O O . LEU A 1 535 ? -11.804 -3.970 -15.820 1.00 87.62 535 LEU A O 1
ATOM 4240 N N . GLN A 1 536 ? -11.946 -6.174 -15.348 1.00 89.69 536 GLN A N 1
ATOM 4241 C CA . GLN A 1 536 ? -10.523 -6.503 -15.321 1.00 89.69 536 GLN A CA 1
ATOM 4242 C C . GLN A 1 536 ? -10.209 -7.446 -16.480 1.00 89.69 536 GLN A C 1
ATOM 4244 O O . GLN A 1 536 ? -10.704 -8.569 -16.538 1.00 89.69 536 GLN A O 1
ATOM 4249 N N . LEU A 1 537 ? -9.384 -6.987 -17.409 1.00 89.25 537 LEU A N 1
ATOM 4250 C CA . LEU A 1 537 ? -9.021 -7.676 -18.637 1.00 89.25 537 LEU A CA 1
ATOM 4251 C C . LEU A 1 537 ? -7.565 -8.121 -18.535 1.00 89.25 537 LEU A C 1
ATOM 4253 O O . LEU A 1 537 ? -6.650 -7.321 -18.711 1.00 89.25 537 LEU A O 1
ATOM 4257 N N . TRP A 1 538 ? -7.357 -9.390 -18.229 1.00 87.94 538 TRP A N 1
ATOM 4258 C CA . TRP A 1 538 ? -6.050 -9.996 -18.032 1.00 87.94 538 TRP A CA 1
ATOM 4259 C C . TRP A 1 538 ? -5.438 -10.389 -19.384 1.00 87.94 538 TRP A C 1
ATOM 4261 O O . TRP A 1 538 ? -6.015 -11.171 -20.145 1.00 87.94 538 TRP A O 1
ATOM 4271 N N . ASP A 1 539 ? -4.269 -9.833 -19.685 1.00 88.50 539 ASP A N 1
ATOM 4272 C CA . ASP A 1 539 ? -3.426 -10.158 -20.831 1.00 88.50 539 ASP A CA 1
ATOM 4273 C C . ASP A 1 539 ? -2.406 -11.233 -20.450 1.00 88.50 539 ASP A C 1
ATOM 4275 O O . ASP A 1 539 ? -1.768 -11.169 -19.400 1.00 88.50 539 ASP A O 1
ATOM 4279 N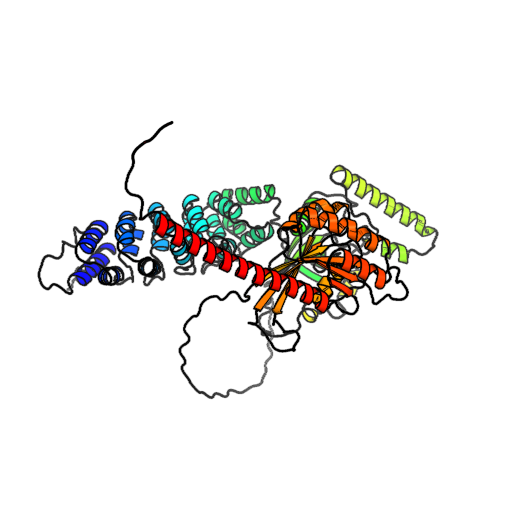 N . THR A 1 540 ? -2.200 -12.218 -21.320 1.00 82.81 540 THR A N 1
ATOM 4280 C CA . THR A 1 540 ? -1.249 -13.307 -21.065 1.00 82.81 540 THR A CA 1
ATOM 4281 C C . THR A 1 540 ? -0.132 -13.328 -22.097 1.00 82.81 540 THR A C 1
ATOM 4283 O O . THR A 1 540 ? -0.332 -13.071 -23.286 1.00 82.81 540 THR A O 1
ATOM 4286 N N . ALA A 1 541 ? 1.078 -13.693 -21.679 1.00 76.50 541 ALA A N 1
ATOM 4287 C CA . ALA A 1 541 ? 2.145 -14.013 -22.612 1.00 76.50 541 ALA A CA 1
ATOM 4288 C C . ALA A 1 541 ? 1.785 -15.286 -23.385 1.00 76.50 541 ALA A C 1
ATOM 4290 O O . ALA A 1 541 ? 1.531 -16.338 -22.809 1.00 76.50 541 ALA A O 1
ATOM 4291 N N . GLY A 1 542 ? 1.818 -15.200 -24.715 1.00 59.78 542 GLY A N 1
ATOM 4292 C CA . GLY A 1 542 ? 1.534 -16.341 -25.590 1.00 59.78 542 GLY A CA 1
ATOM 4293 C C . GLY A 1 542 ? 2.738 -17.245 -25.870 1.00 59.78 542 GLY A C 1
ATOM 4294 O O . GLY A 1 542 ? 2.666 -18.066 -26.778 1.00 59.78 542 GLY A O 1
ATOM 4295 N N . GLN A 1 543 ? 3.862 -17.059 -25.164 1.00 63.56 543 GLN A N 1
ATOM 4296 C CA . GLN A 1 543 ? 5.036 -17.927 -25.297 1.00 63.56 543 GLN A CA 1
ATOM 4297 C C . GLN A 1 543 ? 4.888 -19.157 -24.402 1.00 63.56 543 GLN A C 1
ATOM 4299 O O . GLN A 1 543 ? 4.566 -19.058 -23.217 1.00 63.56 543 GLN A O 1
ATOM 4304 N N . GLU A 1 544 ? 5.224 -20.314 -24.955 1.00 54.31 544 GLU A N 1
ATOM 4305 C CA . GLU A 1 544 ? 5.173 -21.622 -24.309 1.00 54.31 544 GLU A CA 1
ATOM 4306 C C . GLU A 1 544 ? 5.943 -21.685 -22.982 1.00 54.31 544 GLU A C 1
ATOM 4308 O O . GLU A 1 544 ? 5.498 -22.351 -22.049 1.00 54.31 544 GLU A O 1
ATOM 4313 N N . ARG A 1 545 ? 7.034 -20.918 -22.848 1.00 52.34 545 ARG A N 1
ATOM 4314 C CA . ARG A 1 545 ? 7.852 -20.844 -21.623 1.00 52.34 545 ARG A CA 1
ATOM 4315 C C . ARG A 1 545 ? 7.131 -20.236 -20.412 1.00 52.34 545 ARG A C 1
ATOM 4317 O O . ARG A 1 545 ? 7.600 -20.424 -19.294 1.00 52.34 545 ARG A O 1
ATOM 4324 N N . PHE A 1 546 ? 6.014 -19.528 -20.608 1.00 53.78 546 PHE A N 1
ATOM 4325 C CA . PHE A 1 546 ? 5.233 -18.906 -19.528 1.00 53.78 546 PHE A CA 1
ATOM 4326 C C . PHE A 1 546 ? 3.911 -19.628 -19.222 1.00 53.78 546 PHE A C 1
ATOM 4328 O O . PHE A 1 546 ? 3.172 -19.184 -18.346 1.00 53.78 546 PHE A O 1
ATOM 4335 N N . ARG A 1 547 ? 3.626 -20.766 -19.876 1.00 57.59 547 ARG A N 1
ATOM 4336 C CA . ARG A 1 547 ? 2.355 -21.501 -19.724 1.00 57.59 547 ARG A CA 1
ATOM 4337 C C . ARG A 1 547 ? 2.049 -21.955 -18.291 1.00 57.59 547 ARG A C 1
ATOM 4339 O O . ARG A 1 547 ? 0.889 -21.923 -17.894 1.00 57.59 547 ARG A O 1
ATOM 434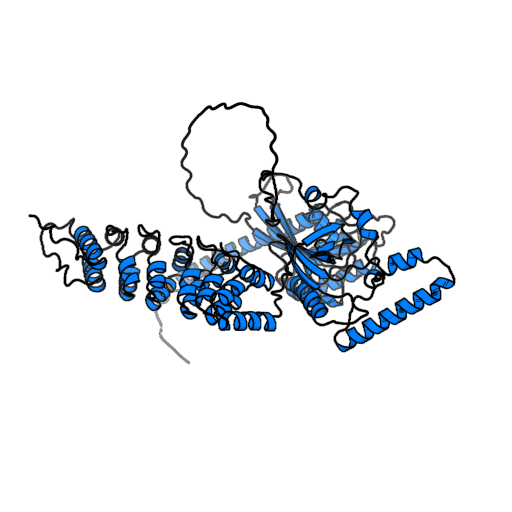6 N N . SER A 1 548 ? 3.059 -22.315 -17.493 1.00 57.94 548 SER A N 1
ATOM 4347 C CA . SER A 1 548 ? 2.872 -22.693 -16.079 1.00 57.94 548 SER A CA 1
ATOM 4348 C C . SER A 1 548 ? 2.476 -21.516 -15.179 1.00 57.94 548 SER A C 1
ATOM 4350 O O . SER A 1 548 ? 1.813 -21.711 -14.163 1.00 57.94 548 SER A O 1
ATOM 4352 N N . LEU A 1 549 ? 2.845 -20.284 -15.554 1.00 55.50 549 LEU A N 1
ATOM 4353 C CA . LEU A 1 549 ? 2.400 -19.074 -14.861 1.00 55.50 549 LEU A CA 1
ATOM 4354 C C . LEU A 1 549 ? 0.938 -18.771 -15.205 1.00 55.50 549 LEU A C 1
ATOM 4356 O O . LEU A 1 549 ? 0.174 -18.381 -14.329 1.00 55.50 549 LEU A O 1
ATOM 4360 N N . THR A 1 550 ? 0.534 -19.011 -16.458 1.00 59.66 550 THR A N 1
ATOM 4361 C CA . THR A 1 550 ? -0.840 -18.812 -16.937 1.00 59.66 550 THR A CA 1
ATOM 4362 C C . THR A 1 550 ? -1.833 -19.690 -16.179 1.00 59.66 550 THR A C 1
ATOM 4364 O O . THR A 1 550 ? -2.868 -19.176 -15.770 1.00 59.66 550 THR A O 1
ATOM 4367 N N . THR A 1 551 ? -1.513 -20.967 -15.913 1.00 64.00 551 THR A N 1
ATOM 4368 C CA . THR A 1 551 ? -2.433 -21.941 -15.280 1.00 64.00 551 THR A CA 1
ATOM 4369 C C . THR A 1 551 ? -2.984 -21.520 -13.913 1.00 64.00 551 THR A C 1
ATOM 4371 O O . THR A 1 551 ? -4.096 -21.910 -13.567 1.00 64.00 551 THR A O 1
ATOM 4374 N N . ALA A 1 552 ? -2.266 -20.687 -13.148 1.00 64.06 552 ALA A N 1
ATOM 4375 C CA . ALA A 1 552 ? -2.741 -20.198 -11.849 1.00 64.06 552 ALA A CA 1
ATOM 4376 C C . ALA A 1 552 ? -3.929 -19.219 -11.967 1.00 64.06 552 ALA A C 1
ATOM 4378 O O . ALA A 1 552 ? -4.752 -19.150 -11.060 1.00 64.06 552 ALA A O 1
ATOM 4379 N N . PHE A 1 553 ? -4.053 -18.512 -13.097 1.00 66.94 553 PHE A N 1
ATOM 4380 C CA . PHE A 1 553 ? -5.049 -17.454 -13.313 1.00 66.94 553 PHE A CA 1
ATOM 4381 C C . PHE A 1 553 ? -6.340 -17.950 -13.979 1.00 66.94 553 PHE A C 1
ATOM 4383 O O . PHE A 1 553 ? -7.311 -17.202 -14.061 1.00 66.94 553 PHE A O 1
ATOM 4390 N N . PHE A 1 554 ? -6.391 -19.213 -14.422 1.00 70.25 554 PHE A N 1
ATOM 4391 C CA . PHE A 1 554 ? -7.594 -19.796 -15.034 1.00 70.25 554 PHE A CA 1
ATOM 4392 C C . PHE A 1 554 ? -8.753 -19.928 -14.037 1.00 70.25 554 PHE A C 1
ATOM 4394 O O . PHE A 1 554 ? -9.908 -19.835 -14.441 1.00 70.25 554 PHE A O 1
ATOM 4401 N N . ARG A 1 555 ? -8.465 -20.122 -12.742 1.00 70.12 555 ARG A N 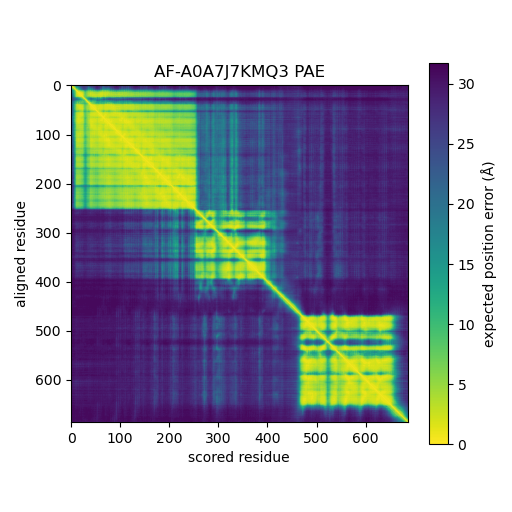1
ATOM 4402 C CA . ARG A 1 555 ? -9.502 -20.330 -11.714 1.00 70.12 555 ARG A CA 1
ATOM 4403 C C . ARG A 1 555 ? -10.233 -19.050 -11.320 1.00 70.12 555 ARG A C 1
ATOM 4405 O O . ARG A 1 555 ? -11.402 -19.112 -10.966 1.00 70.12 555 ARG A O 1
ATOM 4412 N N . ASP A 1 556 ? -9.552 -17.909 -11.397 1.00 71.50 556 ASP A N 1
ATOM 4413 C CA . ASP A 1 556 ? -10.097 -16.614 -10.973 1.00 71.50 556 ASP A CA 1
ATOM 4414 C C . ASP A 1 556 ? -10.752 -15.835 -12.128 1.00 71.50 556 ASP A C 1
ATOM 4416 O O . ASP A 1 556 ? -11.335 -14.769 -11.906 1.00 71.50 556 ASP A O 1
ATOM 4420 N N . ALA A 1 557 ? -10.643 -16.336 -13.363 1.00 83.94 557 ALA A N 1
ATOM 4421 C CA . ALA A 1 557 ? -11.244 -15.739 -14.549 1.00 83.94 557 ALA A CA 1
ATOM 4422 C C . ALA A 1 557 ? -12.703 -16.187 -14.712 1.00 83.94 557 ALA A C 1
ATOM 4424 O O . ALA A 1 557 ? -13.025 -17.366 -14.605 1.00 83.94 557 ALA A O 1
ATOM 4425 N N . MET A 1 558 ? -13.589 -15.237 -15.008 1.00 84.31 558 MET A N 1
ATOM 4426 C CA . MET A 1 558 ? -15.032 -15.468 -15.141 1.00 84.31 558 MET A CA 1
ATOM 4427 C C . MET A 1 558 ? -15.449 -15.743 -16.587 1.00 84.31 558 MET A C 1
ATOM 4429 O O . MET A 1 558 ? -16.490 -16.354 -16.811 1.00 84.31 558 MET A O 1
ATOM 4433 N N . GLY A 1 559 ? -14.634 -15.306 -17.547 1.00 89.75 559 GLY A N 1
ATOM 4434 C CA . GLY A 1 559 ? -14.811 -15.521 -18.980 1.00 89.75 559 GLY A CA 1
ATOM 4435 C C . GLY A 1 559 ? -13.470 -15.431 -19.708 1.00 89.75 559 GLY A C 1
ATOM 4436 O O . GLY A 1 559 ? -12.512 -14.838 -19.198 1.00 89.75 559 GLY A O 1
ATOM 4437 N N . PHE A 1 560 ? -13.388 -16.025 -20.895 1.00 94.19 560 PHE A N 1
ATOM 4438 C CA . PHE A 1 560 ? -12.139 -16.141 -21.643 1.00 94.19 560 PHE A CA 1
ATOM 4439 C C . PHE A 1 560 ? -12.272 -15.596 -23.065 1.00 94.19 560 PHE A C 1
ATOM 4441 O O . PHE A 1 560 ? -13.229 -15.882 -23.783 1.00 94.19 560 PHE A O 1
ATOM 4448 N N . ILE A 1 561 ? -11.262 -14.844 -23.491 1.00 96.44 561 ILE A N 1
ATOM 4449 C CA . ILE A 1 561 ? -11.112 -14.376 -24.869 1.00 96.44 5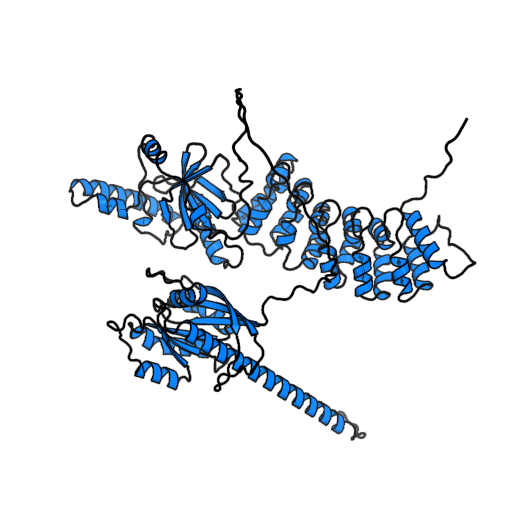61 ILE A CA 1
ATOM 4450 C C . ILE A 1 561 ? -10.013 -15.222 -25.497 1.00 96.44 561 ILE A C 1
ATOM 4452 O O . ILE A 1 561 ? -8.835 -15.046 -25.187 1.00 96.44 561 ILE A O 1
ATOM 4456 N N . LEU A 1 562 ? -10.382 -16.159 -26.362 1.00 95.44 562 LEU A N 1
ATOM 4457 C CA . LEU A 1 562 ? -9.426 -17.033 -27.030 1.00 95.44 562 LEU A CA 1
ATOM 4458 C C . LEU A 1 562 ? -9.106 -16.476 -28.414 1.00 95.44 562 LEU A C 1
ATOM 4460 O O . LEU A 1 562 ? -9.997 -16.313 -29.238 1.00 95.44 562 LEU A O 1
ATOM 4464 N N . MET A 1 563 ? -7.840 -16.168 -28.674 1.00 96.88 563 MET A N 1
ATOM 4465 C CA . MET A 1 563 ? -7.433 -15.414 -29.854 1.00 96.88 563 MET A CA 1
ATOM 4466 C C . MET A 1 563 ? -6.448 -16.179 -30.732 1.00 96.88 563 MET A C 1
ATOM 4468 O O . MET A 1 563 ? -5.476 -16.760 -30.246 1.00 96.88 563 MET A O 1
ATOM 4472 N N . PHE A 1 564 ? -6.658 -16.092 -32.041 1.00 97.62 564 PHE A N 1
ATOM 4473 C CA . PHE A 1 564 ? -5.696 -16.493 -33.062 1.00 97.62 564 PHE A CA 1
ATOM 4474 C C . PHE A 1 564 ? -5.523 -15.373 -34.092 1.00 97.62 564 PHE A C 1
ATOM 4476 O O . PHE A 1 564 ? -6.265 -14.392 -34.099 1.00 97.62 564 PHE A O 1
ATOM 4483 N N . ASP A 1 565 ? -4.511 -15.499 -34.938 1.00 97.06 565 ASP A N 1
ATOM 4484 C CA . ASP A 1 565 ? -4.202 -14.553 -36.003 1.00 97.06 565 ASP A CA 1
ATOM 4485 C C . ASP A 1 565 ? -4.704 -15.093 -37.347 1.00 97.06 565 ASP A C 1
ATOM 4487 O O . ASP A 1 565 ? -4.297 -16.178 -37.767 1.00 97.06 565 ASP A O 1
ATOM 4491 N N . LEU A 1 566 ? -5.566 -14.333 -38.032 1.00 97.44 566 LEU A N 1
ATOM 4492 C CA . LEU A 1 566 ? -6.115 -14.697 -39.343 1.00 97.44 566 LEU A CA 1
ATOM 4493 C C . LEU A 1 566 ? -5.028 -14.863 -40.413 1.00 97.44 566 LEU A C 1
ATOM 4495 O O . LEU A 1 566 ? -5.251 -15.580 -41.387 1.00 97.44 566 LEU A O 1
ATOM 4499 N N . THR A 1 567 ? -3.849 -14.258 -40.230 1.00 95.25 567 THR A N 1
ATOM 4500 C CA . THR A 1 567 ? -2.705 -14.399 -41.145 1.00 95.25 567 THR A CA 1
ATOM 4501 C C . THR A 1 567 ? -1.749 -15.529 -40.748 1.00 95.25 567 THR A C 1
ATOM 4503 O O . THR A 1 567 ? -0.694 -15.686 -41.358 1.00 95.25 567 THR A O 1
ATOM 4506 N N . CYS A 1 568 ? -2.057 -16.303 -39.700 1.00 94.81 568 CYS A N 1
ATOM 4507 C CA . CYS A 1 568 ? -1.188 -17.364 -39.191 1.00 94.81 568 CYS A CA 1
ATOM 4508 C C . CYS A 1 568 ? -1.974 -18.646 -38.889 1.00 94.81 568 CYS A C 1
ATOM 4510 O O . CYS A 1 568 ? -2.481 -18.851 -37.782 1.00 94.81 568 CYS A O 1
ATOM 4512 N N . GLU A 1 569 ? -1.977 -19.558 -39.858 1.00 94.25 569 GLU A N 1
ATOM 4513 C CA . GLU A 1 569 ? -2.608 -20.882 -39.779 1.00 94.25 569 GLU A CA 1
ATOM 4514 C C . GLU A 1 569 ? -2.205 -21.671 -38.518 1.00 94.25 569 GLU A C 1
ATOM 4516 O O . GLU A 1 569 ? -3.050 -22.251 -37.835 1.00 94.25 569 GLU A O 1
ATOM 4521 N N . GLN A 1 570 ? -0.924 -21.638 -38.138 1.00 91.75 570 GLN A N 1
ATOM 4522 C CA . GLN A 1 570 ? -0.441 -22.358 -36.956 1.00 91.75 570 GLN A CA 1
ATOM 4523 C C . GLN A 1 570 ? -1.098 -21.866 -35.658 1.00 91.75 570 GLN A C 1
ATOM 4525 O O . GLN A 1 570 ? -1.406 -22.672 -34.778 1.00 91.75 570 GLN A O 1
ATOM 4530 N N . SER A 1 571 ? -1.349 -20.557 -35.547 1.00 94.19 571 SER A N 1
ATOM 4531 C CA . SER A 1 571 ? -2.013 -19.986 -34.373 1.00 94.19 571 SER A CA 1
ATOM 4532 C C . SER A 1 571 ? -3.464 -20.458 -34.250 1.00 94.19 571 SER A C 1
ATOM 4534 O O . SER A 1 571 ? -3.945 -20.662 -33.138 1.00 94.19 571 SER A O 1
ATOM 4536 N N . PHE A 1 572 ? -4.132 -20.711 -35.383 1.00 96.38 572 PHE A N 1
ATOM 4537 C CA . PHE A 1 572 ? -5.476 -21.282 -35.428 1.00 96.38 572 PHE A CA 1
ATOM 4538 C C . PHE A 1 572 ? -5.480 -22.766 -35.046 1.00 96.38 572 PHE A C 1
ATOM 4540 O O . PHE A 1 572 ? -6.296 -23.192 -34.230 1.00 96.38 572 PHE A O 1
ATOM 4547 N N . VAL A 1 573 ? -4.528 -23.556 -35.551 1.00 92.25 573 VAL A N 1
ATOM 4548 C CA . VAL A 1 573 ? -4.369 -24.968 -35.150 1.00 92.25 573 VAL A CA 1
ATOM 4549 C C . VAL A 1 573 ? -4.155 -25.089 -33.636 1.00 92.25 573 VAL A C 1
ATOM 4551 O O . VAL A 1 573 ? -4.747 -25.953 -32.983 1.00 92.25 573 VAL A O 1
ATOM 4554 N N . ASN A 1 574 ? -3.371 -24.180 -33.053 1.00 91.00 574 ASN A N 1
ATOM 4555 C CA . ASN A 1 574 ? -3.061 -24.178 -31.625 1.00 91.00 574 ASN A CA 1
ATOM 4556 C C . ASN A 1 574 ? -4.246 -23.795 -30.719 1.00 91.00 574 ASN A C 1
ATOM 4558 O O . ASN A 1 574 ? -4.181 -24.063 -29.518 1.00 91.00 574 ASN A O 1
ATOM 4562 N N . VAL A 1 575 ? -5.347 -23.252 -31.257 1.00 92.38 575 VAL A N 1
ATOM 4563 C CA . VAL A 1 575 ? -6.575 -22.941 -30.495 1.00 92.38 575 VAL A CA 1
ATOM 4564 C C . VAL A 1 575 ? -7.086 -24.170 -29.741 1.00 92.38 575 VAL A C 1
ATOM 4566 O O . VAL A 1 575 ? -7.447 -24.063 -28.572 1.00 92.38 575 VAL A O 1
ATOM 4569 N N . ARG A 1 576 ? -7.045 -25.361 -30.354 1.00 89.56 576 ARG A N 1
ATOM 4570 C CA . ARG A 1 576 ? -7.476 -26.609 -29.696 1.00 89.56 576 ARG A CA 1
ATOM 4571 C C . ARG A 1 576 ? -6.633 -26.950 -28.469 1.00 89.56 576 ARG A C 1
ATOM 4573 O O . ARG A 1 576 ? -7.177 -27.365 -27.452 1.00 89.56 576 ARG A O 1
ATOM 4580 N N . ASN A 1 577 ? -5.324 -26.712 -28.529 1.00 86.69 577 ASN A N 1
ATOM 4581 C CA . ASN A 1 577 ? -4.434 -26.940 -27.389 1.00 86.69 577 ASN A CA 1
ATOM 4582 C C . ASN A 1 577 ? -4.762 -25.982 -26.236 1.00 86.69 577 ASN A C 1
ATOM 4584 O O . ASN A 1 577 ? -4.766 -26.387 -25.074 1.00 86.69 577 ASN A O 1
ATOM 4588 N N . TRP A 1 578 ? -5.077 -24.723 -26.557 1.00 87.12 578 TRP A N 1
ATOM 4589 C CA . TRP A 1 578 ? -5.533 -23.748 -25.568 1.00 87.12 578 TRP A CA 1
ATOM 4590 C C . TRP A 1 578 ? -6.885 -24.132 -24.957 1.00 87.12 578 TRP A C 1
ATOM 4592 O O . TRP A 1 578 ? -7.049 -23.990 -23.749 1.00 87.12 578 TRP A O 1
ATOM 4602 N N . LEU A 1 579 ? -7.816 -24.681 -25.744 1.00 85.69 579 LEU A N 1
ATOM 4603 C CA . LEU A 1 579 ? -9.106 -25.169 -25.242 1.00 85.69 579 LEU A CA 1
ATOM 4604 C C . LEU A 1 579 ? -8.956 -26.337 -24.268 1.00 85.69 579 LEU A C 1
ATOM 4606 O O . LEU A 1 579 ? -9.583 -26.314 -23.215 1.00 85.69 579 LEU A O 1
ATOM 4610 N N . VAL A 1 580 ? -8.091 -27.312 -24.562 1.00 83.56 580 VAL A N 1
ATOM 4611 C CA . VAL A 1 580 ? -7.831 -28.436 -23.643 1.00 83.56 580 VAL A CA 1
ATOM 4612 C C . VAL A 1 580 ? -7.278 -27.928 -22.308 1.00 83.56 580 VAL A C 1
ATOM 4614 O O . VAL A 1 580 ? -7.731 -28.350 -21.245 1.00 83.56 580 VAL A O 1
ATOM 4617 N N . GLN A 1 581 ? -6.337 -26.977 -22.341 1.00 78.81 581 GLN A N 1
ATOM 4618 C CA . GLN A 1 581 ? -5.798 -26.363 -21.119 1.00 78.81 581 GLN A CA 1
ATOM 4619 C C . GLN A 1 581 ? -6.878 -25.621 -20.330 1.00 78.81 581 GLN A C 1
ATOM 4621 O O . GLN A 1 581 ? -6.929 -25.716 -19.106 1.00 78.81 581 GLN A O 1
ATOM 4626 N N . LEU A 1 582 ? -7.752 -24.911 -21.038 1.00 81.62 582 LEU A N 1
ATOM 4627 C CA . LEU A 1 582 ? -8.852 -24.163 -20.454 1.00 81.62 582 LEU A CA 1
ATOM 4628 C C . LEU A 1 582 ? -9.858 -25.108 -19.782 1.00 81.62 582 LEU A C 1
ATOM 4630 O O . LEU A 1 582 ? -10.164 -24.914 -18.612 1.00 81.62 582 LEU A O 1
ATOM 4634 N N . GLN A 1 583 ? -10.275 -26.182 -20.453 1.00 79.75 583 GLN A N 1
ATOM 4635 C CA . GLN A 1 583 ? -11.165 -27.206 -19.887 1.00 79.75 583 GLN A CA 1
ATOM 4636 C C . GLN A 1 583 ? -10.559 -27.925 -18.673 1.00 79.75 583 GLN A C 1
ATOM 4638 O O . GLN A 1 583 ? -11.284 -28.319 -17.770 1.00 79.75 583 GLN A O 1
ATOM 4643 N N . THR A 1 584 ? -9.232 -28.074 -18.623 1.00 76.38 584 THR A N 1
ATOM 4644 C CA . THR A 1 584 ? -8.549 -28.763 -17.512 1.00 76.38 584 THR A CA 1
ATOM 4645 C C . THR A 1 584 ? -8.399 -27.883 -16.262 1.00 76.38 584 THR A C 1
ATOM 4647 O O . THR A 1 584 ? -8.281 -28.399 -15.151 1.00 76.38 584 THR A O 1
ATOM 4650 N N . HIS A 1 585 ? -8.344 -26.555 -16.419 1.00 73.25 585 HIS A N 1
ATOM 4651 C CA . HIS A 1 585 ? -7.926 -25.637 -15.348 1.00 73.25 585 HIS A CA 1
ATOM 4652 C C . HIS A 1 585 ? -8.914 -24.509 -15.019 1.00 73.25 585 HIS A C 1
ATOM 4654 O O . HIS A 1 585 ? -8.685 -23.787 -14.043 1.00 73.25 585 HIS A O 1
ATOM 4660 N N . ALA A 1 586 ? -9.975 -24.323 -15.808 1.00 70.94 586 ALA A N 1
ATOM 4661 C CA . ALA A 1 586 ? -11.015 -23.338 -15.530 1.00 70.94 586 ALA A CA 1
ATOM 4662 C C . ALA A 1 586 ? -11.860 -23.720 -14.304 1.00 70.94 586 ALA A C 1
ATOM 4664 O O . ALA A 1 586 ? -11.838 -24.849 -13.820 1.00 70.94 586 ALA A O 1
ATOM 4665 N N . TYR A 1 587 ? -12.616 -22.750 -13.793 1.00 66.31 587 TYR A N 1
ATOM 4666 C CA . TYR A 1 587 ? -13.449 -22.907 -12.597 1.00 66.31 587 TYR A CA 1
ATOM 4667 C C . TYR A 1 587 ? -14.677 -23.822 -12.807 1.00 66.31 587 TYR A C 1
ATOM 4669 O O . TYR A 1 587 ? -15.327 -24.189 -11.830 1.00 66.31 587 TYR A O 1
ATOM 4677 N N . CYS A 1 588 ? -15.022 -24.168 -14.054 1.00 66.25 588 CYS A N 1
ATOM 4678 C CA . CYS A 1 588 ? -16.098 -25.104 -14.385 1.00 66.25 588 CYS A CA 1
ATOM 4679 C C . CYS A 1 588 ? -15.833 -25.837 -15.709 1.00 66.25 588 CYS A C 1
ATOM 4681 O O . CYS A 1 588 ? -15.022 -25.391 -16.521 1.00 66.25 588 CYS A O 1
ATOM 4683 N N . ASP A 1 589 ? -16.579 -26.920 -15.945 1.00 63.81 589 ASP A N 1
ATOM 4684 C CA . ASP A 1 589 ? -16.458 -27.763 -17.145 1.00 63.81 589 ASP A CA 1
ATOM 4685 C C . ASP A 1 589 ? -16.894 -27.052 -18.444 1.00 63.81 589 ASP A C 1
ATOM 4687 O O . ASP A 1 589 ? -16.529 -27.474 -19.543 1.00 63.81 589 ASP A O 1
ATOM 4691 N N . LYS A 1 590 ? -17.688 -25.974 -18.335 1.00 73.69 590 LYS A N 1
ATOM 4692 C CA . LYS A 1 590 ? -18.224 -25.190 -19.465 1.00 73.69 590 LYS A CA 1
ATOM 4693 C C . LYS A 1 590 ? -18.041 -23.679 -19.252 1.00 73.69 590 LYS A C 1
ATOM 4695 O O . LYS A 1 590 ? -19.009 -22.977 -18.968 1.00 73.69 590 LYS A O 1
ATOM 4700 N N . PRO A 1 591 ? -16.808 -23.173 -19.355 1.00 81.94 591 PRO A N 1
ATOM 4701 C CA . PRO A 1 591 ? -16.524 -21.752 -19.196 1.00 81.94 591 PRO A CA 1
ATOM 4702 C C . PRO A 1 591 ? -17.008 -20.937 -20.401 1.00 81.94 591 PRO A C 1
ATOM 4704 O O . PRO A 1 591 ? -16.985 -21.427 -21.530 1.00 81.94 591 PRO A O 1
ATOM 4707 N N . ASP A 1 592 ? -17.385 -19.675 -20.177 1.00 90.06 592 ASP A N 1
ATOM 4708 C CA . ASP A 1 592 ? -17.761 -18.774 -21.272 1.00 90.06 592 ASP A CA 1
ATOM 4709 C C . ASP A 1 592 ? -16.520 -18.371 -22.062 1.00 90.06 592 ASP A C 1
ATOM 4711 O O . ASP A 1 592 ? -15.578 -17.782 -21.516 1.00 90.06 592 ASP A O 1
ATOM 4715 N N . VAL A 1 593 ? -16.527 -18.680 -23.358 1.00 93.50 593 VAL A N 1
ATOM 4716 C CA . VAL A 1 593 ? -15.417 -18.384 -24.261 1.00 93.50 593 VAL A CA 1
ATOM 4717 C C . VAL A 1 593 ? -15.927 -17.678 -25.511 1.00 93.50 593 VAL A C 1
ATOM 4719 O O . VAL A 1 593 ? -16.845 -18.147 -26.189 1.00 93.50 593 VAL A O 1
ATOM 4722 N N . VAL A 1 594 ? -15.275 -16.568 -25.850 1.00 97.12 594 VAL A N 1
ATOM 4723 C CA . VAL A 1 594 ? -15.402 -15.918 -27.157 1.00 97.12 594 VAL A CA 1
ATOM 4724 C C . VAL A 1 594 ? -14.125 -16.168 -27.956 1.00 97.12 594 VAL A C 1
ATOM 4726 O O . VAL A 1 594 ? -13.022 -15.874 -27.493 1.00 97.12 594 VAL A O 1
ATOM 4729 N N . LEU A 1 595 ? -14.279 -16.720 -29.161 1.00 97.75 595 LEU A N 1
ATOM 4730 C CA . LEU A 1 595 ? -13.199 -16.953 -30.113 1.00 97.75 595 LEU A CA 1
ATOM 4731 C C . LEU A 1 595 ? -13.013 -15.716 -31.006 1.00 97.75 595 LEU A C 1
ATOM 4733 O O . LEU A 1 595 ? -13.943 -15.284 -31.686 1.00 97.75 595 LEU A O 1
ATOM 4737 N N . CYS A 1 596 ? -11.796 -15.184 -31.054 1.00 98.12 596 CYS A N 1
ATOM 4738 C CA . CYS A 1 596 ? -11.437 -14.011 -31.846 1.00 98.12 596 CYS A CA 1
ATOM 4739 C C . CYS A 1 596 ? -10.386 -14.369 -32.905 1.00 98.12 596 CYS A C 1
ATOM 4741 O O . CYS A 1 596 ? -9.245 -14.694 -32.569 1.00 98.12 596 CYS A O 1
ATOM 4743 N N . GLY A 1 597 ? -10.745 -14.253 -34.184 1.00 97.94 597 GLY A N 1
ATOM 4744 C CA . GLY A 1 597 ? -9.779 -14.231 -35.286 1.00 97.94 597 GLY A CA 1
ATOM 4745 C C . GLY A 1 597 ? -9.303 -12.799 -35.493 1.00 97.94 597 GLY A C 1
ATOM 4746 O O . GLY A 1 597 ? -10.058 -11.976 -35.998 1.00 97.94 597 GLY A O 1
ATOM 4747 N N . ASN A 1 598 ? -8.105 -12.455 -35.036 1.00 97.44 598 ASN A N 1
ATOM 4748 C CA . ASN A 1 598 ? -7.604 -11.081 -35.069 1.00 97.44 598 ASN A CA 1
ATOM 4749 C C . ASN A 1 598 ? -6.830 -10.782 -36.366 1.00 97.44 598 ASN A C 1
ATOM 4751 O O . ASN A 1 598 ? -6.420 -11.697 -37.076 1.00 97.44 598 ASN A O 1
ATOM 4755 N N . LYS A 1 599 ? -6.585 -9.491 -36.628 1.00 96.38 599 LYS A N 1
ATOM 4756 C CA . LYS A 1 599 ? -5.925 -8.943 -37.833 1.00 96.38 599 LYS A CA 1
ATOM 4757 C C . LYS A 1 599 ? -6.753 -9.045 -39.119 1.00 96.38 599 LYS A C 1
ATOM 4759 O O . LYS A 1 599 ? -6.195 -9.147 -40.208 1.00 96.38 599 LYS A O 1
ATOM 4764 N N . ALA A 1 600 ? -8.078 -8.933 -39.008 1.00 96.44 600 ALA A N 1
ATOM 4765 C CA . ALA A 1 600 ? -8.994 -8.915 -40.158 1.00 96.44 600 ALA A CA 1
ATOM 4766 C C . ALA A 1 600 ? -8.730 -7.759 -41.150 1.00 96.44 600 ALA A C 1
ATOM 4768 O O . ALA A 1 600 ? -9.141 -7.808 -42.301 1.00 96.44 600 ALA A O 1
ATOM 4769 N N . ASP A 1 601 ? -7.994 -6.722 -40.736 1.00 95.56 601 ASP A N 1
ATOM 4770 C CA . ASP A 1 601 ? -7.526 -5.654 -41.627 1.00 95.56 601 ASP A CA 1
ATOM 4771 C C . ASP A 1 601 ? -6.514 -6.130 -42.687 1.00 95.56 601 ASP A C 1
ATOM 4773 O O . ASP A 1 601 ? -6.312 -5.454 -43.697 1.00 95.56 601 ASP A O 1
ATOM 4777 N N . LYS A 1 602 ? -5.901 -7.303 -42.495 1.00 93.25 602 LYS A N 1
ATOM 4778 C CA . LYS A 1 602 ? -4.892 -7.885 -43.385 1.00 93.25 602 LYS A CA 1
ATOM 4779 C C . LYS A 1 602 ? -5.467 -8.959 -44.309 1.00 93.25 602 LYS A C 1
ATOM 4781 O O . LYS A 1 602 ? -4.877 -10.021 -44.470 1.00 93.25 602 LYS A O 1
ATOM 4786 N N . GLU A 1 603 ? -6.581 -8.666 -44.971 1.00 93.50 603 GLU A N 1
ATOM 4787 C CA . GLU A 1 603 ? -7.304 -9.636 -45.814 1.00 93.50 603 GLU A CA 1
ATOM 4788 C C . GLU A 1 603 ? -6.427 -10.280 -46.909 1.00 93.50 603 GLU A C 1
ATOM 4790 O O . GLU A 1 603 ? -6.558 -11.458 -47.217 1.00 93.50 603 GLU A O 1
ATOM 4795 N N . ARG A 1 604 ? -5.450 -9.542 -47.453 1.00 94.38 604 ARG A N 1
ATOM 4796 C CA . ARG A 1 604 ? -4.507 -10.068 -48.462 1.00 94.38 604 ARG A CA 1
ATOM 4797 C C . ARG A 1 604 ? -3.522 -11.108 -47.920 1.00 94.38 604 ARG A C 1
ATOM 4799 O O . ARG A 1 604 ? -2.936 -11.843 -48.705 1.00 94.38 604 ARG A O 1
ATOM 4806 N N . GLU A 1 605 ? -3.298 -11.123 -46.609 1.00 94.62 605 GLU A N 1
ATOM 4807 C CA . GLU A 1 605 ? -2.415 -12.061 -45.907 1.00 94.62 605 GLU A CA 1
ATOM 4808 C C . GLU A 1 605 ? -3.226 -13.169 -45.203 1.00 94.62 605 GLU A C 1
ATOM 4810 O O . GLU A 1 605 ? -2.656 -13.929 -44.419 1.00 94.62 605 GLU A O 1
ATOM 4815 N N . ARG A 1 606 ? -4.549 -13.259 -45.438 1.00 96.31 606 ARG A N 1
ATOM 4816 C CA . ARG A 1 606 ? -5.422 -14.243 -44.785 1.00 96.31 606 ARG A CA 1
ATOM 4817 C C . ARG A 1 606 ? -4.935 -15.662 -45.086 1.00 96.31 606 ARG A C 1
ATOM 4819 O O . ARG A 1 606 ? -4.796 -16.061 -46.238 1.00 96.31 606 ARG A O 1
ATOM 4826 N N . ALA A 1 607 ? -4.716 -16.422 -44.018 1.00 95.25 607 ALA A N 1
ATOM 4827 C CA . ALA A 1 607 ? -4.364 -17.837 -44.050 1.00 95.25 607 ALA A CA 1
ATOM 4828 C C . ALA A 1 607 ? -5.493 -18.735 -43.514 1.00 95.25 607 ALA A C 1
ATOM 4830 O O . ALA A 1 607 ? -5.476 -19.936 -43.762 1.00 95.25 607 ALA A O 1
ATOM 4831 N N . VAL A 1 608 ? -6.464 -18.166 -42.786 1.00 95.75 608 VAL A N 1
ATOM 4832 C CA . VAL A 1 608 ? -7.565 -18.904 -42.152 1.00 95.75 608 VAL A CA 1
ATOM 4833 C C . VAL A 1 608 ? -8.914 -18.448 -42.709 1.00 95.75 608 VAL A C 1
ATOM 4835 O O . VAL A 1 608 ? -9.306 -17.287 -42.568 1.00 95.75 608 VAL A O 1
ATOM 4838 N N . ASP A 1 609 ? -9.648 -19.385 -43.307 1.00 93.94 609 ASP A N 1
ATOM 4839 C CA . ASP A 1 609 ? -10.993 -19.142 -43.829 1.00 93.94 609 ASP A CA 1
ATOM 4840 C C . ASP A 1 609 ? -12.024 -18.970 -42.708 1.00 93.94 609 ASP A C 1
ATOM 4842 O O . ASP A 1 609 ? -12.073 -19.753 -41.751 1.00 93.94 609 ASP A O 1
ATOM 4846 N N . GLU A 1 610 ? -12.920 -17.996 -42.877 1.00 93.50 610 GLU A N 1
ATOM 4847 C CA . GLU A 1 610 ? -13.990 -17.703 -41.919 1.00 93.50 610 GLU A CA 1
ATOM 4848 C C . GLU A 1 610 ? -14.870 -18.937 -41.650 1.00 93.50 610 GLU A C 1
ATOM 4850 O O . GLU A 1 610 ? -15.163 -19.269 -40.500 1.00 93.50 610 GLU A O 1
ATOM 4855 N N . SER A 1 611 ? -15.235 -19.684 -42.699 1.00 94.31 611 SER A N 1
ATOM 4856 C CA . SER A 1 611 ? -16.085 -20.881 -42.593 1.00 94.31 611 SER A CA 1
ATOM 4857 C C . SER A 1 611 ? -15.477 -21.959 -41.688 1.00 94.31 611 SER A C 1
ATOM 4859 O O . SER A 1 611 ? -16.188 -22.645 -40.947 1.00 94.31 611 SER A O 1
ATOM 4861 N N . ARG A 1 612 ? -14.146 -22.087 -41.698 1.00 95.31 612 ARG A N 1
ATOM 4862 C CA . ARG A 1 612 ? -13.410 -23.061 -40.893 1.00 95.31 612 ARG A CA 1
ATOM 4863 C C . ARG A 1 612 ? -13.333 -22.632 -39.432 1.00 95.31 612 ARG A C 1
ATOM 4865 O O . ARG A 1 612 ? -13.547 -23.465 -38.549 1.00 95.31 612 ARG A O 1
ATOM 4872 N N . ALA A 1 613 ? -13.090 -21.350 -39.174 1.00 94.06 613 ALA A N 1
ATOM 4873 C CA . ALA A 1 613 ? -13.109 -20.802 -37.822 1.00 94.06 613 ALA A CA 1
ATOM 4874 C C . ALA A 1 613 ? -14.518 -20.841 -37.203 1.00 94.06 613 ALA A C 1
ATOM 4876 O O . ALA A 1 613 ? -14.672 -21.267 -36.057 1.00 94.06 613 ALA A O 1
ATOM 4877 N N . GLN A 1 614 ? -15.557 -20.528 -37.983 1.00 94.31 614 GLN A N 1
ATOM 4878 C CA . GLN A 1 614 ? -16.957 -20.678 -37.575 1.00 94.31 614 GLN A CA 1
ATOM 4879 C C . GLN A 1 614 ? -17.320 -22.136 -37.266 1.00 94.31 614 GLN A C 1
ATOM 4881 O O . GLN A 1 614 ? -18.030 -22.399 -36.295 1.00 94.31 614 GLN A O 1
ATOM 4886 N N . LYS A 1 615 ? -16.835 -23.101 -38.061 1.00 95.38 615 LYS A N 1
ATOM 4887 C CA . LYS A 1 615 ? -17.059 -24.530 -37.798 1.00 95.38 615 LYS A CA 1
ATOM 4888 C C . LYS A 1 615 ? -16.438 -24.960 -36.466 1.00 95.38 615 LYS A C 1
ATOM 4890 O O . LYS A 1 615 ? -17.111 -25.637 -35.696 1.00 95.38 615 LYS A O 1
ATOM 4895 N N . LEU A 1 616 ? -15.207 -24.526 -36.177 1.00 92.31 616 LEU A N 1
ATOM 4896 C CA . LEU A 1 616 ? -14.548 -24.789 -34.892 1.00 92.31 616 LEU A CA 1
ATOM 4897 C C . LEU A 1 616 ? -15.315 -24.145 -33.725 1.00 92.31 616 LEU A C 1
ATOM 4899 O O . LEU A 1 616 ? -15.528 -24.779 -32.698 1.00 92.31 616 LEU A O 1
ATOM 4903 N N . ALA A 1 617 ? -15.774 -22.905 -33.886 1.00 93.81 617 ALA A N 1
ATOM 4904 C CA . ALA A 1 617 ? -16.560 -22.229 -32.859 1.00 93.81 617 ALA A CA 1
ATOM 4905 C C . ALA A 1 617 ? -17.875 -22.967 -32.556 1.00 93.81 617 ALA A C 1
ATOM 4907 O O . ALA A 1 617 ? -18.209 -23.160 -31.391 1.00 93.81 617 ALA A O 1
ATOM 4908 N N . LYS A 1 618 ? -18.574 -23.460 -33.589 1.00 92.94 618 LYS A N 1
ATOM 4909 C CA . LYS A 1 618 ? -19.782 -24.288 -33.432 1.00 92.94 618 LYS A CA 1
ATOM 4910 C C . LYS A 1 618 ? -19.495 -25.622 -32.740 1.00 92.94 618 LYS A C 1
ATOM 4912 O O . LYS A 1 618 ? -20.269 -26.018 -31.878 1.00 92.94 618 LYS A O 1
ATOM 4917 N N . GLU A 1 619 ? -18.393 -26.287 -33.092 1.00 92.25 619 GLU A N 1
ATOM 4918 C CA . GLU A 1 619 ? -17.967 -27.564 -32.493 1.00 92.25 619 GLU A CA 1
ATOM 4919 C C . GLU A 1 619 ? -17.802 -27.456 -30.967 1.00 92.25 619 GLU A C 1
ATOM 4921 O O . GLU A 1 619 ? -18.217 -28.351 -30.236 1.00 92.25 619 GLU A O 1
ATOM 4926 N N . PHE A 1 620 ? -17.264 -26.334 -30.483 1.00 87.62 620 PHE A N 1
ATOM 4927 C CA . PHE A 1 620 ? -17.003 -26.087 -29.059 1.00 87.62 620 PHE A CA 1
ATOM 4928 C C . PHE A 1 620 ? -18.017 -25.139 -28.392 1.00 87.62 620 PHE A C 1
ATOM 4930 O O . PHE A 1 620 ? -17.783 -24.690 -27.273 1.00 87.62 620 PHE A O 1
ATOM 4937 N N . ASN A 1 621 ? -19.137 -24.833 -29.058 1.00 88.62 621 ASN A N 1
ATOM 4938 C CA . ASN A 1 621 ? -20.187 -23.926 -28.576 1.00 88.62 621 ASN A CA 1
ATOM 4939 C C . ASN A 1 621 ? -19.677 -22.537 -28.123 1.00 88.62 621 ASN A C 1
ATOM 4941 O O . ASN A 1 621 ? -20.104 -21.998 -27.104 1.00 88.62 621 ASN A O 1
ATOM 4945 N N . MET A 1 622 ? -18.756 -2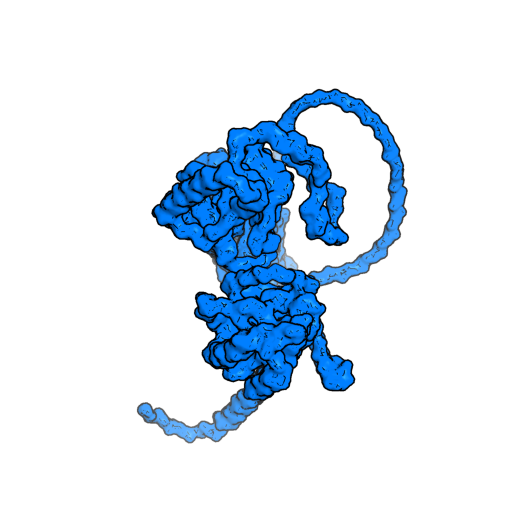1.951 -28.887 1.00 93.25 622 MET A N 1
ATOM 4946 C CA . MET A 1 622 ? -18.212 -20.611 -28.657 1.00 93.25 622 MET A CA 1
ATOM 4947 C C . MET A 1 622 ? -18.830 -19.599 -29.626 1.00 93.25 622 MET A C 1
ATOM 4949 O O . MET A 1 622 ? -19.131 -19.922 -30.779 1.00 93.25 622 MET A O 1
ATOM 4953 N N . LYS A 1 623 ? -18.954 -18.336 -29.204 1.00 93.62 623 LYS A N 1
ATOM 4954 C CA . LYS A 1 623 ? -19.223 -17.229 -30.139 1.00 93.62 623 LYS A CA 1
ATOM 4955 C C . LYS A 1 623 ? -17.931 -16.873 -30.880 1.00 93.62 623 LYS A C 1
ATOM 4957 O O . LYS A 1 623 ? -16.859 -16.912 -30.281 1.00 93.62 623 LYS A O 1
ATOM 4962 N N . TYR A 1 624 ? -18.027 -16.529 -32.164 1.00 97.38 624 TYR A N 1
ATOM 4963 C CA . TYR A 1 624 ? -16.872 -16.200 -33.004 1.00 97.38 624 TYR A CA 1
ATOM 4964 C C . TYR A 1 624 ? -16.980 -14.800 -33.600 1.00 97.38 624 TYR A C 1
ATOM 4966 O O . TYR A 1 624 ? -18.031 -14.431 -34.123 1.00 97.38 624 TYR A O 1
ATOM 4974 N N . PHE A 1 625 ? -15.874 -14.055 -33.554 1.00 97.88 625 PHE A N 1
ATOM 4975 C CA . PHE A 1 625 ? -15.733 -12.752 -34.193 1.00 97.88 625 PHE A CA 1
ATOM 4976 C C . PHE A 1 625 ? -14.410 -12.652 -34.951 1.00 97.88 625 PHE A C 1
ATOM 4978 O O . PHE A 1 625 ? -13.342 -12.958 -34.415 1.00 97.88 625 PHE A O 1
ATOM 4985 N N . GLU A 1 626 ? -14.465 -12.133 -36.175 1.00 98.00 626 GLU A N 1
ATOM 4986 C CA . GLU A 1 626 ? -13.285 -11.590 -36.843 1.00 98.00 626 GLU A CA 1
ATOM 4987 C C . GLU A 1 626 ? -13.063 -10.156 -36.370 1.00 98.00 626 GLU A C 1
ATOM 4989 O O . GLU A 1 626 ? -13.968 -9.322 -36.407 1.00 98.00 626 GLU A O 1
ATOM 4994 N N . THR A 1 627 ? -11.867 -9.880 -35.864 1.00 97.94 627 THR A N 1
ATOM 4995 C CA . THR A 1 627 ? -11.531 -8.653 -35.143 1.00 97.94 627 THR A CA 1
ATOM 4996 C C . THR A 1 627 ? -10.290 -8.005 -35.737 1.00 97.94 627 THR A C 1
ATOM 4998 O O . THR A 1 627 ? -9.432 -8.656 -36.334 1.00 97.94 627 THR A O 1
ATOM 5001 N N . SER A 1 628 ? -10.173 -6.693 -35.569 1.00 97.25 628 SER A N 1
ATOM 5002 C CA . SER A 1 628 ? -8.951 -5.970 -35.904 1.00 97.25 628 SER A CA 1
ATOM 5003 C C . SER A 1 628 ? -8.616 -5.009 -34.778 1.00 97.25 628 SER A C 1
ATOM 5005 O O . SER A 1 628 ? -9.244 -3.965 -34.615 1.00 97.25 628 SER A O 1
ATOM 5007 N N . ALA A 1 629 ? -7.578 -5.339 -34.008 1.00 94.56 629 ALA A N 1
ATOM 5008 C CA . ALA A 1 629 ? -7.020 -4.418 -33.019 1.00 94.56 629 ALA A CA 1
ATOM 5009 C C . ALA A 1 629 ? -6.534 -3.099 -33.658 1.00 94.56 629 ALA A C 1
ATOM 5011 O O . ALA A 1 629 ? -6.589 -2.042 -33.024 1.00 94.56 629 ALA A O 1
ATOM 5012 N N . ALA A 1 630 ? -6.096 -3.146 -34.921 1.00 91.75 630 ALA A N 1
ATOM 5013 C CA . ALA A 1 630 ? -5.632 -1.978 -35.661 1.00 91.75 630 ALA A CA 1
ATOM 5014 C C . ALA A 1 630 ? -6.764 -0.980 -35.930 1.00 91.75 630 ALA A C 1
ATOM 5016 O O . ALA A 1 630 ? -6.612 0.204 -35.630 1.00 91.75 630 ALA A O 1
ATOM 5017 N N . THR A 1 631 ? -7.908 -1.456 -36.423 1.00 93.00 631 THR A N 1
ATOM 5018 C CA . THR A 1 631 ? -9.045 -0.602 -36.819 1.00 93.00 631 THR A CA 1
ATOM 5019 C C . THR A 1 631 ? -10.110 -0.449 -35.731 1.00 93.00 631 THR A C 1
ATOM 5021 O O . THR A 1 631 ? -10.908 0.480 -35.782 1.00 93.00 631 THR A O 1
ATOM 5024 N N . GLY A 1 632 ? -10.129 -1.340 -34.737 1.00 93.25 632 GLY A N 1
ATOM 5025 C CA . GLY A 1 632 ? -11.205 -1.459 -33.752 1.00 93.25 632 GLY A CA 1
ATOM 5026 C C . GLY A 1 632 ? -12.372 -2.344 -34.200 1.00 93.25 632 GLY A C 1
ATOM 5027 O O . GLY A 1 632 ? -13.299 -2.544 -33.415 1.00 93.25 632 GLY A O 1
ATOM 5028 N N . HIS A 1 633 ? -12.335 -2.904 -35.417 1.00 96.19 633 HIS A N 1
ATOM 5029 C CA . HIS A 1 633 ? -13.412 -3.745 -35.941 1.00 96.19 633 HIS A CA 1
ATOM 5030 C C . HIS A 1 633 ? -13.725 -4.918 -34.997 1.00 96.19 633 HIS A C 1
ATOM 5032 O O . HIS A 1 633 ? -12.822 -5.670 -34.622 1.00 96.19 633 HIS A O 1
ATOM 5038 N N . ASN A 1 634 ? -15.000 -5.035 -34.601 1.00 95.69 634 ASN A N 1
ATOM 5039 C CA . ASN A 1 634 ? -15.569 -6.035 -33.684 1.00 95.69 634 ASN A CA 1
ATOM 5040 C C . ASN A 1 634 ? -14.898 -6.186 -32.302 1.00 95.69 634 ASN A C 1
ATOM 5042 O O . ASN A 1 634 ? -15.263 -7.093 -31.557 1.00 95.69 634 ASN A O 1
ATOM 5046 N N . VAL A 1 635 ? -13.974 -5.300 -31.906 1.00 96.44 635 VAL A N 1
ATOM 5047 C CA . VAL A 1 635 ? -13.269 -5.406 -30.613 1.00 96.44 635 VAL A CA 1
ATOM 5048 C C . VAL A 1 635 ? -14.229 -5.228 -29.434 1.00 96.44 635 VAL A C 1
ATOM 5050 O O . VAL A 1 635 ? -14.288 -6.092 -28.561 1.00 96.44 635 VAL A O 1
ATOM 5053 N N . SER A 1 636 ? -15.016 -4.145 -29.422 1.00 94.25 636 SER A N 1
ATOM 5054 C CA . SER A 1 636 ? -16.013 -3.915 -28.364 1.00 94.25 636 SER A CA 1
ATOM 5055 C C . SER A 1 636 ? -17.095 -4.986 -28.374 1.00 94.25 636 SER A C 1
ATOM 5057 O O . SER A 1 636 ? -17.391 -5.549 -27.329 1.00 94.25 636 SER A O 1
ATOM 5059 N N . LYS A 1 637 ? -17.592 -5.343 -29.567 1.00 93.44 637 LYS A N 1
ATOM 5060 C CA . LYS A 1 637 ? -18.637 -6.356 -29.747 1.00 93.44 637 LYS A CA 1
ATOM 5061 C C . LYS A 1 637 ? -18.248 -7.701 -29.128 1.00 93.44 637 LYS A C 1
ATOM 5063 O O . LYS A 1 637 ? -19.051 -8.295 -28.425 1.00 93.44 637 LYS A O 1
ATOM 5068 N N . ALA A 1 638 ? -17.011 -8.155 -29.338 1.00 96.31 638 ALA A N 1
ATOM 5069 C CA . ALA A 1 638 ? -16.531 -9.412 -28.771 1.00 96.31 638 ALA A CA 1
ATOM 5070 C C . ALA A 1 638 ? -16.473 -9.393 -27.230 1.00 96.31 638 ALA A C 1
ATOM 5072 O O . ALA A 1 638 ? -16.841 -10.380 -26.595 1.00 96.31 638 ALA A O 1
ATOM 5073 N N . ILE A 1 639 ? -16.040 -8.280 -26.622 1.00 95.38 639 ILE A N 1
ATOM 5074 C CA . ILE A 1 639 ? -15.970 -8.143 -25.155 1.00 95.38 639 ILE A CA 1
ATOM 5075 C C . ILE A 1 639 ? -17.362 -7.975 -24.542 1.00 95.38 639 ILE A C 1
ATOM 5077 O O . ILE A 1 639 ? -17.635 -8.564 -23.501 1.00 95.38 639 ILE A O 1
ATOM 5081 N N . GLU A 1 640 ? -18.238 -7.205 -25.183 1.00 93.44 640 GLU A N 1
ATOM 5082 C CA . GLU A 1 640 ? -19.629 -7.022 -24.761 1.00 93.44 640 GLU A CA 1
ATOM 5083 C C . GLU A 1 640 ? -20.394 -8.347 -24.838 1.00 93.44 640 GLU A C 1
ATOM 5085 O O . GLU A 1 640 ? -20.991 -8.747 -23.853 1.00 93.44 640 GLU A O 1
ATOM 5090 N N . THR A 1 641 ? -20.249 -9.124 -25.916 1.00 93.56 641 THR A N 1
ATOM 5091 C CA . THR A 1 641 ? -20.859 -10.464 -25.992 1.00 93.56 641 THR A CA 1
ATOM 5092 C C . THR A 1 641 ? -20.345 -11.407 -24.899 1.00 93.56 641 THR A C 1
ATOM 5094 O O . THR A 1 641 ? -21.120 -12.184 -24.351 1.00 93.56 641 THR A O 1
ATOM 5097 N N . LEU A 1 642 ? -19.051 -11.363 -24.555 1.00 94.56 642 LEU A N 1
ATOM 5098 C CA . LEU A 1 642 ? -18.530 -12.160 -23.437 1.00 94.56 642 LEU A CA 1
ATOM 5099 C C . LEU A 1 642 ? -19.114 -11.699 -22.094 1.00 94.56 642 LEU A C 1
ATOM 5101 O O . LEU A 1 642 ? -19.386 -12.520 -21.223 1.00 94.56 642 LEU A O 1
ATOM 5105 N N . LEU A 1 643 ? -19.297 -10.391 -21.930 1.00 91.62 643 LEU A N 1
ATOM 5106 C CA . LEU A 1 643 ? -19.928 -9.799 -20.759 1.00 91.62 643 LEU A CA 1
ATOM 5107 C C . LEU A 1 643 ? -21.379 -10.238 -20.605 1.00 91.62 643 LEU A C 1
ATOM 5109 O O . LEU A 1 643 ? -21.754 -10.634 -19.505 1.00 91.62 643 LEU A O 1
ATOM 5113 N N . ASP A 1 644 ? -22.136 -10.252 -21.695 1.00 89.62 644 ASP A N 1
ATOM 5114 C CA . ASP A 1 644 ? -23.528 -10.697 -21.710 1.00 89.62 644 ASP A CA 1
ATOM 5115 C C . ASP A 1 644 ? -23.637 -12.164 -21.274 1.00 89.62 644 ASP A C 1
ATOM 5117 O O . ASP A 1 644 ? -24.381 -12.469 -20.347 1.00 89.62 644 ASP A O 1
ATOM 5121 N N . LEU A 1 645 ? -22.815 -13.055 -21.848 1.00 89.69 645 LEU A N 1
ATOM 5122 C CA . LEU A 1 645 ? -22.783 -14.480 -21.480 1.00 89.69 645 LEU A CA 1
ATOM 5123 C C . LEU A 1 645 ? -22.492 -14.689 -19.986 1.00 89.69 645 LEU A C 1
ATOM 5125 O O . LEU A 1 645 ? -23.145 -15.485 -19.310 1.00 89.69 645 LEU A O 1
ATOM 5129 N N . VAL A 1 646 ? -21.518 -13.944 -19.460 1.00 88.75 646 VAL A N 1
ATOM 5130 C CA . VAL A 1 646 ? -21.072 -14.075 -18.069 1.00 88.75 646 VAL A CA 1
ATOM 5131 C C . VAL A 1 646 ? -22.123 -13.548 -17.098 1.00 88.75 646 VAL A C 1
ATOM 5133 O O . VAL A 1 646 ? -22.337 -14.167 -16.053 1.00 88.75 646 VAL A O 1
ATOM 5136 N N . LEU A 1 647 ? -22.784 -12.438 -17.428 1.00 84.25 647 LEU A N 1
ATOM 5137 C CA . LEU A 1 647 ? -23.873 -11.876 -16.628 1.00 84.25 647 LEU A CA 1
ATOM 5138 C C . LEU A 1 647 ? -25.116 -12.767 -16.663 1.00 84.25 647 LEU A C 1
ATOM 5140 O O . LEU A 1 647 ? -25.654 -13.072 -15.603 1.00 84.25 647 LEU A O 1
ATOM 5144 N N . GLU A 1 648 ? -25.505 -13.270 -17.835 1.00 84.31 648 GLU A N 1
ATOM 5145 C CA . GLU A 1 648 ? -26.618 -14.214 -17.984 1.00 84.31 648 GLU A CA 1
ATOM 5146 C C . GLU A 1 648 ? -26.369 -15.485 -17.155 1.00 84.31 648 GLU A C 1
ATOM 5148 O O . GLU A 1 648 ? -27.242 -15.961 -16.424 1.00 84.31 648 GLU A O 1
ATOM 5153 N N . ARG A 1 649 ? -25.138 -16.016 -17.170 1.00 84.12 649 ARG A N 1
ATOM 5154 C CA . ARG A 1 649 ? -24.761 -17.141 -16.302 1.00 84.12 649 ARG A CA 1
ATOM 5155 C C . ARG A 1 649 ? -24.870 -16.786 -14.818 1.00 84.12 649 ARG A C 1
ATOM 5157 O O . ARG A 1 649 ? -25.296 -17.632 -14.027 1.00 84.12 649 ARG A O 1
ATOM 5164 N N . MET A 1 650 ? -24.453 -15.586 -14.413 1.00 76.81 650 MET A N 1
ATOM 5165 C CA . MET A 1 650 ? -24.557 -15.137 -13.019 1.00 76.81 650 MET A CA 1
ATOM 5166 C C . MET A 1 650 ? -26.011 -15.031 -12.564 1.00 76.81 650 MET A C 1
ATOM 5168 O O . MET A 1 650 ? -26.331 -15.533 -11.488 1.00 76.81 650 MET A O 1
ATOM 5172 N N . GLU A 1 651 ? -26.881 -14.441 -13.383 1.00 74.00 651 GLU A N 1
ATOM 5173 C CA . GLU A 1 651 ? -28.317 -14.314 -13.110 1.00 74.00 651 GLU A CA 1
ATOM 5174 C C . GLU A 1 651 ? -28.969 -15.699 -12.968 1.00 74.00 651 GLU A C 1
ATOM 5176 O O . GLU A 1 651 ? -29.556 -15.999 -11.925 1.00 74.00 651 GLU A O 1
ATOM 5181 N N . ASN A 1 652 ? -28.719 -16.606 -13.919 1.00 73.50 652 ASN A N 1
ATOM 5182 C CA . ASN A 1 652 ? -29.212 -17.988 -13.873 1.00 73.50 652 ASN A CA 1
ATOM 5183 C C . ASN A 1 652 ? -28.703 -18.771 -12.645 1.00 73.50 652 ASN A C 1
ATOM 5185 O O . ASN A 1 652 ? -29.419 -19.597 -12.074 1.00 73.50 652 ASN A O 1
ATOM 5189 N N . SER A 1 653 ? -27.469 -18.513 -12.199 1.00 64.44 653 SER A N 1
ATOM 5190 C CA . SER A 1 653 ? -26.890 -19.160 -11.011 1.00 64.44 653 SER A CA 1
ATOM 5191 C C . SER A 1 653 ? -27.531 -18.666 -9.709 1.00 64.44 653 SER A C 1
ATOM 5193 O O . SER A 1 653 ? -27.727 -19.455 -8.781 1.00 64.44 653 SER A O 1
ATOM 5195 N N . ILE A 1 654 ? -27.879 -17.376 -9.634 1.00 56.88 654 ILE A N 1
ATOM 5196 C CA . ILE A 1 654 ? -28.569 -16.774 -8.485 1.00 56.88 654 ILE A CA 1
ATOM 5197 C C . ILE A 1 654 ? -30.010 -17.290 -8.407 1.00 56.88 654 ILE A C 1
ATOM 5199 O O . ILE A 1 654 ? -30.445 -17.703 -7.330 1.00 56.88 654 ILE A O 1
ATOM 5203 N N . GLU A 1 655 ? -30.728 -17.356 -9.530 1.00 49.62 655 GLU A N 1
ATOM 5204 C CA . GLU A 1 655 ? -32.083 -17.919 -9.577 1.00 49.62 655 GLU A CA 1
ATOM 5205 C C . GLU A 1 655 ? -32.106 -19.398 -9.168 1.00 49.62 655 GLU A C 1
ATOM 5207 O O . GLU A 1 655 ? -32.927 -19.796 -8.337 1.00 49.62 655 GLU A O 1
ATOM 5212 N N . HIS A 1 656 ? -31.152 -20.208 -9.642 1.00 48.41 656 HIS A N 1
ATOM 5213 C CA . HIS A 1 656 ? -31.020 -21.604 -9.217 1.00 48.41 656 HIS A CA 1
ATOM 5214 C C . HIS A 1 656 ? -30.675 -21.750 -7.725 1.00 48.41 656 HIS A C 1
ATOM 5216 O O . HIS A 1 656 ? -31.200 -22.656 -7.075 1.00 48.41 656 HIS A O 1
ATOM 5222 N N . GLN A 1 657 ? -29.855 -20.864 -7.145 1.00 42.62 657 GLN A N 1
ATOM 5223 C CA . GLN A 1 657 ? -29.584 -20.854 -5.699 1.00 42.62 657 GLN A CA 1
ATOM 5224 C C . GLN A 1 657 ? -30.806 -20.420 -4.877 1.00 42.62 657 GLN A C 1
ATOM 5226 O O . GLN A 1 657 ? -31.061 -20.993 -3.817 1.00 42.62 657 GLN A O 1
ATOM 5231 N N . MET A 1 658 ? -31.604 -19.467 -5.365 1.00 42.94 658 MET A N 1
ATOM 5232 C CA . MET A 1 658 ? -32.857 -19.060 -4.719 1.00 42.94 658 MET A CA 1
ATOM 5233 C C . MET A 1 658 ? -33.933 -20.152 -4.807 1.00 42.94 658 MET A C 1
ATOM 5235 O O . MET A 1 658 ? -34.618 -20.421 -3.820 1.00 42.94 658 MET A O 1
ATOM 5239 N N . LEU A 1 659 ? -34.042 -20.851 -5.940 1.00 44.12 659 LEU A N 1
ATOM 5240 C CA . LEU A 1 659 ? -34.916 -22.018 -6.107 1.00 44.12 659 LEU A CA 1
ATOM 5241 C C . LEU A 1 659 ? -34.459 -23.201 -5.241 1.00 44.12 659 LEU A C 1
ATOM 5243 O O . LEU A 1 659 ? -35.294 -23.871 -4.628 1.00 44.12 659 LEU A O 1
ATOM 5247 N N . HIS A 1 660 ? -33.147 -23.435 -5.118 1.00 42.50 660 HIS A N 1
ATOM 5248 C CA . HIS A 1 660 ? -32.612 -24.491 -4.261 1.00 42.50 660 HIS A CA 1
ATOM 5249 C C . HIS A 1 660 ? -32.801 -24.169 -2.772 1.00 42.50 660 HIS A C 1
ATOM 5251 O O . HIS A 1 660 ? -33.225 -25.053 -2.033 1.00 42.50 660 HIS A O 1
ATOM 5257 N N . ASN A 1 661 ? -32.614 -22.914 -2.345 1.00 42.28 661 ASN A N 1
ATOM 5258 C CA . ASN A 1 661 ? -32.899 -22.467 -0.975 1.00 42.28 661 ASN A CA 1
ATOM 5259 C C . ASN A 1 661 ? -34.395 -22.513 -0.640 1.00 42.28 661 ASN A C 1
ATOM 5261 O O . ASN A 1 661 ? -34.753 -22.893 0.472 1.00 42.28 661 ASN A O 1
ATOM 5265 N N . ASN A 1 662 ? -35.279 -22.216 -1.597 1.00 44.03 662 ASN A N 1
ATOM 5266 C CA . ASN A 1 662 ? -36.726 -22.366 -1.419 1.00 44.03 662 ASN A CA 1
ATOM 5267 C C . ASN A 1 662 ? -37.158 -23.841 -1.346 1.00 44.03 662 ASN A C 1
ATOM 5269 O O . ASN A 1 662 ? -38.069 -24.179 -0.587 1.00 44.03 662 ASN A O 1
ATOM 5273 N N . ASN A 1 663 ? -36.487 -24.737 -2.076 1.00 43.94 663 ASN A N 1
ATOM 5274 C CA . ASN A 1 663 ? -36.713 -26.180 -1.977 1.00 43.94 663 ASN A CA 1
ATOM 5275 C C . ASN A 1 663 ? -36.111 -26.778 -0.696 1.00 43.94 663 ASN A C 1
ATOM 5277 O O . ASN A 1 663 ? -36.760 -27.612 -0.076 1.00 43.94 663 ASN A O 1
ATOM 5281 N N . VAL A 1 664 ? -34.947 -26.312 -0.233 1.00 44.00 664 VAL A N 1
ATOM 5282 C CA . VAL A 1 664 ? -34.375 -26.693 1.071 1.00 44.00 664 VAL A CA 1
ATOM 5283 C C . VAL A 1 664 ? -35.258 -26.168 2.205 1.00 44.00 664 VAL A C 1
ATOM 5285 O O . VAL A 1 664 ? -35.580 -26.927 3.106 1.00 44.00 664 VAL A O 1
ATOM 5288 N N . ALA A 1 665 ? -35.774 -24.937 2.127 1.00 41.88 665 ALA A N 1
ATOM 5289 C CA . ALA A 1 665 ? -36.745 -24.418 3.092 1.00 41.88 665 ALA A CA 1
ATOM 5290 C C . ALA A 1 665 ? -38.055 -25.230 3.101 1.00 41.88 665 ALA A C 1
ATOM 5292 O O . ALA A 1 665 ? -38.577 -25.522 4.176 1.00 41.88 665 ALA A O 1
ATOM 5293 N N . LYS A 1 666 ? -38.560 -25.669 1.936 1.00 41.12 666 LYS A N 1
ATOM 5294 C CA . LYS A 1 666 ? -39.725 -26.573 1.843 1.00 41.12 666 LYS A CA 1
ATOM 5295 C C . LYS A 1 666 ? -39.439 -27.985 2.369 1.00 41.12 666 LYS A C 1
ATOM 5297 O O . LYS A 1 666 ? -40.311 -28.562 3.013 1.00 41.12 666 LYS A O 1
ATOM 5302 N N . VAL A 1 667 ? -38.244 -28.534 2.147 1.00 45.69 667 VAL A N 1
ATOM 5303 C CA . VAL A 1 667 ? -37.836 -29.849 2.676 1.00 45.69 667 VAL A CA 1
ATOM 5304 C C . VAL A 1 667 ? -37.643 -29.788 4.196 1.00 45.69 667 VAL A C 1
ATOM 5306 O O . VAL A 1 667 ? -38.115 -30.684 4.888 1.00 45.69 667 VAL A O 1
ATOM 5309 N N . THR A 1 668 ? -37.080 -28.707 4.743 1.00 41.19 668 THR A N 1
ATOM 5310 C CA . THR A 1 668 ? -36.940 -28.503 6.197 1.00 41.19 668 THR A CA 1
ATOM 5311 C C . THR A 1 668 ? -38.290 -28.220 6.876 1.00 41.19 668 THR A C 1
ATOM 5313 O O . THR A 1 668 ? -38.540 -28.710 7.975 1.00 41.19 668 THR A O 1
ATOM 5316 N N . LEU A 1 669 ? -39.219 -27.522 6.205 1.00 40.25 669 LEU A N 1
ATOM 5317 C CA . LEU A 1 669 ? -40.603 -27.338 6.678 1.00 40.25 669 LEU A CA 1
ATOM 5318 C C . LEU A 1 669 ? -41.423 -28.640 6.644 1.00 40.25 669 LEU A C 1
ATOM 5320 O O . LEU A 1 669 ? -42.239 -28.869 7.537 1.00 40.25 669 LEU A O 1
ATOM 5324 N N . ASN A 1 670 ? -41.189 -29.515 5.662 1.00 41.16 670 ASN A N 1
ATOM 5325 C CA . ASN A 1 670 ? -41.831 -30.831 5.596 1.00 41.16 670 ASN A CA 1
ATOM 5326 C C . ASN A 1 670 ? -41.193 -31.843 6.564 1.00 41.16 670 ASN A C 1
ATOM 5328 O O . ASN A 1 670 ? -41.912 -32.654 7.142 1.00 41.16 670 ASN A O 1
ATOM 5332 N N . ALA A 1 671 ? -39.885 -31.748 6.830 1.00 39.34 671 ALA A N 1
ATOM 5333 C CA . ALA A 1 671 ? -39.211 -32.539 7.860 1.00 39.34 671 ALA A CA 1
ATOM 5334 C C . ALA A 1 671 ? -39.677 -32.149 9.275 1.00 39.34 671 ALA A C 1
ATOM 5336 O O . ALA A 1 671 ? -39.920 -33.024 10.102 1.00 39.34 671 ALA A O 1
ATOM 5337 N N . HIS A 1 672 ? -39.920 -30.861 9.547 1.00 38.81 672 HIS A N 1
ATOM 5338 C CA . HIS A 1 672 ? -40.497 -30.426 10.826 1.00 38.81 672 HIS A CA 1
ATOM 5339 C C . HIS A 1 672 ? -41.977 -30.797 11.008 1.00 38.81 672 HIS A C 1
ATOM 5341 O O . HIS A 1 672 ? -42.409 -30.956 12.147 1.00 38.81 672 HIS A O 1
ATOM 5347 N N . LYS A 1 673 ? -42.739 -31.014 9.925 1.00 39.50 673 LYS A N 1
ATOM 5348 C CA . LYS A 1 673 ? -44.098 -31.585 9.998 1.00 39.50 673 LYS A CA 1
ATOM 5349 C C . LYS A 1 673 ? -44.127 -33.113 10.113 1.00 39.50 673 LYS A C 1
ATOM 5351 O O . LYS A 1 673 ? -45.104 -33.639 10.630 1.00 39.50 673 LYS A O 1
ATOM 5356 N N . ALA A 1 674 ? -43.081 -33.817 9.677 1.00 35.97 674 ALA A N 1
ATOM 5357 C CA . ALA A 1 674 ? -42.971 -35.271 9.831 1.00 35.97 674 ALA A CA 1
ATOM 5358 C C . ALA A 1 674 ? -42.431 -35.695 11.214 1.00 35.97 674 ALA A C 1
ATOM 5360 O O . ALA A 1 674 ? -42.725 -36.789 11.684 1.00 35.97 674 ALA A O 1
ATOM 5361 N N . ILE A 1 675 ? -41.677 -34.824 11.897 1.00 39.66 675 ILE A N 1
ATOM 5362 C CA . ILE A 1 675 ? -41.081 -35.111 13.217 1.00 39.66 675 ILE A CA 1
ATOM 5363 C C . ILE A 1 675 ? -42.055 -34.829 14.387 1.00 39.66 675 ILE A C 1
ATOM 5365 O O . ILE A 1 675 ? -41.791 -35.231 15.517 1.00 39.66 675 ILE A O 1
ATOM 5369 N N . SER A 1 676 ? -43.227 -34.224 14.148 1.00 38.19 676 SER A N 1
ATOM 5370 C CA . SER A 1 676 ? -44.236 -33.974 15.195 1.00 38.19 676 SER A CA 1
ATOM 5371 C C . SER A 1 676 ? -45.312 -35.063 15.338 1.00 38.19 676 SER A C 1
ATOM 5373 O O . SER A 1 676 ? -46.356 -34.788 15.927 1.00 38.19 676 SER A O 1
ATOM 5375 N N . SER A 1 677 ? -45.103 -36.276 14.810 1.00 40.41 677 SER A N 1
ATOM 5376 C CA . SER A 1 677 ? -46.129 -37.338 14.844 1.00 40.41 677 SER A CA 1
ATOM 5377 C C . SER A 1 677 ? -45.676 -38.744 15.254 1.00 40.41 677 SER A C 1
ATOM 5379 O O . SER A 1 677 ? -46.481 -39.655 15.143 1.00 40.41 677 SER A O 1
ATOM 5381 N N . ASP A 1 678 ? -44.472 -38.948 15.800 1.00 33.91 678 ASP A N 1
ATOM 5382 C CA . ASP A 1 678 ? -44.093 -40.269 16.342 1.00 33.91 678 ASP A CA 1
ATOM 5383 C C . ASP A 1 678 ? -43.400 -40.176 17.711 1.00 33.91 678 ASP A C 1
ATOM 5385 O O . ASP A 1 678 ? -42.197 -40.371 17.887 1.00 33.91 678 ASP A O 1
ATOM 5389 N N . THR A 1 679 ? -44.198 -39.888 18.738 1.00 37.78 679 THR A N 1
ATOM 5390 C CA . THR A 1 679 ? -43.867 -40.220 20.127 1.00 37.78 679 THR A CA 1
ATOM 5391 C C . THR A 1 679 ? -44.273 -41.665 20.412 1.00 37.78 679 THR A C 1
ATOM 5393 O O . THR A 1 679 ? -45.427 -41.908 20.754 1.00 37.78 679 THR A O 1
ATOM 5396 N N . ASN A 1 680 ? -43.340 -42.612 20.276 1.00 37.66 680 ASN A N 1
ATOM 5397 C CA . ASN A 1 680 ? -43.171 -43.807 21.127 1.00 37.66 680 ASN A CA 1
ATOM 5398 C C . ASN A 1 680 ? -42.415 -44.917 20.382 1.00 37.66 680 ASN A C 1
ATOM 5400 O O . ASN A 1 680 ? -43.025 -45.718 19.681 1.00 37.66 680 ASN A O 1
ATOM 5404 N N . LYS A 1 681 ? -41.116 -45.067 20.662 1.00 35.09 681 LYS A N 1
ATOM 5405 C CA . LYS A 1 681 ? -40.547 -46.301 21.237 1.00 35.09 681 LYS A CA 1
ATOM 5406 C C . LYS A 1 681 ? -39.033 -46.180 21.401 1.00 35.09 681 LYS A C 1
ATOM 5408 O O . LYS A 1 681 ? -38.302 -45.757 20.517 1.00 35.09 681 LYS A O 1
ATOM 5413 N N . LYS A 1 682 ? -38.606 -46.579 22.596 1.00 38.22 682 LYS A N 1
ATOM 5414 C CA . LYS A 1 682 ? -37.234 -46.870 23.010 1.00 38.22 682 LYS A CA 1
ATOM 5415 C C . LYS A 1 682 ? -36.613 -47.906 22.063 1.00 38.22 682 LYS A C 1
ATOM 5417 O O . LYS A 1 682 ? -37.290 -48.887 21.783 1.00 38.22 682 LYS A O 1
ATOM 5422 N N . THR A 1 683 ? -35.351 -47.724 21.667 1.00 36.53 683 THR A N 1
ATOM 5423 C CA . THR A 1 683 ? -34.179 -48.512 22.124 1.00 36.53 683 THR A CA 1
ATOM 5424 C C . THR A 1 683 ? -32.930 -48.132 21.325 1.00 36.53 683 THR A C 1
ATOM 5426 O O . THR A 1 683 ? -32.948 -48.124 20.100 1.00 36.53 683 THR A O 1
ATOM 5429 N N . CYS A 1 684 ? -31.844 -47.858 22.049 1.00 37.47 684 CYS A N 1
ATOM 5430 C CA . CYS A 1 684 ? -30.466 -47.939 21.567 1.00 37.47 684 CYS A CA 1
ATOM 5431 C C . CYS A 1 684 ? -30.108 -49.406 21.282 1.00 37.47 684 CYS A C 1
ATOM 5433 O O . CYS A 1 684 ? -30.472 -50.274 22.077 1.00 37.47 684 CYS A O 1
ATOM 5435 N N . ALA A 1 685 ? -29.359 -49.661 20.211 1.00 33.53 685 ALA A N 1
ATOM 5436 C CA . ALA A 1 685 ? -28.503 -50.834 20.091 1.00 33.53 685 ALA A CA 1
ATOM 5437 C C . ALA A 1 685 ? -27.327 -50.494 19.165 1.00 33.53 685 ALA A C 1
ATOM 5439 O O . ALA A 1 685 ? -27.570 -50.160 18.011 1.00 33.53 685 ALA A O 1
ATOM 5440 N N . CYS A 1 686 ? -26.117 -50.592 19.731 1.00 41.78 686 CYS A N 1
ATOM 5441 C CA . CYS A 1 686 ? -24.809 -50.810 19.092 1.00 41.78 686 CYS A CA 1
ATOM 5442 C C . CYS A 1 686 ? -24.420 -49.966 17.867 1.00 41.78 686 CYS A C 1
ATOM 5444 O O . CYS A 1 686 ? -24.994 -50.167 16.774 1.00 41.78 686 CYS A O 1
#

Organism: Bugula neritina (NCBI:txid10212)

Mean predicted aligned error: 21.58 Å